Protein AF-A0A954WYW9-F1 (afdb_monomer_lite)

Sequence (478 aa):
MMWADDGIVFRLPDADQPPPLEVFLPKSAEVEDVVVSHLGSTALFSARFRENAARALLLPRRMPGRRTPLWLQRRRSADLLAVASRYPGFPILLETYRECLRDVFDVPGLKKILRQIEDRKIAVRMLQTETASPFAASLLFNYVGNYMYDGDAPLAERRAATLALDHAQLRELLGDAELRELLDAEAIDQVATELQRLTSKFALRDADDLHSMLLQLGDLTAEEINARAGGSDGTRPDTKSWLKTLTSGGRIIAATIATEERYIAAEDAARYRDVVGIEVPSCLPKAFLETVEHPLEDLLTRFAKTHSPFAAEHVAARFGIGSPPVVEALQRLATRGTILEGEFIPGAKGREWCHVDVLRSIKRRSLAKLRKEVEPVAQRQLARFVPLWHQLDRPRVGLDGILDAVEQLQGIPLPASDLEQYIFPARVKDFRVSDLDELCAAGEIVWQGCGGVSASSAKISLFLTDAAQSLSWPAEIP

Foldseek 3Di:
DDDDPLGDDDDDPDDPDDDDPPVVADALVCVVVVCLVCVLVDPLLLVLLLVLCVVVVVQDDPDPPDDDDPVSSSVSSVVVSVVCVVPCPDVSSVVSSVCCPPVVDPSVVSSVVSVCVVVVVDDDDDDDDPDQDPSRLVVVVVVLVVVLPPPPDPPLVNLLVLLVDDPVSNCVPPNQVVQQVSFDQVLLVVLLCVLLQLDLVLADDALVSVLVSLVQQPKDAPVSNQSSQDHPPRDRDPVVVSVVVCVVVQQWDFWQFLNGTIIHGLLLQQLLCVAQVTDRDPPHDVNSNDHDPCSLLVVVLSNQSSHGWDDLVVVCNRRVHDSVVSVVSLVVCVVVVQKPWGHHHPPDDDIIIHGPVSSVSSSVVSSVVSCVVVPDDDPVVVVVVVCVVLCLVPAAEALVQVLVNLVVQALPFAFPCCVQPPRNCSRYPPDDPVSVVVCVVVQQKDKDFPDAPDPRGTTIGIDGNVCCVVRPDPDPDD

Structure (mmCIF, N/CA/C/O backbone):
data_AF-A0A954WYW9-F1
#
_entry.id   AF-A0A954WYW9-F1
#
loop_
_atom_site.group_PDB
_atom_site.id
_atom_site.type_symbol
_atom_site.label_atom_id
_atom_site.label_alt_id
_atom_site.label_comp_id
_atom_site.label_asym_id
_atom_site.label_entity_id
_atom_site.label_seq_id
_atom_site.pdbx_PDB_ins_code
_atom_site.Cartn_x
_atom_site.Cartn_y
_atom_site.Cartn_z
_atom_site.occupancy
_atom_site.B_iso_or_equiv
_atom_site.auth_seq_id
_atom_site.auth_comp_id
_atom_site.auth_asym_id
_atom_site.auth_atom_id
_atom_site.pdbx_PDB_model_num
ATOM 1 N N . MET A 1 1 ? 1.053 9.395 -18.077 1.00 60.62 1 MET A N 1
ATOM 2 C CA . MET A 1 1 ? -0.064 9.465 -19.041 1.00 60.62 1 MET A CA 1
ATOM 3 C C . MET A 1 1 ? -0.069 8.163 -19.813 1.00 60.62 1 MET A C 1
ATOM 5 O O . MET A 1 1 ? 1.010 7.703 -20.166 1.00 60.62 1 MET A O 1
ATOM 9 N N . MET A 1 2 ? -1.236 7.572 -20.036 1.00 75.00 2 MET A N 1
ATOM 10 C CA . MET A 1 2 ? -1.404 6.378 -20.868 1.00 75.00 2 MET A CA 1
ATOM 11 C C . MET A 1 2 ? -2.604 6.569 -21.784 1.00 75.00 2 MET A C 1
ATOM 13 O O . MET A 1 2 ? -3.542 7.271 -21.422 1.00 75.00 2 MET A O 1
ATOM 17 N N . TRP A 1 3 ? -2.571 5.940 -22.950 1.00 81.12 3 TRP A N 1
ATOM 18 C CA . TRP A 1 3 ? -3.698 5.851 -23.864 1.00 81.12 3 TRP A CA 1
ATOM 19 C C . TRP A 1 3 ? -3.983 4.377 -24.173 1.00 81.12 3 TRP A C 1
ATOM 21 O O . TRP A 1 3 ? -3.067 3.554 -24.195 1.00 81.12 3 TRP A O 1
ATOM 31 N N . ALA A 1 4 ? -5.256 4.062 -24.361 1.00 82.56 4 ALA A N 1
ATOM 32 C CA . ALA A 1 4 ? -5.777 2.791 -24.841 1.00 82.56 4 ALA A CA 1
ATOM 33 C C . ALA A 1 4 ? -6.900 3.089 -25.848 1.00 82.56 4 ALA A C 1
ATOM 35 O O . ALA A 1 4 ? -7.294 4.247 -26.003 1.00 82.56 4 ALA A O 1
ATOM 36 N N . ASP A 1 5 ? -7.434 2.060 -26.501 1.00 85.12 5 ASP A N 1
ATOM 37 C CA . ASP A 1 5 ? -8.500 2.236 -27.498 1.00 85.12 5 ASP A CA 1
ATOM 38 C C . ASP A 1 5 ? -9.764 2.881 -26.894 1.00 85.12 5 ASP A C 1
ATOM 40 O O . ASP A 1 5 ? -10.417 3.697 -27.544 1.00 85.12 5 ASP A O 1
ATOM 44 N N . ASP A 1 6 ? -10.047 2.599 -25.617 1.00 86.62 6 ASP A N 1
ATOM 45 C CA . ASP A 1 6 ? -11.245 3.077 -24.915 1.00 86.62 6 ASP A CA 1
ATOM 46 C C . ASP A 1 6 ? -11.051 4.409 -24.163 1.00 86.62 6 ASP A C 1
ATOM 48 O O . ASP A 1 6 ? -11.996 4.931 -23.566 1.00 86.62 6 ASP A O 1
ATOM 52 N N . GLY A 1 7 ? -9.844 4.989 -24.155 1.00 89.25 7 GLY A N 1
ATOM 53 C CA . GLY A 1 7 ? -9.628 6.280 -23.500 1.00 89.25 7 GLY A CA 1
ATOM 54 C C . GLY A 1 7 ? -8.187 6.632 -23.145 1.00 89.25 7 GLY A C 1
ATOM 55 O O . GLY A 1 7 ? -7.231 5.910 -23.422 1.00 89.25 7 GLY A O 1
ATOM 56 N N . ILE A 1 8 ? -8.034 7.792 -22.503 1.00 88.69 8 ILE A N 1
ATOM 57 C CA . ILE A 1 8 ? -6.741 8.362 -22.112 1.00 88.69 8 ILE A CA 1
ATOM 58 C C . ILE A 1 8 ? -6.745 8.645 -20.608 1.00 88.69 8 ILE A C 1
ATOM 60 O O . ILE A 1 8 ? -7.657 9.285 -20.087 1.00 88.69 8 ILE A O 1
ATOM 64 N N . VAL A 1 9 ? -5.701 8.190 -19.917 1.00 87.19 9 VAL A N 1
ATOM 65 C CA . VAL A 1 9 ? -5.509 8.354 -18.473 1.00 87.19 9 VAL A CA 1
ATOM 66 C C . VAL A 1 9 ? -4.439 9.409 -18.201 1.00 87.19 9 VAL A C 1
ATOM 68 O O . VAL A 1 9 ? -3.266 9.268 -18.580 1.00 87.19 9 VAL A O 1
ATOM 71 N N . PHE A 1 10 ? -4.835 10.452 -17.474 1.00 84.38 10 PHE A N 1
ATOM 72 C CA . PHE A 1 10 ? -3.958 11.514 -16.988 1.00 84.38 10 PHE A CA 1
ATOM 73 C C . PHE A 1 10 ? -3.771 11.384 -15.476 1.00 84.38 10 PHE A C 1
ATOM 75 O O . PHE A 1 10 ? -4.733 11.195 -14.738 1.00 84.38 10 PHE A O 1
ATOM 82 N N . ARG A 1 11 ? -2.524 11.505 -15.011 1.00 81.00 11 ARG A N 1
ATOM 83 C CA . ARG A 1 11 ? -2.195 11.581 -13.585 1.00 81.00 11 ARG A CA 1
ATOM 84 C C . ARG A 1 11 ? -1.682 12.978 -13.298 1.00 81.00 11 ARG A C 1
ATOM 86 O O . ARG A 1 11 ? -0.711 13.408 -13.918 1.00 81.00 11 ARG A O 1
ATOM 93 N N . LEU A 1 12 ? -2.334 13.650 -12.366 1.00 79.31 12 LEU A N 1
ATOM 94 C CA . LEU A 1 12 ? -2.040 15.020 -11.975 1.00 79.31 12 LEU A CA 1
ATOM 95 C C . LEU A 1 12 ? -1.645 15.026 -10.490 1.00 79.31 12 LEU A C 1
ATOM 97 O O . LEU A 1 12 ? -2.109 14.160 -9.742 1.00 79.31 12 LEU A O 1
ATOM 101 N N . PRO A 1 13 ? -0.752 15.931 -10.062 1.00 76.12 13 PRO A N 1
ATOM 102 C CA . PRO A 1 13 ? -0.530 16.179 -8.643 1.00 76.12 13 PRO A CA 1
ATOM 103 C C . PRO A 1 13 ? -1.807 16.725 -7.991 1.00 76.12 13 PRO A C 1
ATOM 105 O O . PRO A 1 13 ? -2.652 17.305 -8.672 1.00 76.12 13 PRO A O 1
ATOM 108 N N . ASP A 1 14 ? -1.932 16.513 -6.683 1.00 75.75 14 ASP A N 1
ATOM 109 C CA . ASP A 1 14 ? -3.108 16.921 -5.915 1.00 75.75 14 ASP A CA 1
ATOM 110 C C . ASP A 1 14 ? -3.281 18.449 -5.954 1.00 75.75 14 ASP A C 1
ATOM 112 O O . ASP A 1 14 ? -2.311 19.191 -5.773 1.00 75.75 14 ASP A O 1
ATOM 116 N N . ALA A 1 15 ? -4.497 18.906 -6.247 1.00 75.69 15 ALA A N 1
ATOM 117 C CA . ALA A 1 15 ? -4.843 20.315 -6.405 1.00 75.69 15 ALA A CA 1
ATOM 118 C C . ALA A 1 15 ? -6.298 20.550 -5.982 1.00 75.69 15 ALA A C 1
ATOM 120 O O . ALA A 1 15 ? -7.154 19.697 -6.206 1.00 75.69 15 ALA A O 1
ATOM 121 N N . ASP A 1 16 ? -6.589 21.734 -5.434 1.00 72.06 16 ASP A N 1
ATOM 122 C CA . ASP A 1 16 ? -7.917 22.076 -4.898 1.00 72.06 16 ASP A CA 1
ATOM 123 C C . ASP A 1 16 ? -9.042 22.016 -5.947 1.00 72.06 16 ASP A C 1
ATOM 125 O O . ASP A 1 16 ? -10.215 21.887 -5.598 1.00 72.06 16 ASP A O 1
ATOM 129 N N . GLN A 1 17 ? -8.705 22.131 -7.237 1.00 75.06 17 GLN A N 1
ATOM 130 C CA . GLN A 1 17 ? -9.660 22.048 -8.341 1.00 75.06 17 GLN A CA 1
ATOM 131 C C . GLN A 1 17 ? -9.088 21.244 -9.514 1.00 75.06 17 GLN A C 1
ATOM 133 O O . GLN A 1 17 ? -7.907 21.399 -9.848 1.00 75.06 17 GLN A O 1
ATOM 138 N N . PRO A 1 18 ? -9.913 20.413 -10.180 1.00 77.00 18 PRO A N 1
ATOM 139 C CA . PRO A 1 18 ? -9.491 19.723 -11.389 1.00 77.00 18 PRO A CA 1
ATOM 140 C C . PRO A 1 18 ? -9.222 20.731 -12.520 1.00 77.00 18 PRO A C 1
ATOM 142 O O . PRO A 1 18 ? -9.896 21.763 -12.604 1.00 77.00 18 PRO A O 1
ATOM 145 N N . PRO A 1 19 ? -8.264 20.446 -13.421 1.00 82.75 19 PRO A N 1
ATOM 146 C CA . PRO A 1 19 ? -7.999 21.309 -14.564 1.00 82.75 19 PRO A CA 1
ATOM 147 C C . PRO A 1 19 ? -9.230 21.424 -15.477 1.00 82.75 19 PRO A C 1
ATOM 149 O O . PRO A 1 19 ? -9.991 20.459 -15.623 1.00 82.75 19 PRO A O 1
ATOM 152 N N . PRO A 1 20 ? -9.427 22.586 -16.124 1.00 84.12 20 PRO A N 1
ATOM 153 C CA . PRO A 1 20 ? -10.566 22.794 -17.002 1.00 84.12 20 PRO A CA 1
ATOM 154 C C . PRO A 1 20 ? -10.508 21.853 -18.210 1.00 84.12 20 PRO A C 1
ATOM 156 O O . PRO A 1 20 ? -9.435 21.513 -18.710 1.00 84.12 20 PRO A O 1
ATOM 159 N N . LEU A 1 21 ? -11.688 21.465 -18.706 1.00 83.38 21 LEU A N 1
ATOM 160 C CA . LEU A 1 21 ? -11.857 20.509 -19.810 1.00 83.38 21 LEU A CA 1
ATOM 161 C C . LEU A 1 21 ? -11.048 20.891 -21.065 1.00 83.38 21 LEU A C 1
ATOM 163 O O . LEU A 1 21 ? -10.539 20.024 -21.770 1.00 83.38 21 LEU A O 1
ATOM 167 N N . GLU A 1 22 ? -10.916 22.192 -21.318 1.00 81.94 22 GLU A N 1
ATOM 168 C CA . GLU A 1 22 ? -10.219 22.773 -22.471 1.00 81.94 22 GLU A CA 1
ATOM 169 C C . GLU A 1 22 ? -8.740 22.366 -22.548 1.00 81.94 22 GLU A C 1
ATOM 171 O O . GLU A 1 22 ? -8.180 22.295 -23.637 1.00 81.94 22 GLU A O 1
ATOM 176 N N . VAL A 1 23 ? -8.116 22.016 -21.417 1.00 83.31 23 VAL A N 1
ATOM 177 C CA . VAL A 1 23 ? -6.724 21.532 -21.376 1.00 83.31 23 VAL A CA 1
ATOM 178 C C . VAL A 1 23 ? -6.574 20.181 -22.082 1.00 83.31 23 VAL A C 1
ATOM 180 O O . VAL A 1 23 ? -5.515 19.883 -22.629 1.00 83.31 23 VAL A O 1
ATOM 183 N N . PHE A 1 24 ? -7.628 19.363 -22.095 1.00 86.00 24 PHE A N 1
ATOM 184 C CA . PHE A 1 24 ? -7.609 18.027 -22.693 1.00 86.00 24 PHE A CA 1
ATOM 185 C C . PHE A 1 24 ? -8.124 18.001 -24.136 1.00 86.00 24 PHE A C 1
ATOM 187 O O . PHE A 1 24 ? -7.960 16.994 -24.823 1.00 86.00 24 PHE A O 1
ATOM 194 N N . LEU A 1 25 ? -8.755 19.085 -24.596 1.00 88.88 25 LEU A N 1
ATOM 195 C CA . LEU A 1 25 ? -9.427 19.167 -25.891 1.00 88.88 25 LEU A CA 1
ATOM 196 C C . LEU A 1 25 ? -8.821 20.304 -26.728 1.00 88.88 25 LEU A C 1
ATOM 198 O O . LEU A 1 25 ? -9.310 21.434 -26.668 1.00 88.88 25 LEU A O 1
ATOM 202 N N . PRO A 1 26 ? -7.764 20.034 -27.516 1.00 89.12 26 PRO A N 1
ATOM 203 C CA . PRO A 1 26 ? -7.189 21.035 -28.406 1.00 89.12 26 PRO A CA 1
ATOM 204 C C . PRO A 1 26 ? -8.167 21.409 -29.527 1.00 89.12 26 PRO A C 1
ATOM 206 O O . PRO A 1 26 ? -9.022 20.615 -29.925 1.00 89.12 26 PRO A O 1
ATOM 209 N N . LYS A 1 27 ? -8.002 22.610 -30.090 1.00 90.19 27 LYS A N 1
ATOM 210 C CA . LYS A 1 27 ? -8.821 23.071 -31.217 1.00 90.19 27 LYS A CA 1
ATOM 211 C C . LYS A 1 27 ? -8.588 22.217 -32.457 1.00 90.19 27 LYS A C 1
ATOM 213 O O . LYS A 1 27 ? -7.452 21.879 -32.799 1.00 90.19 27 LYS A O 1
ATOM 218 N N . SER A 1 28 ? -9.657 21.958 -33.204 1.00 91.94 28 SER A N 1
ATOM 219 C CA . SER A 1 28 ? -9.616 21.131 -34.413 1.00 91.94 28 SER A CA 1
ATOM 220 C C . SER A 1 28 ? -8.727 21.700 -35.528 1.00 91.94 28 SER A C 1
ATOM 222 O O . SER A 1 28 ? -8.230 20.949 -36.372 1.00 91.94 28 SER A O 1
ATOM 224 N N . ALA A 1 29 ? -8.523 23.021 -35.540 1.00 87.88 29 ALA A N 1
ATOM 225 C CA . ALA A 1 29 ? -7.645 23.709 -36.483 1.00 87.88 29 ALA A CA 1
ATOM 226 C C . ALA A 1 29 ? -6.154 23.563 -36.134 1.00 87.88 29 ALA A C 1
ATOM 228 O O . ALA A 1 29 ? -5.335 23.532 -37.043 1.00 87.88 29 ALA A O 1
ATOM 229 N N . GLU A 1 30 ? -5.819 23.440 -34.847 1.00 89.00 30 GLU A N 1
ATOM 230 C CA . GLU A 1 30 ? -4.442 23.503 -34.331 1.00 89.00 30 GLU A CA 1
ATOM 231 C C . GLU A 1 30 ? -3.871 22.110 -34.005 1.00 89.00 30 GLU A C 1
ATOM 233 O O . GLU A 1 30 ? -2.658 21.929 -33.944 1.00 89.00 30 GLU A O 1
ATOM 238 N N . VAL A 1 31 ? -4.731 21.100 -33.817 1.00 88.31 31 VAL A N 1
ATOM 239 C CA . VAL A 1 31 ? -4.325 19.759 -33.358 1.00 88.31 31 VAL A CA 1
ATOM 240 C C . VAL A 1 31 ? -3.286 19.084 -34.260 1.00 88.31 31 VAL A C 1
ATOM 242 O O . VAL A 1 31 ? -2.413 18.374 -33.770 1.00 88.31 31 VAL A O 1
ATOM 245 N N . GLU A 1 32 ? -3.353 19.306 -35.572 1.00 84.44 32 GLU A N 1
ATOM 246 C CA . GLU A 1 32 ? -2.417 18.706 -36.527 1.00 84.44 32 GLU A CA 1
ATOM 247 C C . GLU A 1 32 ? -1.001 19.256 -36.329 1.00 84.44 32 GLU A C 1
ATOM 249 O O . GLU A 1 32 ? -0.054 18.481 -36.207 1.00 84.44 32 GLU A O 1
ATOM 254 N N . ASP A 1 33 ? -0.870 20.573 -36.175 1.00 81.00 33 ASP A N 1
ATOM 255 C CA . ASP A 1 33 ? 0.415 21.232 -35.930 1.00 81.00 33 ASP A CA 1
ATOM 256 C C . ASP A 1 33 ? 1.000 20.831 -34.565 1.00 81.00 33 ASP A C 1
ATOM 258 O O . ASP A 1 33 ? 2.209 20.612 -34.424 1.00 81.00 33 ASP A O 1
ATOM 262 N N . VAL A 1 34 ? 0.141 20.660 -33.554 1.00 86.50 34 VAL A N 1
ATOM 263 C CA . VAL A 1 34 ? 0.542 20.168 -32.226 1.00 86.50 34 VAL A CA 1
ATOM 264 C C . VAL A 1 34 ? 1.080 18.738 -32.306 1.00 86.50 34 VAL A C 1
ATOM 266 O O . VAL A 1 34 ? 2.142 18.453 -31.750 1.00 86.50 34 VAL A O 1
ATOM 269 N N . VAL A 1 35 ? 0.394 17.843 -33.024 1.00 85.94 35 VAL A N 1
ATOM 270 C CA . VAL A 1 35 ? 0.853 16.458 -33.205 1.00 85.94 35 VAL A CA 1
ATOM 271 C C . VAL A 1 35 ? 2.186 16.438 -33.950 1.00 85.94 35 VAL A C 1
ATOM 273 O O . VAL A 1 35 ? 3.123 15.791 -33.491 1.00 85.94 35 VAL A O 1
ATOM 276 N N . VAL A 1 36 ? 2.311 17.181 -35.054 1.00 79.88 36 VAL A N 1
ATOM 277 C CA . VAL A 1 36 ? 3.539 17.223 -35.864 1.00 79.88 36 VAL A CA 1
ATOM 278 C C . VAL A 1 36 ? 4.731 17.750 -35.062 1.00 79.88 36 VAL A C 1
ATOM 280 O O . VAL A 1 36 ? 5.809 17.159 -35.115 1.00 79.88 36 VAL A O 1
ATOM 283 N N . SER A 1 37 ? 4.541 18.822 -34.288 1.00 77.88 37 SER A N 1
ATOM 284 C CA . SER A 1 37 ? 5.613 19.442 -33.496 1.00 77.88 37 SER A CA 1
ATOM 285 C C . SER A 1 37 ? 6.136 18.554 -32.361 1.00 77.88 37 SER A C 1
ATOM 287 O O . SER A 1 37 ? 7.320 18.625 -32.035 1.00 77.88 37 SER A O 1
ATOM 289 N N . HIS A 1 38 ? 5.294 17.689 -31.787 1.00 83.25 38 HIS A N 1
ATOM 290 C CA . HIS A 1 38 ? 5.675 16.823 -30.665 1.00 83.25 38 HIS A CA 1
ATOM 291 C C . HIS A 1 38 ? 6.043 15.399 -31.084 1.00 83.25 38 HIS A C 1
ATOM 293 O O . HIS A 1 38 ? 6.754 14.714 -30.353 1.00 83.25 38 HIS A O 1
ATOM 299 N N . LEU A 1 39 ? 5.601 14.936 -32.255 1.00 81.62 39 LEU A N 1
ATOM 300 C CA . LEU A 1 39 ? 5.783 13.553 -32.692 1.00 81.62 39 LEU A CA 1
ATOM 301 C C . LEU A 1 39 ? 7.254 13.108 -32.656 1.00 81.62 39 LEU A C 1
ATOM 303 O O . LEU A 1 39 ? 7.542 12.000 -32.199 1.00 81.62 39 LEU A O 1
ATOM 307 N N . GLY A 1 40 ? 8.184 13.973 -33.068 1.00 74.44 40 GLY A N 1
ATOM 308 C CA . GLY A 1 40 ? 9.612 13.655 -33.152 1.00 74.44 40 GLY A CA 1
ATOM 309 C C . GLY A 1 40 ? 10.287 13.293 -31.821 1.00 74.44 40 GLY A C 1
ATOM 310 O O . GLY A 1 40 ? 11.304 12.602 -31.836 1.00 74.44 40 GLY A O 1
ATOM 311 N N . SER A 1 41 ? 9.732 13.709 -30.676 1.00 76.62 41 SER A N 1
ATOM 312 C CA . SER A 1 41 ? 10.265 13.385 -29.342 1.00 76.62 41 SER A CA 1
ATOM 313 C C . SER A 1 41 ? 9.611 12.153 -28.704 1.00 76.62 41 SER A C 1
ATOM 315 O O . SER A 1 41 ? 9.967 11.766 -27.591 1.00 76.62 41 SER A O 1
ATOM 317 N N . THR A 1 42 ? 8.665 11.509 -29.393 1.00 83.31 42 THR A N 1
ATOM 318 C CA . THR A 1 42 ? 7.920 10.372 -28.844 1.00 83.31 42 THR A CA 1
ATOM 319 C C . THR A 1 42 ? 8.660 9.039 -28.988 1.00 83.31 42 THR A C 1
ATOM 321 O O . THR A 1 42 ? 9.431 8.796 -29.926 1.00 83.31 42 THR A O 1
ATOM 324 N N . ALA A 1 43 ? 8.353 8.109 -28.079 1.00 84.06 43 ALA A N 1
ATOM 325 C CA . ALA A 1 43 ? 8.834 6.730 -28.161 1.00 84.06 43 ALA A CA 1
ATOM 326 C C . ALA A 1 43 ? 8.303 6.000 -29.411 1.00 84.06 43 ALA A C 1
ATOM 328 O O . ALA A 1 43 ? 9.036 5.223 -30.025 1.00 84.06 43 ALA A O 1
ATOM 329 N N . LEU A 1 44 ? 7.062 6.290 -29.828 1.00 85.56 44 LEU A N 1
ATOM 330 C CA . LEU A 1 44 ? 6.453 5.735 -31.041 1.00 85.56 44 LEU A CA 1
ATOM 331 C C . LEU A 1 44 ? 7.263 6.103 -32.287 1.00 85.56 44 LEU A C 1
ATOM 333 O O . LEU A 1 44 ? 7.608 5.228 -33.082 1.00 85.56 44 LEU A O 1
ATOM 337 N N . PHE A 1 45 ? 7.610 7.383 -32.434 1.00 85.19 45 PHE A N 1
ATOM 338 C CA . PHE A 1 45 ? 8.406 7.853 -33.563 1.00 85.19 45 PHE A CA 1
ATOM 339 C C . PHE A 1 45 ? 9.782 7.184 -33.600 1.00 85.19 45 PHE A C 1
ATOM 341 O O . PHE A 1 45 ? 10.210 6.702 -34.646 1.00 85.19 45 PHE A O 1
ATOM 348 N N . SER A 1 46 ? 10.438 7.060 -32.444 1.00 82.31 46 SER A N 1
ATOM 349 C CA . SER A 1 46 ? 11.721 6.355 -32.327 1.00 82.31 46 SER A CA 1
ATOM 350 C C . SER A 1 46 ? 11.620 4.876 -32.734 1.00 82.31 46 SER A C 1
ATOM 352 O O . SER A 1 46 ? 12.515 4.344 -33.397 1.00 82.31 46 SER A O 1
ATOM 354 N N . ALA A 1 47 ? 10.520 4.202 -32.381 1.00 85.25 47 ALA A N 1
ATOM 355 C CA . ALA A 1 47 ? 10.277 2.811 -32.757 1.00 85.25 47 ALA A CA 1
ATOM 356 C C . ALA A 1 47 ? 10.057 2.649 -34.271 1.00 85.25 47 ALA A C 1
ATOM 358 O O . ALA A 1 47 ? 10.685 1.782 -34.885 1.00 85.25 47 ALA A O 1
ATOM 359 N N . ARG A 1 48 ? 9.236 3.516 -34.876 1.00 89.25 48 ARG A N 1
ATOM 360 C CA . ARG A 1 48 ? 8.949 3.513 -36.319 1.00 89.25 48 ARG A CA 1
ATOM 361 C C . ARG A 1 48 ? 10.163 3.897 -37.154 1.00 89.25 48 ARG A C 1
ATOM 363 O O . ARG A 1 48 ? 10.478 3.217 -38.127 1.00 89.25 48 ARG A O 1
ATOM 370 N N . PHE A 1 49 ? 10.937 4.886 -36.709 1.00 89.50 49 PHE A N 1
ATOM 371 C CA . PHE A 1 49 ? 12.193 5.261 -37.355 1.00 89.50 49 PHE A CA 1
ATOM 372 C C . PHE A 1 49 ? 13.163 4.079 -37.430 1.00 89.50 49 PHE A C 1
ATOM 374 O O . PHE A 1 49 ? 13.764 3.824 -38.474 1.00 89.50 49 PHE A O 1
ATOM 381 N N . ARG A 1 50 ? 13.274 3.302 -36.347 1.00 89.75 50 ARG A N 1
ATOM 382 C CA . ARG A 1 50 ? 14.098 2.088 -36.307 1.00 89.75 50 ARG A CA 1
ATOM 383 C C . ARG A 1 50 ? 13.626 1.030 -37.294 1.00 89.75 50 ARG A C 1
ATOM 385 O O . ARG A 1 50 ? 14.458 0.398 -37.945 1.00 89.75 50 ARG A O 1
ATOM 392 N N . GLU A 1 51 ? 12.319 0.809 -37.391 1.00 89.50 51 GLU A N 1
ATOM 393 C CA . GLU A 1 51 ? 11.730 -0.140 -38.340 1.00 89.50 51 GLU A CA 1
ATOM 394 C C . GLU A 1 51 ? 11.995 0.288 -39.786 1.00 89.50 51 GLU A C 1
ATOM 396 O O . GLU A 1 51 ? 12.472 -0.523 -40.584 1.00 89.50 51 GLU A O 1
ATOM 401 N N . ASN A 1 52 ? 11.804 1.570 -40.098 1.00 90.88 52 ASN A N 1
ATOM 402 C CA . ASN A 1 52 ? 12.042 2.129 -41.427 1.00 90.88 52 ASN A CA 1
ATOM 403 C C . ASN A 1 52 ? 13.523 2.130 -41.807 1.00 90.88 52 ASN A C 1
ATOM 405 O O . ASN A 1 52 ? 13.877 1.676 -42.894 1.00 90.88 52 ASN A O 1
ATOM 409 N N . ALA A 1 53 ? 14.415 2.535 -40.900 1.00 89.50 53 ALA A N 1
ATOM 410 C CA . ALA A 1 53 ? 15.861 2.489 -41.118 1.00 89.50 53 ALA A CA 1
ATOM 411 C C . ALA A 1 53 ? 16.368 1.049 -41.317 1.00 89.50 53 ALA A C 1
ATOM 413 O O . ALA A 1 53 ? 17.269 0.800 -42.123 1.00 89.50 53 ALA A O 1
ATOM 414 N N . ALA A 1 54 ? 15.779 0.081 -40.609 1.00 86.31 54 ALA A N 1
ATOM 415 C CA . ALA A 1 54 ? 16.102 -1.332 -40.774 1.00 86.31 54 ALA A CA 1
ATOM 416 C C . ALA A 1 54 ? 15.580 -1.908 -42.095 1.00 86.31 54 ALA A C 1
ATOM 418 O O . ALA A 1 54 ? 16.290 -2.692 -42.732 1.00 86.31 54 ALA A O 1
ATOM 419 N N . ARG A 1 55 ? 14.366 -1.518 -42.507 1.00 88.56 55 ARG A N 1
ATOM 420 C CA . ARG A 1 55 ? 13.737 -1.913 -43.777 1.00 88.56 55 ARG A CA 1
ATOM 421 C C . ARG A 1 55 ? 14.488 -1.335 -44.976 1.00 88.56 55 ARG A C 1
ATOM 423 O O . ARG A 1 55 ? 14.712 -2.049 -45.945 1.00 88.56 55 ARG A O 1
ATOM 430 N N . ALA A 1 56 ? 14.957 -0.095 -44.861 1.00 90.50 56 ALA A N 1
ATOM 431 C CA . ALA A 1 56 ? 15.787 0.579 -45.856 1.00 90.50 56 ALA A CA 1
ATOM 432 C C . ALA A 1 56 ? 17.258 0.116 -45.862 1.00 90.50 56 ALA A C 1
ATOM 434 O O . ALA A 1 56 ? 18.055 0.637 -46.635 1.00 90.50 56 ALA A O 1
ATOM 435 N N . LEU A 1 57 ? 17.631 -0.846 -45.006 1.00 88.44 57 LEU A N 1
ATOM 436 C CA . LEU A 1 57 ? 18.993 -1.387 -44.885 1.00 88.44 57 LEU A CA 1
ATOM 437 C C . LEU A 1 57 ? 20.069 -0.341 -44.530 1.00 88.44 57 LEU A C 1
ATOM 439 O O . LEU A 1 57 ? 21.253 -0.575 -44.754 1.00 88.44 57 LEU A O 1
ATOM 443 N N . LEU A 1 58 ? 19.673 0.785 -43.933 1.00 87.00 58 LEU A N 1
ATOM 444 C CA . LEU A 1 58 ? 20.582 1.871 -43.544 1.00 87.00 58 LEU A CA 1
ATOM 445 C C . LEU A 1 58 ? 21.272 1.618 -42.207 1.00 87.00 58 LEU A C 1
ATOM 447 O O . LEU A 1 58 ? 22.316 2.199 -41.919 1.00 87.00 58 LEU A O 1
ATOM 451 N N . LEU A 1 59 ? 20.695 0.745 -41.378 1.00 83.69 59 LEU A N 1
ATOM 452 C CA . LEU A 1 59 ? 21.353 0.305 -40.158 1.00 83.69 59 LEU A CA 1
ATOM 453 C C . LEU A 1 59 ? 22.490 -0.656 -40.531 1.00 83.69 59 LEU A C 1
ATOM 455 O O . LEU A 1 59 ? 22.210 -1.718 -41.101 1.00 83.69 59 LEU A O 1
ATOM 459 N N . PRO A 1 60 ? 23.753 -0.337 -40.189 1.00 72.75 60 PRO A N 1
ATOM 460 C CA . PRO A 1 60 ? 24.885 -1.174 -40.552 1.00 72.75 60 PRO A CA 1
ATOM 461 C C . PRO A 1 60 ? 24.688 -2.576 -39.976 1.00 72.75 60 PRO A C 1
ATOM 463 O O . PRO A 1 60 ? 24.302 -2.740 -38.813 1.00 72.75 60 PRO A O 1
ATOM 466 N N . ARG A 1 61 ? 24.931 -3.600 -40.796 1.00 67.06 61 ARG A N 1
ATOM 467 C CA . ARG A 1 61 ? 24.848 -5.013 -40.409 1.00 67.06 61 ARG A CA 1
ATOM 468 C C . ARG A 1 61 ? 26.255 -5.565 -40.264 1.00 67.06 61 ARG A C 1
ATOM 470 O O . ARG A 1 61 ? 27.125 -5.252 -41.063 1.00 67.06 61 ARG A O 1
ATOM 477 N N . ARG A 1 62 ? 26.474 -6.366 -39.223 1.00 57.91 62 ARG A N 1
ATOM 478 C CA . ARG A 1 62 ? 27.805 -6.889 -38.889 1.00 57.91 62 ARG A CA 1
ATOM 479 C C . ARG A 1 62 ? 28.156 -8.164 -39.664 1.00 57.91 62 ARG A C 1
ATOM 481 O O . ARG A 1 62 ? 29.310 -8.374 -39.996 1.00 57.91 62 ARG A O 1
ATOM 488 N N . MET A 1 63 ? 27.147 -8.968 -40.004 1.00 62.41 63 MET A N 1
ATOM 489 C CA . MET A 1 63 ? 27.259 -10.117 -40.904 1.00 62.41 63 MET A CA 1
ATOM 490 C C . MET A 1 63 ? 26.086 -10.105 -41.894 1.00 62.41 63 MET A C 1
ATOM 492 O O . MET A 1 63 ? 24.931 -10.013 -41.458 1.00 62.41 63 MET A O 1
ATOM 496 N N . PRO A 1 64 ? 26.331 -10.207 -43.211 1.00 65.38 64 PRO A N 1
ATOM 497 C CA . PRO A 1 64 ? 25.276 -10.459 -44.186 1.00 65.38 64 PRO A CA 1
ATOM 498 C C . PRO A 1 64 ? 24.545 -11.773 -43.853 1.00 65.38 64 PRO A C 1
ATOM 500 O O . PRO A 1 64 ? 25.179 -12.794 -43.614 1.00 65.38 64 PRO A O 1
ATOM 503 N N . GLY A 1 65 ? 23.210 -11.752 -43.800 1.00 68.94 65 GLY A N 1
ATOM 504 C CA . GLY A 1 65 ? 22.386 -12.961 -43.625 1.00 68.94 65 GLY A CA 1
ATOM 505 C C . GLY A 1 65 ? 21.941 -13.313 -42.196 1.00 68.94 65 GLY A C 1
ATOM 506 O O . GLY A 1 65 ? 21.079 -14.175 -42.049 1.00 68.94 65 GLY A O 1
ATOM 507 N N . ARG A 1 66 ? 22.426 -12.638 -41.140 1.00 69.62 66 ARG A N 1
ATOM 508 C CA . ARG A 1 66 ? 21.917 -12.818 -39.759 1.00 69.62 66 ARG A CA 1
ATOM 509 C C . ARG A 1 66 ? 21.122 -11.600 -39.276 1.00 69.62 66 ARG A C 1
ATOM 511 O O . ARG A 1 66 ? 21.469 -10.460 -39.582 1.00 69.62 66 ARG A O 1
ATOM 518 N N . ARG A 1 67 ? 20.039 -11.836 -38.522 1.00 64.12 67 ARG A N 1
ATOM 519 C CA . ARG A 1 67 ? 19.244 -10.764 -37.892 1.00 64.12 67 ARG A CA 1
ATOM 520 C C . ARG A 1 67 ? 20.055 -10.110 -36.768 1.00 64.12 67 ARG A C 1
ATOM 522 O O . ARG A 1 67 ? 20.626 -10.806 -35.934 1.00 64.12 67 ARG A O 1
ATOM 529 N N . THR A 1 68 ? 20.091 -8.779 -36.744 1.00 68.56 68 THR A N 1
ATOM 530 C CA . THR A 1 68 ? 20.729 -8.006 -35.669 1.00 68.56 68 THR A CA 1
ATOM 531 C C . THR A 1 68 ? 19.892 -8.110 -34.386 1.00 68.56 68 THR A C 1
ATOM 533 O O . THR A 1 68 ? 18.672 -7.953 -34.469 1.00 68.56 68 THR A O 1
ATOM 536 N N . PRO A 1 69 ? 20.503 -8.324 -33.206 1.00 74.81 69 PRO A N 1
ATOM 537 C CA . PRO A 1 69 ? 19.796 -8.273 -31.927 1.00 74.81 69 PRO A CA 1
ATOM 538 C C . PRO A 1 69 ? 19.045 -6.947 -31.724 1.00 74.81 69 PRO A C 1
ATOM 540 O O . PRO A 1 69 ? 19.550 -5.875 -32.071 1.00 74.81 69 PRO A O 1
ATOM 543 N N . LEU A 1 70 ? 17.848 -7.011 -31.129 1.00 70.19 70 LEU A N 1
ATOM 544 C CA . LEU A 1 70 ? 16.919 -5.877 -31.023 1.00 70.19 70 LEU A CA 1
ATOM 545 C C . LEU A 1 70 ? 17.508 -4.679 -30.261 1.00 70.19 70 LEU A C 1
ATOM 547 O O . LEU A 1 70 ? 17.296 -3.534 -30.659 1.00 70.19 70 LEU A O 1
ATOM 551 N N . TRP A 1 71 ? 18.257 -4.925 -29.183 1.00 70.81 71 TRP A N 1
ATOM 552 C CA . TRP A 1 71 ? 18.884 -3.876 -28.371 1.00 70.81 71 TRP A CA 1
ATOM 553 C C . TRP A 1 71 ? 19.961 -3.109 -29.163 1.00 70.81 71 TRP A C 1
ATOM 555 O O . TRP A 1 71 ? 20.014 -1.880 -29.118 1.00 70.81 71 TRP A O 1
ATOM 565 N N . LEU A 1 72 ? 20.757 -3.810 -29.978 1.00 71.69 72 LEU A N 1
ATOM 566 C CA . LEU A 1 72 ? 21.792 -3.202 -30.819 1.00 71.69 72 LEU A CA 1
ATOM 567 C C . LEU A 1 72 ? 21.162 -2.394 -31.956 1.00 71.69 72 LEU A C 1
ATOM 569 O O . LEU A 1 72 ? 21.640 -1.317 -32.310 1.00 71.69 72 LEU A O 1
ATOM 573 N N . GLN A 1 73 ? 20.050 -2.895 -32.496 1.00 74.06 73 GLN A N 1
ATOM 574 C CA . GLN A 1 73 ? 19.231 -2.176 -33.462 1.00 74.06 73 GLN A CA 1
ATOM 575 C C . GLN A 1 73 ? 18.635 -0.892 -32.859 1.00 74.06 73 GLN A C 1
ATOM 577 O O . GLN A 1 73 ? 18.600 0.127 -33.544 1.00 74.06 73 GLN A O 1
ATOM 582 N N . ARG A 1 74 ? 18.207 -0.913 -31.583 1.00 77.00 74 ARG A N 1
ATOM 583 C CA . ARG A 1 74 ? 17.737 0.284 -30.857 1.00 77.00 74 ARG A CA 1
ATOM 584 C C . ARG A 1 74 ? 18.847 1.325 -30.729 1.00 77.00 74 ARG A C 1
ATOM 586 O O . ARG A 1 74 ? 18.636 2.456 -31.150 1.00 77.00 74 ARG A O 1
ATOM 593 N N . ARG A 1 75 ? 20.032 0.936 -30.242 1.00 74.62 75 ARG A N 1
ATOM 594 C CA . ARG A 1 75 ? 21.175 1.852 -30.073 1.00 74.62 75 ARG A CA 1
ATOM 595 C C . ARG A 1 75 ? 21.597 2.501 -31.394 1.00 74.62 75 ARG A C 1
ATOM 597 O O . ARG A 1 75 ? 21.600 3.719 -31.501 1.00 74.62 75 ARG A O 1
ATOM 604 N N . ARG A 1 76 ? 21.847 1.694 -32.432 1.00 79.19 76 ARG A N 1
ATOM 605 C CA . ARG A 1 76 ? 22.267 2.199 -33.755 1.00 79.19 76 ARG A CA 1
ATOM 606 C C . ARG A 1 76 ? 21.223 3.105 -34.400 1.00 79.19 76 ARG A C 1
ATOM 608 O O . ARG A 1 76 ? 21.570 4.071 -35.068 1.00 79.19 76 ARG A O 1
ATOM 615 N N . SER A 1 77 ? 19.945 2.784 -34.218 1.00 82.12 77 SER A N 1
ATOM 616 C CA . SER A 1 77 ? 18.862 3.623 -34.716 1.00 82.12 77 SER A CA 1
ATOM 617 C C . SER A 1 77 ? 18.741 4.938 -33.954 1.00 82.12 77 SER A C 1
ATOM 619 O O . SER A 1 77 ? 18.400 5.939 -34.575 1.00 82.12 77 SER A O 1
ATOM 621 N N . ALA A 1 78 ? 18.994 4.947 -32.644 1.00 80.06 78 ALA A N 1
ATOM 622 C CA . ALA A 1 78 ? 19.008 6.170 -31.851 1.00 80.06 78 ALA A CA 1
ATOM 623 C C . ALA A 1 78 ? 20.165 7.086 -32.278 1.00 80.06 78 ALA A C 1
ATOM 625 O O . ALA A 1 78 ? 19.941 8.270 -32.521 1.00 80.06 78 ALA A O 1
ATOM 626 N N . ASP A 1 79 ? 21.363 6.524 -32.478 1.00 82.62 79 ASP A N 1
ATOM 627 C CA . ASP A 1 79 ? 22.528 7.259 -32.987 1.00 82.62 79 ASP A CA 1
ATOM 628 C C . ASP A 1 79 ? 22.243 7.862 -34.376 1.00 82.62 79 ASP A C 1
ATOM 630 O O . ASP A 1 79 ? 22.494 9.044 -34.618 1.00 82.62 79 ASP A O 1
ATOM 634 N N . LEU A 1 80 ? 21.651 7.073 -35.283 1.00 87.19 80 LEU A N 1
ATOM 635 C CA . LEU A 1 80 ? 21.255 7.546 -36.612 1.00 87.19 80 LEU A CA 1
ATOM 636 C C . 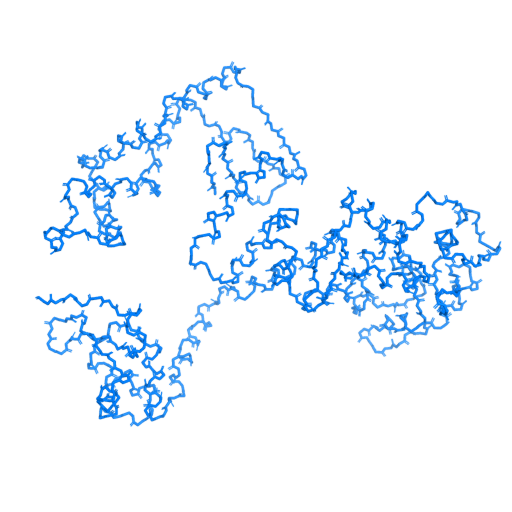LEU A 1 80 ? 20.188 8.644 -36.533 1.00 87.19 80 LEU A C 1
ATOM 638 O O . LEU A 1 80 ? 20.293 9.637 -37.249 1.00 87.19 80 LEU A O 1
ATOM 642 N N . LEU A 1 81 ? 19.180 8.493 -35.670 1.00 84.62 81 LEU A N 1
ATOM 643 C CA . LEU A 1 81 ? 18.123 9.488 -35.490 1.00 84.62 81 LEU A CA 1
ATOM 644 C C . LEU A 1 81 ? 18.677 10.814 -34.950 1.00 84.62 81 LEU A C 1
ATOM 646 O O . LEU A 1 81 ? 18.278 11.874 -35.424 1.00 84.62 81 LEU A O 1
ATOM 650 N N . ALA A 1 82 ? 19.633 10.766 -34.016 1.00 83.25 82 ALA A N 1
ATOM 651 C CA . ALA A 1 82 ? 20.275 11.951 -33.445 1.00 83.25 82 ALA A CA 1
ATOM 652 C C . ALA A 1 82 ? 21.058 12.778 -34.484 1.00 83.25 82 ALA A C 1
ATOM 654 O O . ALA A 1 82 ? 21.189 13.997 -34.346 1.00 83.25 82 ALA A O 1
ATOM 655 N N . VAL A 1 83 ? 21.578 12.123 -35.527 1.00 86.88 83 VAL A N 1
ATOM 656 C CA . VAL A 1 83 ? 22.233 12.791 -36.661 1.00 86.88 83 VAL A CA 1
ATOM 657 C C . VAL A 1 83 ? 21.203 13.225 -37.705 1.00 86.88 83 VAL A C 1
ATOM 659 O O . VAL A 1 83 ? 21.235 14.367 -38.159 1.00 86.88 83 VAL A O 1
ATOM 662 N N . ALA A 1 84 ? 20.270 12.340 -38.064 1.00 83.88 84 ALA A N 1
ATOM 663 C CA . ALA A 1 84 ? 19.260 12.575 -39.093 1.00 83.88 84 ALA A CA 1
ATOM 664 C C . ALA A 1 84 ? 18.289 13.709 -38.737 1.00 83.88 84 ALA A C 1
ATOM 666 O O . ALA A 1 84 ? 17.853 14.428 -39.631 1.00 83.88 84 ALA A O 1
ATOM 667 N N . SER A 1 85 ? 17.992 13.924 -37.452 1.00 77.62 85 SER A N 1
ATOM 668 C CA . SER A 1 85 ? 17.120 15.010 -36.979 1.00 77.62 85 SER A CA 1
ATOM 669 C C . SER A 1 85 ? 17.634 16.411 -37.325 1.00 77.62 85 SER A C 1
ATOM 671 O O . SER A 1 85 ? 16.848 17.350 -37.411 1.00 77.62 85 SER A O 1
ATOM 673 N N . ARG A 1 86 ? 18.940 16.557 -37.592 1.00 81.12 86 ARG A N 1
ATOM 674 C CA . ARG A 1 86 ? 19.556 17.812 -38.054 1.00 81.12 86 ARG A CA 1
ATOM 675 C C . ARG A 1 86 ? 19.272 18.108 -39.529 1.00 81.12 86 ARG A C 1
ATOM 677 O O . ARG A 1 86 ? 19.516 19.223 -39.980 1.00 81.12 86 ARG A O 1
ATOM 684 N N . TYR A 1 87 ? 18.768 17.123 -40.275 1.00 82.75 87 TYR A N 1
ATOM 685 C CA . TYR A 1 87 ? 18.501 17.199 -41.707 1.00 82.75 87 TYR A CA 1
ATOM 686 C C . TYR A 1 87 ? 17.017 16.903 -41.976 1.00 82.75 87 TYR A C 1
ATOM 688 O O . TYR A 1 87 ? 16.652 15.752 -42.222 1.00 82.75 87 TYR A O 1
ATOM 696 N N . PRO A 1 88 ? 16.143 17.929 -41.996 1.00 70.75 88 PRO A N 1
ATOM 697 C CA . PRO A 1 88 ? 14.702 17.748 -42.207 1.00 70.75 88 PRO A CA 1
ATOM 698 C C . PRO A 1 88 ? 14.341 17.033 -43.519 1.00 70.75 88 PRO A C 1
ATOM 700 O O . PRO A 1 88 ? 13.294 16.405 -43.617 1.00 70.75 88 PRO A O 1
ATOM 703 N N . GLY A 1 89 ? 15.221 17.096 -44.524 1.00 78.00 89 GLY A N 1
ATOM 704 C CA . GLY A 1 89 ? 15.062 16.406 -45.807 1.00 78.00 89 GLY A CA 1
ATOM 705 C C . GLY A 1 89 ? 15.508 14.939 -45.824 1.00 78.00 89 GLY A C 1
ATOM 706 O O . GLY A 1 89 ? 15.532 14.341 -46.897 1.00 78.00 89 GLY A O 1
ATOM 707 N N . PHE A 1 90 ? 15.907 14.347 -44.691 1.00 85.62 90 PHE A N 1
ATOM 708 C CA . PHE A 1 90 ? 16.367 12.958 -44.664 1.00 85.62 90 PHE A CA 1
ATOM 709 C C . PHE A 1 90 ? 15.211 11.991 -45.007 1.00 85.62 90 PHE A C 1
ATOM 711 O O . PHE A 1 90 ? 14.214 11.965 -44.282 1.00 85.62 90 PHE A O 1
ATOM 718 N N . PRO A 1 91 ? 15.316 11.154 -46.061 1.00 87.31 91 PRO A N 1
ATOM 719 C CA . PRO A 1 91 ? 14.175 10.383 -46.572 1.00 87.31 91 PRO A CA 1
ATOM 720 C C . PRO A 1 91 ? 13.501 9.459 -45.552 1.00 87.31 91 PRO A C 1
ATOM 722 O O . PRO A 1 91 ? 12.281 9.343 -45.540 1.00 87.31 91 PRO A O 1
ATOM 725 N N . ILE A 1 92 ? 14.270 8.834 -44.656 1.00 89.31 92 ILE A N 1
ATOM 726 C CA . ILE A 1 92 ? 13.706 7.949 -43.620 1.00 89.31 92 ILE A CA 1
ATOM 727 C C . ILE A 1 92 ? 12.958 8.733 -42.555 1.00 89.31 92 ILE A C 1
ATOM 729 O O . ILE A 1 92 ? 11.976 8.244 -42.005 1.00 89.31 92 ILE A O 1
ATOM 733 N N . LEU A 1 93 ? 13.415 9.949 -42.261 1.00 84.31 93 LEU A N 1
ATOM 734 C CA . LEU A 1 93 ? 12.735 10.826 -41.323 1.00 84.31 93 LEU A CA 1
ATOM 735 C C . LEU A 1 93 ? 11.374 11.223 -41.907 1.00 84.31 93 LEU A C 1
ATOM 737 O O . LEU A 1 93 ? 10.362 11.035 -41.239 1.00 84.31 93 LEU A O 1
ATOM 741 N N . LEU A 1 94 ? 11.333 11.635 -43.179 1.00 84.50 94 LEU A N 1
ATOM 742 C CA . LEU A 1 94 ? 10.090 11.940 -43.898 1.00 84.50 94 LEU A CA 1
ATOM 743 C C . LEU A 1 94 ? 9.135 10.740 -43.971 1.00 84.50 94 LEU A C 1
ATOM 745 O O . LEU A 1 94 ? 7.946 10.890 -43.694 1.00 84.50 94 LEU A O 1
ATOM 749 N N . GLU A 1 95 ? 9.648 9.549 -44.283 1.00 90.31 95 GLU A N 1
ATOM 750 C CA . GLU A 1 95 ? 8.832 8.331 -44.316 1.00 90.31 95 GLU A CA 1
ATOM 751 C C . GLU A 1 95 ? 8.283 7.976 -42.931 1.00 90.31 95 GLU A C 1
ATOM 753 O O . GLU A 1 95 ? 7.125 7.592 -42.807 1.00 90.31 95 GLU A O 1
ATOM 758 N N . THR A 1 96 ? 9.068 8.180 -41.872 1.00 87.56 96 THR A N 1
ATOM 759 C CA . THR A 1 96 ? 8.607 7.935 -40.498 1.00 87.56 96 THR A CA 1
ATOM 760 C C . THR A 1 96 ? 7.504 8.912 -40.095 1.00 87.56 96 THR A C 1
ATOM 762 O O . THR A 1 96 ? 6.523 8.503 -39.480 1.00 87.56 96 THR A O 1
ATOM 765 N N . TYR A 1 97 ? 7.607 10.188 -40.481 1.00 84.00 97 TYR A N 1
ATOM 766 C CA . TYR A 1 97 ? 6.511 11.143 -40.296 1.00 84.00 97 TYR A CA 1
ATOM 767 C C . TYR A 1 97 ? 5.262 10.728 -41.081 1.00 84.00 97 TYR A C 1
ATOM 769 O O . TYR A 1 97 ? 4.161 10.764 -40.535 1.00 84.00 97 TYR A O 1
ATOM 777 N N . ARG A 1 98 ? 5.419 10.288 -42.335 1.00 88.00 98 ARG A N 1
ATOM 778 C CA . ARG A 1 98 ? 4.307 9.809 -43.165 1.00 88.00 98 ARG A CA 1
ATOM 779 C C . ARG A 1 98 ? 3.616 8.595 -42.538 1.00 88.00 98 ARG A C 1
ATOM 781 O O . ARG A 1 98 ? 2.394 8.612 -42.427 1.00 88.00 98 ARG A O 1
ATOM 788 N N . GLU A 1 99 ? 4.371 7.579 -42.122 1.00 90.00 99 GLU A N 1
ATOM 789 C CA . GLU A 1 99 ? 3.836 6.361 -41.498 1.00 90.00 99 GLU A CA 1
ATOM 790 C C . GLU A 1 99 ? 3.110 6.692 -40.188 1.00 90.00 99 GLU A C 1
ATOM 792 O O . GLU A 1 99 ? 1.961 6.303 -40.002 1.00 90.00 99 GLU A O 1
ATOM 797 N N . CYS A 1 100 ? 3.723 7.479 -39.300 1.00 86.62 100 CYS A N 1
ATOM 798 C CA . CYS A 1 100 ? 3.090 7.854 -38.038 1.00 86.62 100 CYS A CA 1
ATOM 799 C C . CYS A 1 100 ? 1.794 8.656 -38.242 1.00 86.62 100 CYS A C 1
ATOM 801 O O . CYS A 1 100 ? 0.809 8.383 -37.566 1.00 86.62 100 CYS A O 1
ATOM 803 N N . LEU A 1 101 ? 1.770 9.626 -39.164 1.00 82.38 101 LEU A N 1
ATOM 804 C CA . LEU A 1 101 ? 0.621 10.524 -39.347 1.00 82.38 101 LEU A CA 1
ATOM 805 C C . LEU A 1 101 ? -0.507 9.947 -40.212 1.00 82.38 101 LEU A C 1
ATOM 807 O O . LEU A 1 101 ? -1.620 10.463 -40.142 1.00 82.38 101 LEU A O 1
ATOM 811 N N . ARG A 1 102 ? -0.222 8.957 -41.068 1.00 83.06 102 ARG A N 1
ATOM 812 C CA . ARG A 1 102 ? -1.212 8.381 -41.997 1.00 83.06 102 ARG A CA 1
ATOM 813 C C . ARG A 1 102 ? -1.559 6.926 -41.718 1.00 83.06 102 ARG A C 1
ATOM 815 O O . ARG A 1 102 ? -2.700 6.547 -41.956 1.00 83.06 102 ARG A O 1
ATOM 822 N N . ASP A 1 103 ? -0.592 6.125 -41.277 1.00 88.12 103 ASP A N 1
ATOM 823 C CA . ASP A 1 103 ? -0.773 4.677 -41.131 1.00 88.12 103 ASP A CA 1
ATOM 824 C C . ASP A 1 103 ? -1.037 4.295 -39.668 1.00 88.12 103 ASP A C 1
ATOM 826 O O . ASP A 1 103 ? -1.788 3.360 -39.407 1.00 88.12 103 ASP A O 1
ATOM 830 N N . VAL A 1 104 ? -0.430 5.010 -38.711 1.00 87.94 104 VAL A N 1
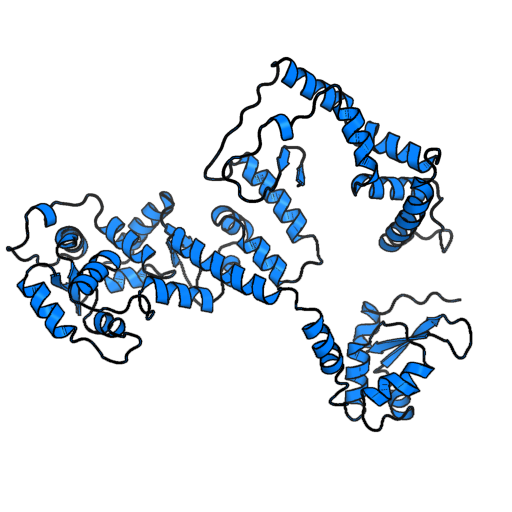ATOM 831 C CA . VAL A 1 104 ? -0.632 4.763 -37.273 1.00 87.94 104 VAL A CA 1
ATOM 832 C C . VAL A 1 104 ? -1.719 5.665 -36.693 1.00 87.94 104 VAL A C 1
ATOM 834 O O . VAL A 1 104 ? -2.601 5.183 -35.989 1.00 87.94 104 VAL A O 1
ATOM 837 N N . PHE A 1 105 ? -1.658 6.970 -36.960 1.00 88.00 105 PHE A N 1
ATOM 838 C CA . PHE A 1 105 ? -2.655 7.925 -36.484 1.00 88.00 105 PHE A CA 1
ATOM 839 C C . PHE A 1 105 ? -3.718 8.222 -37.538 1.00 88.00 105 PHE A C 1
ATOM 841 O O . PHE A 1 105 ? -3.409 8.433 -38.707 1.00 88.00 105 PHE A O 1
ATOM 848 N N . ASP A 1 106 ? -4.967 8.353 -37.088 1.00 90.12 106 ASP A N 1
ATOM 849 C CA . ASP A 1 106 ? -6.063 8.918 -37.877 1.00 90.12 106 ASP A CA 1
ATOM 850 C C . ASP A 1 106 ? -6.253 10.405 -37.533 1.00 90.12 106 ASP A C 1
ATOM 852 O O . ASP A 1 106 ? -7.186 10.809 -36.832 1.00 90.12 106 ASP A O 1
ATOM 856 N N . VAL A 1 107 ? -5.325 11.247 -38.003 1.00 88.19 107 VAL A N 1
ATOM 857 C CA . VAL A 1 107 ? -5.401 12.709 -37.809 1.00 88.19 107 VAL A CA 1
ATOM 858 C C . VAL A 1 107 ? -6.683 13.305 -38.421 1.00 88.19 107 VAL A C 1
ATOM 860 O O . VAL A 1 107 ? -7.320 14.134 -37.763 1.00 88.19 107 VAL A O 1
ATOM 863 N N . PRO A 1 108 ? -7.132 12.904 -39.632 1.00 88.38 108 PRO A N 1
ATOM 864 C CA . PRO A 1 108 ? -8.411 13.365 -40.173 1.00 88.38 108 PRO A CA 1
ATOM 865 C C . PRO A 1 108 ? -9.612 12.999 -39.289 1.00 88.38 108 PRO A C 1
ATOM 867 O O . PRO A 1 108 ? -10.485 13.847 -39.069 1.00 88.38 108 PRO A O 1
ATOM 870 N N . GLY A 1 109 ? -9.650 11.775 -38.755 1.00 92.38 109 GLY A N 1
ATOM 871 C CA . GLY A 1 109 ? -10.673 11.320 -37.815 1.00 92.38 109 GLY A CA 1
ATOM 872 C C . GLY A 1 109 ? -10.672 12.127 -36.520 1.00 92.38 109 GLY A C 1
ATOM 873 O O . GLY A 1 109 ? -11.724 12.621 -36.105 1.00 92.38 109 GLY A O 1
ATOM 874 N N . LEU A 1 110 ? -9.493 12.376 -35.945 1.00 92.00 110 LEU A N 1
ATOM 875 C CA . LEU A 1 110 ? -9.337 13.225 -34.762 1.00 92.00 110 LEU A CA 1
ATOM 876 C C . LEU A 1 110 ? -9.868 14.646 -35.008 1.00 92.00 110 LEU A C 1
ATOM 878 O O . LEU A 1 110 ? -10.672 15.151 -34.223 1.00 92.00 110 LEU A O 1
ATOM 882 N N . LYS A 1 111 ? -9.499 15.278 -36.132 1.00 92.88 111 LYS A N 1
ATOM 883 C CA . LYS A 1 111 ? -10.006 16.611 -36.510 1.00 92.88 111 LYS A CA 1
ATOM 884 C C . LYS A 1 111 ? -11.526 16.618 -36.658 1.00 92.88 111 LYS A C 1
ATOM 886 O O . LYS A 1 111 ? -12.173 17.587 -36.266 1.00 92.88 111 LYS A O 1
ATOM 891 N N . LYS A 1 112 ? -12.111 15.552 -37.212 1.00 95.19 112 LYS A N 1
ATOM 892 C CA . LYS A 1 112 ? -13.567 15.413 -37.351 1.00 95.19 112 LYS A CA 1
ATOM 893 C C . LYS A 1 112 ? -14.259 15.331 -35.990 1.00 95.19 112 LYS A C 1
ATOM 895 O O . LYS A 1 112 ? -15.255 16.024 -35.802 1.00 95.19 112 LYS A O 1
ATOM 900 N N . ILE A 1 113 ? -13.738 14.533 -35.057 1.00 94.81 113 ILE A N 1
ATOM 901 C CA . ILE A 1 113 ? -14.295 14.406 -33.701 1.00 94.81 113 ILE A CA 1
ATOM 902 C C . ILE A 1 113 ? -14.200 15.742 -32.962 1.00 94.81 113 ILE A C 1
ATOM 904 O O . ILE A 1 113 ? -15.203 16.212 -32.429 1.00 94.81 113 ILE A O 1
ATOM 908 N N . LEU A 1 114 ? -13.041 16.406 -33.000 1.00 94.06 114 LEU A N 1
ATOM 909 C CA . LEU A 1 114 ? -12.860 17.712 -32.360 1.00 94.06 114 LEU A CA 1
ATOM 910 C C . LEU A 1 114 ? -13.805 18.771 -32.944 1.00 94.06 114 LEU A C 1
ATOM 912 O O . LEU A 1 114 ? -14.454 19.480 -32.183 1.00 94.06 114 LEU A O 1
ATOM 916 N N . ARG A 1 115 ? -13.996 18.813 -34.273 1.00 95.56 115 ARG A N 1
ATOM 917 C CA . ARG A 1 115 ? -15.015 19.683 -34.896 1.00 95.56 115 ARG A CA 1
ATOM 918 C C . ARG A 1 115 ? -16.428 19.352 -34.436 1.00 95.56 115 ARG A C 1
ATOM 920 O O . ARG A 1 115 ? -17.226 20.251 -34.226 1.00 95.56 115 ARG A O 1
ATOM 927 N N . GLN A 1 116 ? -16.768 18.073 -34.290 1.00 95.88 116 GLN A N 1
ATOM 928 C CA . GLN A 1 116 ? -18.089 17.672 -33.804 1.00 95.88 116 GLN A CA 1
ATOM 929 C C . GLN A 1 116 ? -18.312 18.057 -32.335 1.00 95.88 116 GLN A C 1
ATOM 931 O O . GLN A 1 116 ? -19.448 18.345 -31.960 1.00 95.88 116 GLN A O 1
ATOM 936 N N . ILE A 1 117 ? -17.256 18.087 -31.521 1.00 93.75 117 ILE A N 1
ATOM 937 C CA . ILE A 1 117 ? -17.296 18.610 -30.150 1.00 93.75 117 ILE A CA 1
ATOM 938 C C . ILE A 1 117 ? -17.474 20.138 -30.169 1.00 93.75 117 ILE A C 1
ATOM 940 O O . ILE A 1 117 ? -18.360 20.648 -29.486 1.00 93.75 117 ILE A O 1
ATOM 944 N N . GLU A 1 118 ? -16.709 20.860 -30.997 1.00 92.50 118 GLU A N 1
ATOM 945 C CA . GLU A 1 118 ? -16.824 22.320 -31.186 1.00 92.50 118 GLU A CA 1
ATOM 946 C C . GLU A 1 118 ? -18.229 22.728 -31.674 1.00 92.50 118 GLU A C 1
ATOM 948 O O . GLU A 1 118 ? -18.848 23.637 -31.118 1.00 92.50 118 GLU A O 1
ATOM 953 N N . ASP A 1 119 ? -18.783 21.988 -32.640 1.00 94.88 119 ASP A N 1
ATOM 954 C CA . ASP A 1 119 ? -20.146 22.137 -33.172 1.00 94.88 119 ASP A CA 1
ATOM 955 C C . ASP A 1 119 ? -21.243 21.712 -32.172 1.00 94.88 119 ASP A C 1
ATOM 957 O O . ASP A 1 119 ? -22.433 21.800 -32.488 1.00 94.88 119 ASP A O 1
ATOM 961 N N . ARG A 1 120 ? -20.875 21.192 -30.990 1.00 92.25 120 ARG A N 1
ATOM 962 C CA . ARG A 1 120 ? -21.776 20.620 -29.969 1.00 92.25 120 ARG A CA 1
ATOM 963 C C . ARG A 1 120 ? -22.634 19.444 -30.453 1.00 92.25 120 ARG A C 1
ATOM 965 O O . ARG A 1 120 ? -23.676 19.149 -29.870 1.00 92.25 120 ARG A O 1
ATOM 972 N N . LYS A 1 121 ? -22.197 18.741 -31.501 1.00 95.31 121 LYS A N 1
ATOM 973 C CA . LYS A 1 121 ? -22.809 17.480 -31.963 1.00 95.31 121 LYS A CA 1
ATOM 974 C C . LYS A 1 121 ? -22.432 16.310 -31.056 1.00 95.31 121 LYS A C 1
ATOM 976 O O . LYS A 1 121 ? -23.236 15.403 -30.872 1.00 95.31 121 LYS A O 1
ATOM 981 N N . ILE A 1 122 ? -21.226 16.342 -30.487 1.00 95.19 122 ILE A N 1
ATOM 982 C CA . ILE A 1 122 ? -20.780 15.426 -29.433 1.00 95.19 122 ILE A CA 1
ATOM 983 C C . ILE A 1 122 ? -20.812 16.185 -28.108 1.00 95.19 122 ILE A C 1
ATOM 985 O O . ILE A 1 122 ? -20.159 17.216 -27.958 1.00 95.19 122 ILE A O 1
ATOM 989 N N . ALA A 1 123 ? -21.575 15.673 -27.144 1.00 93.06 123 ALA A N 1
ATOM 990 C CA . ALA A 1 123 ? -21.625 16.236 -25.802 1.00 93.06 123 ALA A CA 1
ATOM 991 C C . ALA A 1 123 ? -20.467 15.696 -24.955 1.00 93.06 123 ALA A C 1
ATOM 993 O O . ALA A 1 123 ? -20.266 14.486 -24.877 1.00 93.06 123 ALA A O 1
ATOM 994 N N . VAL A 1 124 ? -19.753 16.589 -24.269 1.00 91.25 124 VAL A N 1
ATOM 995 C CA . VAL A 1 124 ? -18.702 16.227 -23.311 1.00 91.25 124 VAL A CA 1
ATOM 996 C C . VAL A 1 124 ? -19.180 16.561 -21.901 1.00 91.25 124 VAL A C 1
ATOM 998 O O . VAL A 1 124 ? -19.726 17.640 -21.667 1.00 91.25 124 VAL A O 1
ATOM 1001 N N . ARG A 1 125 ? -19.011 15.625 -20.962 1.00 89.81 125 ARG A N 1
ATOM 1002 C CA . ARG A 1 125 ? -19.391 15.792 -19.553 1.00 89.81 125 ARG A CA 1
ATOM 1003 C C . ARG A 1 125 ? -18.190 15.559 -18.651 1.00 89.81 125 ARG A C 1
ATOM 1005 O O . ARG A 1 125 ? -17.449 14.604 -18.850 1.00 89.81 125 ARG A O 1
ATOM 1012 N N . MET A 1 126 ? -18.050 16.410 -17.642 1.00 87.31 126 MET A N 1
ATOM 1013 C CA . MET A 1 126 ? -17.090 16.230 -16.561 1.00 87.31 126 MET A CA 1
ATOM 1014 C C . MET A 1 126 ? -17.827 15.655 -15.353 1.00 87.31 126 MET A C 1
ATOM 1016 O O . MET A 1 126 ? -18.840 16.207 -14.927 1.00 87.31 126 MET A O 1
ATOM 1020 N N . LEU A 1 127 ? -17.340 14.528 -14.841 1.00 87.56 127 LEU A N 1
ATOM 1021 C CA . LEU A 1 127 ? -17.888 13.848 -13.672 1.00 87.56 127 LEU A CA 1
ATOM 1022 C C . LEU A 1 127 ? -16.753 13.620 -12.678 1.00 87.56 127 LEU A C 1
ATOM 1024 O O . LEU A 1 127 ? -15.692 13.129 -13.058 1.00 87.56 127 LEU A O 1
ATOM 1028 N N . GLN A 1 128 ? -16.996 13.964 -11.418 1.00 84.62 128 GLN A N 1
ATOM 1029 C CA . GLN A 1 128 ? -16.121 13.621 -10.306 1.00 84.62 128 GLN A CA 1
ATOM 1030 C C . GLN A 1 128 ? -16.779 12.483 -9.535 1.00 84.62 128 GLN A C 1
ATOM 1032 O O . GLN A 1 128 ? -17.928 12.601 -9.110 1.00 84.62 128 GLN A O 1
ATOM 1037 N N . THR A 1 129 ? -16.070 11.369 -9.399 1.00 85.50 129 THR A N 1
ATOM 1038 C CA . THR A 1 129 ? -16.553 10.184 -8.691 1.00 85.50 129 THR A CA 1
ATOM 1039 C C . THR A 1 129 ? -15.652 9.899 -7.496 1.00 85.50 129 THR A C 1
ATOM 1041 O O . THR A 1 129 ? -14.445 10.125 -7.557 1.00 85.50 129 THR A O 1
ATOM 1044 N N . GLU A 1 130 ? -16.237 9.414 -6.400 1.00 79.25 130 GLU A N 1
ATOM 1045 C CA . GLU A 1 130 ? -15.473 9.010 -5.209 1.00 79.25 130 GLU A CA 1
ATOM 1046 C C . GLU A 1 130 ? -14.659 7.733 -5.460 1.00 79.25 130 GLU A C 1
ATOM 1048 O O . GLU A 1 130 ? -13.577 7.556 -4.906 1.00 79.25 130 GLU A O 1
ATOM 1053 N N . THR A 1 131 ? -15.163 6.864 -6.338 1.00 78.62 131 THR A N 1
ATOM 1054 C CA . THR A 1 131 ? -14.524 5.621 -6.781 1.00 78.62 131 THR A CA 1
ATOM 1055 C C . THR A 1 131 ? -14.450 5.572 -8.307 1.00 78.62 131 THR A C 1
ATOM 1057 O O . THR A 1 131 ? -15.212 6.248 -9.008 1.00 78.62 131 THR A O 1
ATOM 1060 N N . ALA A 1 132 ? -13.502 4.808 -8.856 1.00 81.38 132 ALA A N 1
ATOM 1061 C CA . ALA A 1 132 ? -13.372 4.656 -10.305 1.00 81.38 132 ALA A CA 1
ATOM 1062 C C . ALA A 1 132 ? -14.607 3.943 -10.884 1.00 81.38 132 ALA A C 1
ATOM 1064 O O . ALA A 1 132 ? -15.029 2.906 -10.375 1.00 81.38 132 ALA A O 1
ATOM 1065 N N . SER A 1 133 ? -15.181 4.478 -11.967 1.00 86.62 133 SER A N 1
ATOM 1066 C CA . SER A 1 133 ? -16.282 3.810 -12.674 1.00 86.62 133 SER A CA 1
ATOM 1067 C C . SER A 1 133 ? -15.809 2.496 -13.318 1.00 86.62 133 SER A C 1
ATOM 1069 O O . SER A 1 133 ? -14.615 2.366 -13.588 1.00 86.62 133 SER A O 1
ATOM 1071 N N . PRO A 1 134 ? -16.702 1.545 -13.655 1.00 84.25 134 PRO A N 1
ATOM 1072 C CA . PRO A 1 134 ? -16.304 0.294 -14.312 1.00 84.25 134 PRO A CA 1
ATOM 1073 C C . PRO A 1 134 ? -15.480 0.497 -15.597 1.00 84.25 134 PRO A C 1
ATOM 1075 O O . PRO A 1 134 ? -14.515 -0.225 -15.840 1.00 84.25 134 PRO A O 1
ATOM 1078 N N . PHE A 1 135 ? -15.796 1.529 -16.390 1.00 83.94 135 PHE A N 1
ATOM 1079 C CA . PHE A 1 135 ? -15.023 1.881 -17.589 1.00 83.94 135 PHE A CA 1
ATOM 1080 C C . PHE A 1 135 ? -13.639 2.446 -17.244 1.00 83.94 135 PHE A C 1
ATOM 1082 O O . PHE A 1 135 ? -12.644 2.076 -17.863 1.00 83.94 135 PHE A O 1
ATOM 1089 N N . ALA A 1 136 ? -13.549 3.299 -16.219 1.00 85.88 136 ALA A N 1
ATOM 1090 C CA . ALA A 1 136 ? -12.267 3.823 -15.754 1.00 85.88 136 ALA A CA 1
ATOM 1091 C C . ALA A 1 136 ? -11.402 2.732 -15.099 1.00 85.88 136 ALA A C 1
ATOM 1093 O O . ALA A 1 136 ? -10.189 2.724 -15.284 1.00 85.88 136 ALA A O 1
ATOM 1094 N N . ALA A 1 137 ? -12.011 1.791 -14.374 1.00 78.81 137 ALA A N 1
ATOM 1095 C CA . ALA A 1 137 ? -11.324 0.674 -13.736 1.00 78.81 137 ALA A CA 1
ATOM 1096 C C . ALA A 1 137 ? -10.635 -0.233 -14.766 1.00 78.81 137 ALA A C 1
ATOM 1098 O O . ALA A 1 137 ? -9.475 -0.585 -14.574 1.00 78.81 137 ALA A O 1
ATOM 1099 N N . SER A 1 138 ? -11.293 -0.529 -15.894 1.00 79.00 138 SER A N 1
ATOM 1100 C CA . SER A 1 138 ? -10.687 -1.292 -16.996 1.00 79.00 138 SER A CA 1
ATOM 1101 C C . SER A 1 138 ? -9.465 -0.582 -17.608 1.00 79.00 138 SER A C 1
ATOM 1103 O O . SER A 1 138 ? -8.429 -1.202 -17.852 1.00 79.00 138 SER A O 1
ATOM 1105 N N . LEU A 1 139 ? -9.529 0.744 -17.777 1.00 80.75 139 LEU A N 1
ATOM 1106 C CA . LEU A 1 139 ? -8.392 1.541 -18.257 1.00 80.75 139 LEU A CA 1
ATOM 1107 C C . LEU A 1 139 ? -7.239 1.596 -17.241 1.00 80.75 139 LEU A C 1
ATOM 1109 O O . LEU A 1 139 ? -6.070 1.487 -17.620 1.00 80.75 139 LEU A O 1
ATOM 1113 N N . LEU A 1 140 ? -7.556 1.737 -15.951 1.00 74.69 140 LEU A N 1
ATOM 1114 C CA . LEU A 1 140 ? -6.574 1.694 -14.865 1.00 74.69 140 LEU A CA 1
ATOM 1115 C C . LEU A 1 140 ? -5.908 0.316 -14.763 1.00 74.69 140 LEU A C 1
ATOM 1117 O O . LEU A 1 140 ? -4.707 0.239 -14.521 1.00 74.69 140 LEU A O 1
ATOM 1121 N N . PHE A 1 141 ? -6.648 -0.762 -15.017 1.00 65.50 141 PHE A N 1
ATOM 1122 C CA . PHE A 1 141 ? -6.115 -2.122 -15.038 1.00 65.50 141 PHE A CA 1
ATOM 1123 C C . PHE A 1 141 ? -5.022 -2.299 -16.108 1.00 65.50 141 PHE A C 1
ATOM 1125 O O . PHE A 1 141 ? -3.914 -2.740 -15.794 1.00 65.50 141 PHE A O 1
ATOM 1132 N N . ASN A 1 142 ? -5.272 -1.850 -17.344 1.00 61.62 142 ASN A N 1
ATOM 1133 C CA . ASN A 1 142 ? -4.270 -1.889 -18.420 1.00 61.62 142 ASN A CA 1
ATOM 1134 C C . ASN A 1 142 ? -3.028 -1.029 -18.109 1.00 61.62 142 ASN A C 1
ATOM 1136 O O . ASN A 1 142 ? -1.908 -1.380 -18.489 1.00 61.62 142 ASN A O 1
ATOM 1140 N N . TYR A 1 143 ? -3.206 0.082 -17.388 1.00 60.84 143 TYR A N 1
ATOM 1141 C CA . TYR A 1 143 ? -2.105 0.930 -16.920 1.00 60.84 143 TYR A CA 1
ATOM 1142 C C . TYR A 1 143 ? -1.177 0.220 -15.943 1.00 60.84 143 TYR A C 1
ATOM 1144 O O . TYR A 1 143 ? 0.045 0.325 -16.063 1.00 60.84 143 TYR A O 1
ATOM 1152 N N . VAL A 1 144 ? -1.748 -0.541 -15.016 1.00 54.72 144 VAL A N 1
ATOM 1153 C CA . VAL A 1 144 ? -0.979 -1.305 -14.035 1.00 54.72 144 VAL A CA 1
ATOM 1154 C C . VAL A 1 144 ? -0.278 -2.489 -14.690 1.00 54.72 144 VAL A C 1
ATOM 1156 O O . VAL A 1 144 ? 0.890 -2.717 -14.392 1.00 54.72 144 VAL A O 1
ATOM 1159 N N . GLY A 1 145 ? -0.931 -3.195 -15.620 1.00 54.03 145 GLY A N 1
ATOM 1160 C CA . GLY A 1 145 ? -0.311 -4.301 -16.356 1.00 54.03 145 GLY A CA 1
ATOM 1161 C C . GLY A 1 145 ? 0.978 -3.872 -17.064 1.00 54.03 145 GLY A C 1
ATOM 1162 O O . GLY A 1 145 ? 2.025 -4.481 -16.872 1.00 54.03 145 GLY A O 1
ATOM 1163 N N . ASN A 1 146 ? 0.948 -2.752 -17.789 1.00 51.91 146 ASN A N 1
ATOM 1164 C CA . ASN A 1 146 ? 2.140 -2.235 -18.468 1.00 51.91 146 ASN A CA 1
ATOM 1165 C C . ASN A 1 146 ? 3.275 -1.849 -17.505 1.00 51.91 146 ASN A C 1
ATOM 1167 O O . ASN A 1 146 ? 4.436 -2.018 -17.857 1.00 51.91 146 ASN A O 1
ATOM 1171 N N . TYR A 1 147 ? 2.959 -1.373 -16.296 1.00 49.66 147 TYR A N 1
ATOM 1172 C CA . TYR A 1 147 ? 3.960 -1.039 -15.276 1.00 49.66 147 TYR A CA 1
ATOM 1173 C C . TYR A 1 147 ? 4.472 -2.262 -14.501 1.00 49.66 147 TYR A C 1
ATOM 1175 O O . TYR A 1 147 ? 5.639 -2.294 -14.122 1.00 49.66 147 TYR A O 1
ATOM 1183 N N . MET A 1 148 ? 3.630 -3.276 -14.269 1.00 40.78 148 MET A N 1
ATOM 1184 C CA . MET A 1 148 ? 4.035 -4.529 -13.620 1.00 40.78 148 MET A CA 1
ATOM 1185 C C . MET A 1 148 ? 4.971 -5.361 -14.504 1.00 40.78 148 MET A C 1
ATOM 1187 O O . MET A 1 148 ? 5.824 -6.076 -13.978 1.00 40.78 148 MET A O 1
ATOM 1191 N N . TYR A 1 149 ? 4.840 -5.250 -15.829 1.00 47.53 149 TYR A N 1
ATOM 1192 C CA . TYR A 1 149 ? 5.675 -5.968 -16.795 1.00 47.53 149 TYR A CA 1
ATOM 1193 C C . TYR A 1 149 ? 6.838 -5.140 -17.371 1.00 47.53 149 TYR A C 1
ATOM 1195 O O . TYR A 1 149 ? 7.615 -5.678 -18.163 1.00 47.53 149 TYR A O 1
ATOM 1203 N N . ASP A 1 150 ? 7.018 -3.877 -16.958 1.00 42.88 150 ASP A N 1
ATOM 1204 C CA . ASP A 1 150 ? 8.230 -3.108 -17.273 1.00 42.88 150 ASP A CA 1
ATOM 1205 C C . ASP A 1 150 ? 9.355 -3.555 -16.316 1.00 42.88 150 ASP A C 1
ATOM 1207 O O . ASP A 1 150 ? 9.474 -3.132 -15.165 1.00 42.88 150 ASP A O 1
ATOM 1211 N N . GLY A 1 151 ? 10.110 -4.553 -16.773 1.00 40.38 151 GLY A N 1
ATOM 1212 C CA . GLY A 1 151 ? 10.871 -5.501 -15.957 1.00 40.38 151 GLY A CA 1
ATOM 1213 C C . GLY A 1 151 ? 12.089 -5.000 -15.172 1.00 40.38 151 GLY A C 1
ATOM 1214 O O . GLY A 1 151 ? 12.808 -5.855 -14.664 1.00 40.38 151 GLY A O 1
ATOM 1215 N N . ASP A 1 152 ? 12.309 -3.694 -14.996 1.00 46.47 152 ASP A N 1
ATOM 1216 C CA . ASP A 1 152 ? 13.548 -3.146 -14.399 1.00 46.47 152 ASP A CA 1
ATOM 1217 C C . ASP A 1 152 ? 13.365 -2.328 -13.103 1.00 46.47 152 ASP A C 1
ATOM 1219 O O . ASP A 1 152 ? 14.348 -1.883 -12.514 1.00 46.47 152 ASP A O 1
ATOM 1223 N N . ALA A 1 153 ? 12.139 -2.150 -12.591 1.00 48.22 153 ALA A N 1
ATOM 1224 C CA . ALA A 1 153 ? 11.953 -1.469 -11.302 1.00 48.22 153 ALA A CA 1
ATOM 1225 C C . ALA A 1 153 ? 12.385 -2.372 -10.119 1.00 48.22 153 ALA A C 1
ATOM 1227 O O . ALA A 1 153 ? 11.975 -3.542 -10.096 1.00 48.22 153 ALA A O 1
ATOM 1228 N N . PRO A 1 154 ? 13.151 -1.874 -9.122 1.00 55.28 154 PRO A N 1
ATOM 1229 C CA . PRO A 1 154 ? 13.465 -2.597 -7.887 1.00 55.28 154 PRO A CA 1
ATOM 1230 C C . PRO A 1 154 ? 12.214 -3.177 -7.211 1.00 55.28 154 PRO A C 1
ATOM 1232 O O . PRO A 1 154 ? 11.144 -2.569 -7.239 1.00 55.28 154 PRO A O 1
ATOM 1235 N N . LEU A 1 155 ? 12.336 -4.337 -6.550 1.00 55.66 155 LEU A N 1
ATOM 1236 C CA . LEU A 1 155 ? 11.202 -5.029 -5.905 1.00 55.66 155 LEU A CA 1
ATOM 1237 C C . LEU A 1 155 ? 10.407 -4.118 -4.950 1.00 55.66 155 LEU A C 1
ATOM 1239 O O . LEU A 1 155 ? 9.183 -4.209 -4.888 1.00 55.66 155 LEU A O 1
ATOM 1243 N N . ALA A 1 156 ? 11.086 -3.206 -4.250 1.00 55.41 156 ALA A N 1
ATOM 1244 C CA . ALA A 1 156 ? 10.459 -2.225 -3.366 1.00 55.41 156 ALA A CA 1
ATOM 1245 C C . ALA A 1 156 ? 9.608 -1.182 -4.121 1.00 55.41 156 ALA A C 1
ATOM 1247 O O . ALA A 1 156 ? 8.517 -0.840 -3.663 1.00 55.41 156 ALA A O 1
ATOM 1248 N N . GLU A 1 157 ? 10.041 -0.724 -5.302 1.00 59.09 157 GLU A N 1
ATOM 1249 C CA . GLU A 1 157 ? 9.246 0.179 -6.148 1.00 59.09 157 GLU A CA 1
ATOM 1250 C C . GLU A 1 157 ? 8.006 -0.523 -6.706 1.00 59.09 157 GLU A C 1
ATOM 1252 O O . GLU A 1 157 ? 6.921 0.061 -6.712 1.00 59.09 157 GLU A O 1
ATOM 1257 N N . ARG A 1 158 ? 8.137 -1.802 -7.089 1.00 58.41 158 ARG A N 1
ATOM 1258 C CA . ARG A 1 158 ? 7.000 -2.630 -7.522 1.00 58.41 158 ARG A CA 1
ATOM 1259 C C . ARG A 1 158 ? 5.972 -2.777 -6.404 1.00 58.41 158 ARG A C 1
ATOM 1261 O O . ARG A 1 158 ? 4.801 -2.471 -6.607 1.00 58.41 158 ARG A O 1
ATOM 1268 N N . ARG A 1 159 ? 6.414 -3.152 -5.198 1.00 54.12 159 ARG A N 1
ATOM 1269 C CA . ARG A 1 159 ? 5.545 -3.274 -4.013 1.00 54.12 159 ARG A CA 1
ATOM 1270 C C . ARG A 1 159 ? 4.848 -1.955 -3.672 1.00 54.12 159 ARG A C 1
ATOM 1272 O O . ARG A 1 159 ? 3.650 -1.948 -3.396 1.00 54.12 159 ARG A O 1
ATOM 1279 N N . ALA A 1 160 ? 5.564 -0.831 -3.739 1.00 55.34 160 ALA A N 1
ATOM 1280 C CA . ALA A 1 160 ? 4.993 0.490 -3.489 1.00 55.34 160 ALA A CA 1
ATOM 1281 C C . ALA A 1 160 ? 3.956 0.907 -4.550 1.00 55.34 160 ALA A C 1
ATOM 1283 O O . ALA A 1 160 ? 2.963 1.550 -4.205 1.00 55.34 160 ALA A O 1
ATOM 1284 N N . ALA A 1 161 ? 4.160 0.545 -5.821 1.00 54.94 161 ALA A N 1
ATOM 1285 C CA . ALA A 1 161 ? 3.198 0.793 -6.893 1.00 54.94 161 ALA A CA 1
ATOM 1286 C C . ALA A 1 161 ? 1.922 -0.044 -6.718 1.00 54.94 161 ALA A C 1
ATOM 1288 O O . ALA A 1 161 ? 0.824 0.494 -6.845 1.00 54.94 161 ALA A O 1
ATOM 1289 N N . THR A 1 162 ? 2.055 -1.318 -6.340 1.00 54.94 162 THR A N 1
ATOM 1290 C CA . THR A 1 162 ? 0.919 -2.208 -6.063 1.00 54.94 162 THR A CA 1
ATOM 1291 C C . THR A 1 162 ? 0.114 -1.741 -4.847 1.00 54.94 162 THR A C 1
ATOM 1293 O O . THR A 1 162 ? -1.108 -1.648 -4.907 1.00 54.94 162 THR A O 1
ATOM 1296 N N . LEU A 1 163 ? 0.771 -1.335 -3.754 1.00 57.69 163 LEU A N 1
ATOM 1297 C CA . LEU A 1 163 ? 0.095 -0.800 -2.560 1.00 57.69 163 LEU A CA 1
ATOM 1298 C C . LEU A 1 163 ? -0.636 0.531 -2.792 1.00 57.69 163 LEU A C 1
ATOM 1300 O O . LEU A 1 163 ? -1.508 0.889 -1.996 1.00 57.69 163 LEU A O 1
ATOM 1304 N N . ALA A 1 164 ? -0.287 1.269 -3.849 1.00 55.19 164 ALA A N 1
ATOM 1305 C CA . ALA A 1 164 ? -0.970 2.503 -4.228 1.00 55.19 164 ALA A CA 1
ATOM 1306 C C . ALA A 1 164 ? -2.337 2.258 -4.897 1.00 55.19 164 ALA A C 1
ATOM 1308 O O . ALA A 1 164 ? -3.073 3.220 -5.119 1.00 55.19 164 ALA A O 1
ATOM 1309 N N . LEU A 1 165 ? -2.676 1.003 -5.213 1.00 58.12 165 LEU A N 1
ATOM 1310 C CA . LEU A 1 165 ? -3.936 0.618 -5.845 1.00 58.12 165 LEU A CA 1
ATOM 1311 C C . LEU A 1 165 ? -5.075 0.438 -4.835 1.00 58.12 165 LEU A C 1
ATOM 1313 O O . LEU A 1 165 ? -4.876 0.163 -3.641 1.00 58.12 165 LEU A O 1
ATOM 1317 N N . ASP A 1 166 ? -6.297 0.581 -5.349 1.00 59.03 166 ASP A N 1
ATOM 1318 C CA . ASP A 1 166 ? -7.517 0.401 -4.571 1.00 59.03 166 ASP A CA 1
ATOM 1319 C C . ASP A 1 166 ? -7.678 -1.064 -4.126 1.00 59.03 166 ASP A C 1
ATOM 1321 O O . ASP A 1 166 ? -7.346 -2.004 -4.846 1.00 59.03 166 ASP A O 1
ATOM 1325 N N . HIS A 1 167 ? -8.180 -1.268 -2.909 1.00 58.50 167 HIS A N 1
ATOM 1326 C CA . HIS A 1 167 ? -8.327 -2.583 -2.285 1.00 58.50 167 HIS A CA 1
ATOM 1327 C C . HIS A 1 167 ? -9.265 -3.509 -3.065 1.00 58.50 167 HIS A C 1
ATOM 1329 O O . HIS A 1 167 ? -8.957 -4.688 -3.220 1.00 58.50 167 HIS A O 1
ATOM 1335 N N . ALA A 1 168 ? -10.380 -2.978 -3.579 1.00 58.44 168 ALA A N 1
ATOM 1336 C CA . ALA A 1 168 ? -11.319 -3.762 -4.380 1.00 58.44 168 ALA A CA 1
ATOM 1337 C C . ALA A 1 168 ? -10.646 -4.331 -5.641 1.00 58.44 168 ALA A C 1
ATOM 1339 O O . ALA A 1 168 ? -10.862 -5.488 -5.985 1.00 58.44 168 ALA A O 1
ATOM 1340 N N . GLN A 1 169 ? -9.762 -3.545 -6.263 1.00 54.66 169 GLN A N 1
ATOM 1341 C CA . GLN A 1 169 ? -8.994 -3.956 -7.437 1.00 54.66 169 GLN A CA 1
ATOM 1342 C C . GLN A 1 169 ? -7.885 -4.946 -7.061 1.00 54.66 169 GLN A C 1
ATOM 1344 O O . GLN A 1 169 ? -7.708 -5.947 -7.736 1.00 54.66 169 GLN A O 1
ATOM 1349 N N . LEU A 1 170 ? -7.171 -4.732 -5.952 1.00 57.69 170 LEU A N 1
ATOM 1350 C CA . LEU A 1 170 ? -6.113 -5.649 -5.504 1.00 57.69 170 LEU A CA 1
ATOM 1351 C C . LEU A 1 170 ? -6.627 -7.066 -5.217 1.00 57.69 170 LEU A C 1
ATOM 1353 O O . LEU A 1 170 ? -5.951 -8.033 -5.561 1.00 57.69 170 LEU A O 1
ATOM 1357 N N . ARG A 1 171 ? -7.827 -7.194 -4.639 1.00 58.41 171 ARG A N 1
ATOM 1358 C CA . ARG A 1 171 ? -8.446 -8.495 -4.341 1.00 58.41 171 ARG A CA 1
ATOM 1359 C C . ARG A 1 171 ? -8.780 -9.292 -5.605 1.00 58.41 171 ARG A C 1
ATOM 1361 O O . ARG A 1 171 ? -8.603 -10.506 -5.620 1.00 58.41 171 ARG A O 1
ATOM 1368 N N . GLU A 1 172 ? -9.240 -8.618 -6.657 1.00 57.06 172 GLU A N 1
ATOM 1369 C CA . GLU A 1 172 ? -9.554 -9.244 -7.949 1.00 57.06 172 GLU A CA 1
ATOM 1370 C C . GLU A 1 172 ? -8.284 -9.677 -8.709 1.00 57.06 172 GLU A C 1
ATOM 1372 O O . GLU A 1 172 ? -8.328 -10.611 -9.507 1.00 57.06 172 GLU A O 1
ATOM 1377 N N . LEU A 1 173 ? -7.145 -9.030 -8.428 1.00 46.06 173 LEU A N 1
ATOM 1378 C CA . LEU A 1 173 ? -5.881 -9.196 -9.153 1.00 46.06 173 LEU A CA 1
ATOM 1379 C C . LEU A 1 173 ? -4.899 -10.195 -8.545 1.00 46.06 173 LEU A C 1
ATOM 1381 O O . LEU A 1 173 ? -4.223 -10.900 -9.288 1.00 46.06 173 LEU A O 1
ATOM 1385 N N . LEU A 1 174 ? -4.780 -10.207 -7.219 1.00 52.62 174 LEU A N 1
ATOM 1386 C CA . LEU A 1 174 ? -3.698 -10.890 -6.500 1.00 52.62 174 LEU A CA 1
ATOM 1387 C C . LEU A 1 174 ? -4.225 -12.038 -5.613 1.00 52.62 174 LEU A C 1
ATOM 1389 O O . LEU A 1 174 ? -3.469 -12.872 -5.122 1.00 52.62 174 LEU A O 1
ATOM 1393 N N . GLY A 1 175 ? -5.546 -12.100 -5.398 1.00 58.59 175 GLY A N 1
ATOM 1394 C CA . GLY A 1 175 ? -6.144 -12.949 -4.368 1.00 58.59 175 GLY A CA 1
ATOM 1395 C C . GLY A 1 175 ? -5.798 -12.480 -2.945 1.00 58.59 175 GLY A C 1
ATOM 1396 O O . GLY A 1 175 ? -4.942 -11.621 -2.734 1.00 58.59 175 GLY A O 1
ATOM 1397 N N . ASP A 1 176 ? -6.483 -13.032 -1.939 1.00 57.94 176 ASP A N 1
ATOM 1398 C CA . ASP A 1 176 ? -6.317 -12.593 -0.540 1.00 57.94 176 ASP A CA 1
ATOM 1399 C C . ASP A 1 176 ? -4.902 -12.897 0.015 1.00 57.94 176 ASP A C 1
ATOM 1401 O O . ASP A 1 176 ? -4.390 -12.154 0.850 1.00 57.94 176 ASP A O 1
ATOM 1405 N N . ALA A 1 177 ? -4.228 -13.936 -0.496 1.00 53.56 177 ALA A N 1
ATOM 1406 C CA . ALA A 1 177 ? -2.939 -14.409 0.020 1.00 53.56 177 ALA A CA 1
ATOM 1407 C C . ALA A 1 177 ? -1.739 -13.506 -0.334 1.00 53.56 177 ALA A C 1
ATOM 1409 O O . ALA A 1 177 ? -0.810 -13.383 0.464 1.00 53.56 177 ALA A O 1
ATOM 1410 N N . GLU A 1 178 ? -1.742 -12.855 -1.500 1.00 59.00 178 GLU A N 1
ATOM 1411 C CA . GLU A 1 178 ? -0.629 -12.000 -1.947 1.00 59.00 178 GLU A CA 1
ATOM 1412 C C . GLU A 1 178 ? -0.684 -10.594 -1.320 1.00 59.00 178 GLU A C 1
ATOM 1414 O O . GLU A 1 178 ? 0.353 -9.958 -1.121 1.00 59.00 178 GLU A O 1
ATOM 1419 N N . LEU A 1 179 ? -1.874 -10.108 -0.930 1.00 63.81 179 LEU A N 1
ATOM 1420 C CA . LEU A 1 179 ? -2.035 -8.805 -0.265 1.00 63.81 179 LEU A CA 1
ATOM 1421 C C . LEU A 1 179 ? -1.281 -8.751 1.070 1.00 63.81 179 LEU A C 1
ATOM 1423 O O . LEU A 1 179 ? -0.659 -7.745 1.417 1.00 63.81 179 LEU A O 1
ATOM 1427 N N . ARG A 1 180 ? -1.324 -9.858 1.801 1.00 71.56 180 ARG A N 1
ATOM 1428 C CA . ARG A 1 180 ? -0.650 -10.066 3.075 1.00 71.56 180 ARG A CA 1
ATOM 1429 C C . ARG A 1 180 ? 0.865 -9.861 2.995 1.00 71.56 180 ARG A C 1
ATOM 1431 O O . ARG A 1 180 ? 1.451 -9.301 3.915 1.00 71.56 180 ARG A O 1
ATOM 1438 N N . GLU A 1 181 ? 1.503 -10.300 1.910 1.00 70.38 181 GLU A N 1
ATOM 1439 C CA . GLU A 1 181 ? 2.956 -10.164 1.728 1.00 70.38 181 GLU A CA 1
ATOM 1440 C C . GLU A 1 181 ? 3.388 -8.721 1.426 1.00 70.38 181 GLU A C 1
ATOM 1442 O O . GLU A 1 181 ? 4.569 -8.382 1.534 1.00 70.38 181 GLU A O 1
ATOM 1447 N N . LEU A 1 182 ? 2.439 -7.858 1.052 1.00 73.69 182 LEU A N 1
ATOM 1448 C CA . LEU A 1 182 ? 2.690 -6.447 0.773 1.00 73.69 182 LEU A CA 1
ATOM 1449 C C . LEU A 1 182 ? 2.605 -5.567 2.027 1.00 73.69 182 LEU A C 1
ATOM 1451 O O . LEU A 1 182 ? 3.156 -4.465 2.025 1.00 73.69 182 LEU A O 1
ATOM 1455 N N . LEU A 1 183 ? 1.90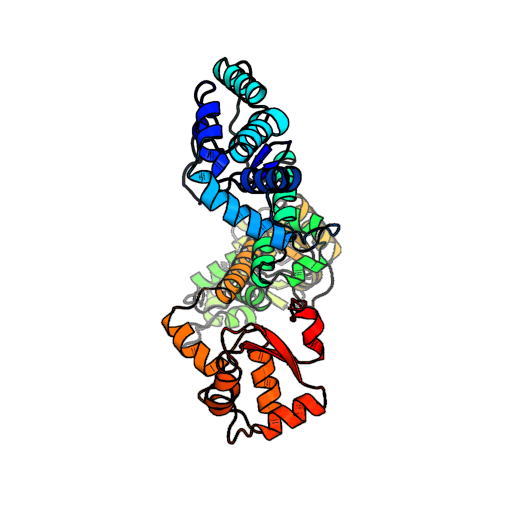8 -6.005 3.079 1.00 82.38 183 LEU A N 1
ATOM 1456 C CA . LEU A 1 183 ? 1.749 -5.232 4.312 1.00 82.38 183 LEU A CA 1
ATOM 1457 C C . LEU A 1 183 ? 2.917 -5.485 5.272 1.00 82.38 183 LEU A C 1
ATOM 1459 O O . LEU A 1 183 ? 3.294 -6.621 5.545 1.00 82.38 183 LEU A O 1
ATOM 1463 N N . ASP A 1 184 ? 3.481 -4.405 5.810 1.00 85.25 184 ASP A N 1
ATOM 1464 C CA . ASP A 1 184 ? 4.597 -4.485 6.750 1.00 85.25 184 ASP A CA 1
ATOM 1465 C C . ASP A 1 184 ? 4.090 -4.752 8.177 1.00 85.25 184 ASP A C 1
ATOM 1467 O O . ASP A 1 184 ? 3.229 -4.028 8.685 1.00 85.25 184 ASP A O 1
ATOM 1471 N N . ALA A 1 185 ? 4.636 -5.778 8.838 1.00 88.44 185 ALA A N 1
ATOM 1472 C CA . ALA A 1 185 ? 4.204 -6.186 10.178 1.00 88.44 185 ALA A CA 1
ATOM 1473 C C . ALA A 1 185 ? 4.419 -5.082 11.230 1.00 88.44 185 ALA A C 1
ATOM 1475 O O . ALA A 1 185 ? 3.531 -4.813 12.035 1.00 88.44 185 ALA A O 1
ATOM 1476 N N . GLU A 1 186 ? 5.546 -4.363 11.176 1.00 88.75 186 GLU A N 1
ATOM 1477 C CA . GLU A 1 186 ? 5.799 -3.259 12.110 1.00 88.75 186 GLU A CA 1
ATOM 1478 C C . GLU A 1 186 ? 4.826 -2.095 11.886 1.00 88.75 186 GLU A C 1
ATOM 1480 O O . GLU A 1 186 ? 4.394 -1.448 12.842 1.00 88.75 186 GLU A O 1
ATOM 1485 N N . ALA A 1 187 ? 4.456 -1.813 10.633 1.00 89.50 187 ALA A N 1
ATOM 1486 C CA . ALA A 1 187 ? 3.449 -0.802 10.327 1.00 89.50 187 ALA A CA 1
ATOM 1487 C C . ALA A 1 187 ? 2.074 -1.169 10.914 1.00 89.50 187 ALA A C 1
ATOM 1489 O O . ALA A 1 187 ? 1.388 -0.283 11.430 1.00 89.50 187 ALA A O 1
ATOM 1490 N N . ILE A 1 188 ? 1.690 -2.450 10.870 1.00 91.06 188 ILE A N 1
ATOM 1491 C CA . ILE A 1 188 ? 0.462 -2.967 11.498 1.00 91.06 188 ILE A CA 1
ATOM 1492 C C . ILE A 1 188 ? 0.516 -2.758 13.016 1.00 91.06 188 ILE A C 1
ATOM 1494 O O . ILE A 1 188 ? -0.413 -2.175 13.576 1.00 91.06 188 ILE A O 1
ATOM 1498 N N . ASP A 1 189 ? 1.613 -3.141 13.671 1.00 91.00 189 ASP A N 1
ATOM 1499 C CA . ASP A 1 189 ? 1.771 -3.015 15.127 1.00 91.00 189 ASP A CA 1
ATOM 1500 C C . ASP A 1 189 ? 1.780 -1.555 15.599 1.00 91.00 189 ASP A C 1
ATOM 1502 O O . ASP A 1 189 ? 1.172 -1.204 16.616 1.00 91.00 189 ASP A O 1
ATOM 1506 N N . GLN A 1 190 ? 2.421 -0.662 14.841 1.00 89.88 190 GLN A N 1
ATOM 1507 C CA . GLN A 1 190 ? 2.413 0.771 15.135 1.00 89.88 190 GLN A CA 1
ATOM 1508 C C . GLN A 1 190 ? 1.005 1.362 15.036 1.00 89.88 190 GLN A C 1
ATOM 1510 O O . GLN A 1 190 ? 0.613 2.154 15.895 1.00 89.88 190 GLN A O 1
ATOM 1515 N N . VAL A 1 191 ? 0.241 0.994 13.999 1.00 92.56 191 VAL A N 1
ATOM 1516 C CA . VAL A 1 191 ? -1.157 1.430 13.867 1.00 92.56 191 VAL A CA 1
ATOM 1517 C C . VAL A 1 191 ? -1.992 0.855 15.005 1.00 92.56 191 VAL A C 1
ATOM 1519 O O . VAL A 1 191 ? -2.715 1.613 15.642 1.00 92.56 191 VAL A O 1
ATOM 1522 N N . ALA A 1 192 ? -1.841 -0.430 15.328 1.00 91.50 192 ALA A N 1
ATOM 1523 C CA . ALA A 1 192 ? -2.542 -1.064 16.441 1.00 91.50 192 ALA A CA 1
ATOM 1524 C C . ALA A 1 192 ? -2.288 -0.328 17.769 1.00 91.50 192 ALA A C 1
ATOM 1526 O O . ALA A 1 192 ? -3.229 0.021 18.480 1.00 91.50 192 ALA A O 1
ATOM 1527 N N . THR A 1 193 ? -1.026 -0.009 18.064 1.00 90.88 193 THR A N 1
ATOM 1528 C CA . THR A 1 193 ? -0.612 0.704 19.285 1.00 90.88 193 THR A CA 1
ATOM 1529 C C . THR A 1 193 ? -1.212 2.113 19.363 1.00 90.88 193 THR A C 1
ATOM 1531 O O . THR A 1 193 ? -1.623 2.571 20.433 1.00 90.88 193 THR A O 1
ATOM 1534 N N . GLU A 1 194 ? -1.278 2.824 18.236 1.00 90.06 194 GLU A N 1
ATOM 1535 C CA . GLU A 1 194 ? -1.879 4.159 18.167 1.00 90.06 194 GLU A CA 1
ATOM 1536 C C . GLU A 1 194 ? -3.400 4.137 18.293 1.00 90.06 194 GLU A C 1
ATOM 1538 O O . GLU A 1 194 ? -3.948 4.943 19.045 1.00 90.06 194 GLU A O 1
ATOM 1543 N N . LEU A 1 195 ? -4.079 3.218 17.601 1.00 92.12 195 LEU A N 1
ATOM 1544 C CA . LEU A 1 195 ? -5.534 3.074 17.684 1.00 92.12 195 LEU A CA 1
ATOM 1545 C C . LEU A 1 195 ? -5.973 2.693 19.100 1.00 92.12 195 LEU A C 1
ATOM 1547 O O . LEU A 1 195 ? -6.954 3.233 19.605 1.00 92.12 195 LEU A O 1
ATOM 1551 N N . GLN A 1 196 ? -5.182 1.856 19.775 1.00 90.62 196 GLN A N 1
ATOM 1552 C CA . GLN A 1 196 ? -5.369 1.500 21.180 1.00 90.62 196 GLN A CA 1
ATOM 1553 C C . GLN A 1 196 ? -4.941 2.598 22.158 1.00 90.62 196 GLN A C 1
ATOM 1555 O O . GLN A 1 196 ? -5.107 2.423 23.364 1.00 90.62 196 GLN A O 1
ATOM 1560 N N . ARG A 1 197 ? -4.417 3.734 21.676 1.00 88.50 197 ARG A N 1
ATOM 1561 C CA . ARG A 1 197 ? -3.974 4.876 22.496 1.00 88.50 197 ARG A CA 1
ATOM 1562 C C . ARG A 1 197 ? -2.913 4.511 23.537 1.00 88.50 197 ARG A C 1
ATOM 1564 O O . ARG A 1 197 ? -2.847 5.113 24.601 1.00 88.50 197 ARG A O 1
ATOM 1571 N N . LEU A 1 198 ? -2.057 3.544 23.213 1.00 86.44 198 LEU A N 1
ATOM 1572 C CA . LEU A 1 198 ? -0.954 3.101 24.076 1.00 86.44 198 LEU A CA 1
ATOM 1573 C C . LEU A 1 198 ? 0.310 3.961 23.916 1.00 86.44 198 LEU A C 1
ATOM 1575 O O . LEU A 1 198 ? 1.289 3.789 24.637 1.00 86.44 198 LEU A O 1
ATOM 1579 N N . THR A 1 199 ? 0.319 4.892 22.962 1.00 83.75 199 THR A N 1
ATOM 1580 C CA . THR A 1 199 ? 1.427 5.834 22.782 1.00 83.75 199 THR A CA 1
ATOM 1581 C C . THR A 1 199 ? 1.365 6.965 23.806 1.00 83.75 199 THR A C 1
ATOM 1583 O O . THR A 1 199 ? 0.291 7.456 24.144 1.00 83.75 199 THR A O 1
ATOM 1586 N N . SER A 1 200 ? 2.533 7.463 24.223 1.00 78.06 200 SER A N 1
ATOM 1587 C CA . SER A 1 200 ? 2.673 8.547 25.215 1.00 78.06 200 SER A CA 1
ATOM 1588 C C . SER A 1 200 ? 1.892 9.824 24.878 1.00 78.06 200 SER A C 1
ATOM 1590 O O . SER A 1 200 ? 1.531 10.585 25.772 1.00 78.06 200 SER A O 1
ATOM 1592 N N . LYS A 1 201 ? 1.577 10.047 23.595 1.00 80.75 201 LYS A N 1
ATOM 1593 C CA . LYS A 1 201 ? 0.724 11.149 23.120 1.00 80.75 201 LYS A CA 1
ATOM 1594 C C . LYS A 1 201 ? -0.688 11.127 23.715 1.00 80.75 201 LYS A C 1
ATOM 1596 O O . LYS A 1 201 ? -1.295 12.187 23.842 1.00 80.75 201 LYS A O 1
ATOM 1601 N N . PHE A 1 202 ? -1.197 9.946 24.057 1.00 80.50 202 PHE A N 1
ATOM 1602 C CA . PHE A 1 202 ? -2.557 9.729 24.554 1.00 80.50 202 PHE A CA 1
ATOM 1603 C C . PHE A 1 202 ? -2.593 9.311 26.029 1.00 80.50 202 PHE A C 1
ATOM 1605 O O . PHE A 1 202 ? -3.597 8.768 26.485 1.00 80.50 202 PHE A O 1
ATOM 1612 N N . ALA A 1 203 ? -1.507 9.552 26.767 1.00 82.75 203 ALA A N 1
ATOM 1613 C CA . ALA A 1 203 ? -1.444 9.252 28.189 1.00 82.75 203 ALA A CA 1
ATOM 1614 C C . ALA A 1 203 ? -2.538 10.000 28.965 1.00 82.75 203 ALA A C 1
ATOM 1616 O O . ALA A 1 203 ? -2.726 11.205 28.774 1.00 82.75 203 ALA A O 1
ATOM 1617 N N . LEU A 1 204 ? -3.219 9.274 29.853 1.00 83.94 204 LEU A N 1
ATOM 1618 C CA . LEU A 1 204 ? -4.271 9.805 30.721 1.00 83.94 204 LEU A CA 1
ATOM 1619 C C . LEU A 1 204 ? -3.704 10.825 31.716 1.00 83.94 204 LEU A C 1
ATOM 1621 O O . LEU A 1 204 ? -2.726 10.523 32.406 1.00 83.94 204 LEU A O 1
ATOM 1625 N N . ARG A 1 205 ? -4.327 12.005 31.823 1.00 82.88 205 ARG A N 1
ATOM 1626 C CA . ARG A 1 205 ? -3.888 13.076 32.739 1.00 82.88 205 ARG A CA 1
ATOM 1627 C C . ARG A 1 205 ? -4.881 13.318 33.863 1.00 82.88 205 ARG A C 1
ATOM 1629 O O . ARG A 1 205 ? -4.464 13.609 34.982 1.00 82.88 205 ARG A O 1
ATOM 1636 N N . ASP A 1 206 ? -6.167 13.166 33.576 1.00 86.12 206 ASP A N 1
ATOM 1637 C CA . ASP A 1 206 ? -7.249 13.352 34.534 1.00 86.12 206 ASP A CA 1
ATOM 1638 C C . ASP A 1 206 ? -8.402 12.346 34.328 1.00 86.12 206 ASP A C 1
ATOM 1640 O O . ASP A 1 206 ? -8.358 11.444 33.486 1.00 86.12 206 ASP A O 1
ATOM 1644 N N . ALA A 1 207 ? -9.440 12.475 35.157 1.00 87.12 207 ALA A N 1
ATOM 1645 C CA . ALA A 1 207 ? -10.631 11.635 35.086 1.00 87.12 207 ALA A CA 1
ATOM 1646 C C . ALA A 1 207 ? -11.489 11.904 33.830 1.00 87.12 207 ALA A C 1
ATOM 1648 O O . ALA A 1 207 ? -12.208 11.009 33.381 1.00 87.12 207 ALA A O 1
ATOM 1649 N N . ASP A 1 208 ? -11.420 13.104 33.249 1.00 89.31 208 ASP A N 1
ATOM 1650 C CA . ASP A 1 208 ? -12.178 13.456 32.045 1.00 89.31 208 ASP A CA 1
ATOM 1651 C C . ASP A 1 208 ? -11.548 12.845 30.787 1.00 89.31 208 ASP A C 1
ATOM 1653 O O . ASP A 1 208 ? -12.269 12.355 29.911 1.00 89.31 208 ASP A O 1
ATOM 1657 N N . ASP A 1 209 ? -10.218 12.763 30.738 1.00 88.31 209 ASP A N 1
ATOM 1658 C CA . ASP A 1 209 ? -9.466 12.014 29.734 1.00 88.31 209 ASP A CA 1
ATOM 1659 C C . ASP A 1 209 ? -9.849 10.527 29.756 1.00 88.31 209 ASP A C 1
ATOM 1661 O O . ASP A 1 209 ? -10.040 9.919 28.700 1.00 88.31 209 ASP A O 1
ATOM 1665 N N . LEU A 1 210 ? -10.011 9.937 30.949 1.00 89.94 210 LEU A N 1
ATOM 1666 C CA . LEU A 1 210 ? -10.426 8.538 31.102 1.00 89.94 210 LEU A CA 1
ATOM 1667 C C . LEU A 1 210 ? -11.840 8.301 30.556 1.00 89.94 210 LEU A C 1
ATOM 1669 O O . LEU A 1 210 ? -12.066 7.340 29.821 1.00 89.94 210 LEU A O 1
ATOM 1673 N N . HIS A 1 211 ? -12.790 9.183 30.874 1.00 90.50 211 HIS A N 1
ATOM 1674 C CA . HIS A 1 211 ? -14.154 9.090 30.340 1.00 90.50 211 HIS A CA 1
ATOM 1675 C C . HIS A 1 211 ? -14.183 9.282 28.815 1.00 90.50 211 HIS A C 1
ATOM 1677 O O . HIS A 1 211 ? -14.783 8.477 28.103 1.00 90.50 211 HIS A O 1
ATOM 1683 N N . SER A 1 212 ? -13.444 10.267 28.297 1.00 91.25 212 SER A N 1
ATOM 1684 C CA . SER A 1 212 ? -13.299 10.508 26.853 1.00 91.25 212 SER A CA 1
ATOM 1685 C C . SER A 1 212 ? -12.684 9.311 26.121 1.00 91.25 212 SER A C 1
ATOM 1687 O O . SER A 1 212 ? -13.072 8.989 24.996 1.00 91.25 212 SER A O 1
ATOM 1689 N N . MET A 1 213 ? -11.739 8.625 26.763 1.00 90.50 213 MET A N 1
ATOM 1690 C CA . MET A 1 213 ? -11.111 7.422 26.230 1.00 90.50 213 MET A CA 1
ATOM 1691 C C . MET A 1 213 ? -12.090 6.247 26.154 1.00 90.50 213 MET A C 1
ATOM 1693 O O . MET A 1 213 ? -12.103 5.555 25.1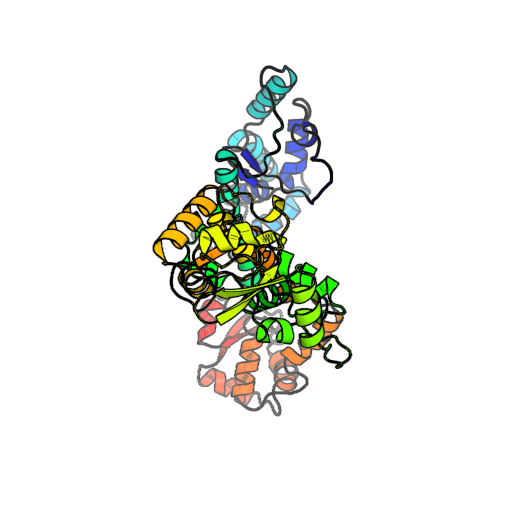38 1.00 90.50 213 MET A O 1
ATOM 1697 N N . LEU A 1 214 ? -12.938 6.048 27.167 1.00 91.81 214 LEU A N 1
ATOM 1698 C CA . LEU A 1 214 ? -13.983 5.015 27.146 1.00 91.81 214 LEU A CA 1
ATOM 1699 C C . LEU A 1 214 ? -15.033 5.273 26.058 1.00 91.81 214 LEU A C 1
ATOM 1701 O O . LEU A 1 214 ? -15.448 4.337 25.378 1.00 91.81 214 LEU A O 1
ATOM 1705 N N . LEU A 1 215 ? -15.396 6.535 25.809 1.00 91.31 215 LEU A N 1
ATOM 1706 C CA . LEU A 1 215 ? -16.282 6.893 24.692 1.00 91.31 215 LEU A CA 1
ATOM 1707 C C . LEU A 1 215 ? -15.689 6.520 23.323 1.00 91.31 215 LEU A C 1
ATOM 1709 O O . LEU A 1 215 ? -16.417 6.176 22.393 1.00 91.31 215 LEU A O 1
ATOM 1713 N N . GLN A 1 216 ? -14.364 6.583 23.187 1.00 90.44 216 GLN A N 1
ATOM 1714 C CA . GLN A 1 216 ? -13.671 6.303 21.929 1.00 90.44 216 GLN A CA 1
ATOM 1715 C C . GLN A 1 216 ? -13.343 4.817 21.746 1.00 90.44 216 GLN A C 1
ATOM 1717 O O . GLN A 1 216 ? -13.550 4.285 20.657 1.00 90.44 216 GLN A O 1
ATOM 1722 N N . LEU A 1 217 ? -12.822 4.157 22.785 1.00 90.00 217 LEU A N 1
ATOM 1723 C CA . LEU A 1 217 ? -12.372 2.763 22.732 1.00 90.00 217 LEU A CA 1
ATOM 1724 C C . LEU A 1 217 ? -13.503 1.762 22.989 1.00 90.00 217 LEU A C 1
ATOM 1726 O O . LEU A 1 217 ? -13.509 0.698 22.375 1.00 90.00 217 LEU A O 1
ATOM 1730 N N . GLY A 1 218 ? -14.482 2.121 23.823 1.00 91.06 218 GLY A N 1
ATOM 1731 C CA . GLY A 1 218 ? -15.505 1.207 24.323 1.00 91.06 218 GLY A CA 1
ATOM 1732 C C . GLY A 1 218 ? -15.148 0.640 25.696 1.00 91.06 218 GLY A C 1
ATOM 1733 O O . GLY A 1 218 ? -14.709 1.376 26.578 1.00 91.06 218 GLY A O 1
ATOM 1734 N N . ASP A 1 219 ? -15.391 -0.655 25.885 1.00 91.62 219 ASP A N 1
ATOM 1735 C CA . ASP A 1 219 ? -15.156 -1.360 27.140 1.00 91.62 219 ASP A CA 1
ATOM 1736 C C . ASP A 1 219 ? -13.664 -1.569 27.402 1.00 91.62 219 ASP A C 1
ATOM 1738 O O . ASP A 1 219 ? -12.926 -2.021 26.526 1.00 91.62 219 ASP A O 1
ATOM 1742 N N . LEU A 1 220 ? -13.224 -1.284 28.630 1.00 92.25 220 LEU A N 1
ATOM 1743 C CA . LEU A 1 220 ? -11.850 -1.537 29.065 1.00 92.25 220 LEU A CA 1
ATOM 1744 C C . LEU A 1 220 ? -11.809 -2.219 30.433 1.00 92.25 220 LEU A C 1
ATOM 1746 O O . LEU A 1 220 ? -12.605 -1.911 31.324 1.00 92.25 220 LEU A O 1
ATOM 1750 N N . THR A 1 221 ? -10.836 -3.109 30.623 1.00 92.06 221 THR A N 1
ATOM 1751 C CA . THR A 1 221 ? -10.516 -3.669 31.946 1.00 92.06 221 THR A CA 1
ATOM 1752 C C . THR A 1 221 ? -9.696 -2.681 32.783 1.00 92.06 221 THR A C 1
ATOM 1754 O O . THR A 1 221 ? -9.075 -1.746 32.268 1.00 92.06 221 THR A O 1
ATOM 1757 N N . ALA A 1 222 ? -9.633 -2.899 34.101 1.00 88.50 222 ALA A N 1
ATOM 1758 C CA . ALA A 1 222 ? -8.762 -2.108 34.976 1.00 88.50 222 ALA A CA 1
ATOM 1759 C C . ALA A 1 222 ? -7.279 -2.191 34.556 1.00 88.50 222 ALA A C 1
ATOM 1761 O O . ALA A 1 222 ? -6.548 -1.203 34.648 1.00 88.50 222 ALA A O 1
ATOM 1762 N N . GLU A 1 223 ? -6.827 -3.357 34.088 1.00 87.50 223 GLU A N 1
ATOM 1763 C CA . GLU A 1 223 ? -5.452 -3.576 33.623 1.00 87.50 223 GLU A CA 1
ATOM 1764 C C . GLU A 1 223 ? -5.162 -2.815 32.330 1.00 87.50 223 GLU A C 1
ATOM 1766 O O . GLU A 1 223 ? -4.136 -2.144 32.216 1.00 87.50 223 GLU A O 1
ATOM 1771 N N . GLU A 1 224 ? -6.103 -2.838 31.391 1.00 88.88 224 GLU A N 1
ATOM 1772 C CA . GLU A 1 224 ? -6.035 -2.088 30.142 1.00 88.88 224 GLU A CA 1
ATOM 1773 C C . GLU A 1 224 ? -5.978 -0.575 30.388 1.00 88.88 224 GLU A C 1
ATOM 1775 O O . GLU A 1 224 ? -5.177 0.134 29.772 1.00 88.88 224 GLU A O 1
ATOM 1780 N N . ILE A 1 225 ? -6.786 -0.064 31.314 1.00 87.69 225 ILE A N 1
ATOM 1781 C CA . ILE A 1 225 ? -6.748 1.351 31.703 1.00 87.69 225 ILE A CA 1
ATOM 1782 C C . ILE A 1 225 ? -5.377 1.701 32.298 1.00 87.69 225 ILE A C 1
ATOM 1784 O O . ILE A 1 225 ? -4.784 2.720 31.941 1.00 87.69 225 ILE A O 1
ATOM 1788 N N . ASN A 1 226 ? -4.821 0.825 33.138 1.00 85.75 226 ASN A N 1
ATOM 1789 C CA . ASN A 1 226 ? -3.492 1.022 33.716 1.00 85.75 226 ASN A CA 1
ATOM 1790 C C . ASN A 1 226 ? -2.369 0.981 32.670 1.00 85.75 226 ASN A C 1
ATOM 1792 O O . ASN A 1 226 ? -1.402 1.726 32.803 1.00 85.75 226 ASN A O 1
ATOM 1796 N N . ALA A 1 227 ? -2.495 0.177 31.612 1.00 84.81 227 ALA A N 1
ATOM 1797 C CA . ALA A 1 227 ? -1.531 0.160 30.510 1.00 84.81 227 ALA A CA 1
ATOM 1798 C C . ALA A 1 227 ? -1.466 1.503 29.753 1.00 84.81 227 ALA A C 1
ATOM 1800 O O . ALA A 1 227 ? -0.443 1.826 29.155 1.00 84.81 227 ALA A O 1
ATOM 1801 N N . ARG A 1 228 ? -2.538 2.306 29.816 1.00 85.19 228 ARG A N 1
ATOM 1802 C CA . ARG A 1 228 ? -2.651 3.647 29.206 1.00 85.19 228 ARG A CA 1
ATOM 1803 C C . ARG A 1 228 ? -2.333 4.780 30.191 1.00 85.19 228 ARG A C 1
ATOM 1805 O O . ARG A 1 228 ? -2.167 5.936 29.797 1.00 85.19 228 ARG A O 1
ATOM 1812 N N . ALA A 1 229 ? -2.194 4.448 31.473 1.00 73.81 229 ALA A N 1
ATOM 1813 C CA . ALA A 1 229 ? -1.755 5.340 32.537 1.00 73.81 229 ALA A CA 1
ATOM 1814 C C . ALA A 1 229 ? -0.216 5.420 32.561 1.00 73.81 229 ALA A C 1
ATOM 1816 O O . ALA A 1 229 ? 0.452 4.900 33.455 1.00 73.81 229 ALA A O 1
ATOM 1817 N N . GLY A 1 230 ? 0.362 6.052 31.537 1.00 62.12 230 GLY A N 1
ATOM 1818 C CA . GLY A 1 230 ? 1.810 6.198 31.387 1.00 62.12 230 GLY A CA 1
ATOM 1819 C C . GLY A 1 230 ? 2.179 7.450 30.602 1.00 62.12 230 GLY A C 1
ATOM 1820 O O . GLY A 1 230 ? 2.352 7.400 29.388 1.00 62.12 230 GLY A O 1
ATOM 1821 N N . GLY A 1 231 ? 2.295 8.584 31.296 1.00 55.25 231 GLY A N 1
ATOM 1822 C CA . GLY A 1 231 ? 2.906 9.790 30.736 1.00 55.25 231 GLY A CA 1
ATOM 1823 C C . GLY A 1 231 ? 4.427 9.649 30.619 1.00 55.25 231 GLY A C 1
ATOM 1824 O O . GLY A 1 231 ? 5.040 8.830 31.303 1.00 55.25 231 GLY A O 1
ATOM 1825 N N . SER A 1 232 ? 5.053 10.487 29.790 1.00 52.41 232 SER A N 1
ATOM 1826 C CA . SER A 1 232 ? 6.517 10.576 29.641 1.00 52.41 232 SER A CA 1
ATOM 1827 C C . SER A 1 232 ? 7.272 10.876 30.946 1.00 52.41 232 SER A C 1
ATOM 1829 O O . SER A 1 232 ? 8.474 10.645 31.009 1.00 52.41 232 SER A O 1
ATOM 1831 N N . ASP A 1 233 ? 6.569 11.344 31.983 1.00 53.31 233 ASP A N 1
ATOM 1832 C CA . ASP A 1 233 ? 7.134 11.812 33.256 1.00 53.31 233 ASP A CA 1
ATOM 1833 C C . ASP A 1 233 ? 7.223 10.733 34.352 1.00 53.31 233 ASP A C 1
ATOM 1835 O O . ASP A 1 233 ? 7.525 11.041 35.504 1.00 53.31 233 ASP A O 1
ATOM 1839 N N . GLY A 1 234 ? 6.936 9.461 34.048 1.00 55.47 234 GLY A N 1
ATOM 1840 C CA . GLY A 1 234 ? 7.132 8.337 34.982 1.00 55.47 234 GLY A CA 1
ATOM 1841 C C . GLY A 1 234 ? 6.218 8.321 36.220 1.00 55.47 234 GLY A C 1
ATOM 1842 O O . GLY A 1 234 ? 6.211 7.341 36.965 1.00 55.47 234 GLY A O 1
ATOM 1843 N N . THR A 1 235 ? 5.404 9.358 36.427 1.00 59.28 235 THR A N 1
ATOM 1844 C CA . THR A 1 235 ? 4.377 9.407 37.473 1.00 59.28 235 THR A CA 1
ATOM 1845 C C . THR A 1 235 ? 3.145 8.658 36.978 1.00 59.28 235 THR A C 1
ATOM 1847 O O . THR A 1 235 ? 2.489 9.096 36.034 1.00 59.28 235 THR A O 1
ATOM 1850 N N . ARG A 1 236 ? 2.835 7.510 37.590 1.00 64.88 236 ARG A N 1
ATOM 1851 C CA . ARG A 1 236 ? 1.596 6.776 37.299 1.00 64.88 236 ARG A CA 1
ATOM 1852 C C . ARG A 1 236 ? 0.428 7.479 37.995 1.00 64.88 236 ARG A C 1
ATOM 1854 O O . ARG A 1 236 ? 0.438 7.536 39.226 1.00 64.88 236 ARG A O 1
ATOM 1861 N N . PRO A 1 237 ? -0.553 8.019 37.255 1.00 69.94 237 PRO A N 1
ATOM 1862 C CA . PRO A 1 237 ? -1.732 8.601 37.877 1.00 69.94 237 PRO A CA 1
ATOM 1863 C C . PRO A 1 237 ? -2.540 7.541 38.640 1.00 69.94 237 PRO A C 1
ATOM 1865 O O . PRO A 1 237 ? -2.523 6.361 38.287 1.00 69.94 237 PRO A O 1
ATOM 1868 N N . ASP A 1 238 ? -3.262 7.960 39.684 1.00 78.69 238 ASP A N 1
ATOM 1869 C CA . ASP A 1 238 ? -4.133 7.071 40.461 1.00 78.69 238 ASP A CA 1
ATOM 1870 C C . ASP A 1 238 ? -5.457 6.819 39.723 1.00 78.69 238 ASP A C 1
ATOM 1872 O O . ASP A 1 238 ? -6.517 7.354 40.066 1.00 78.69 238 ASP A O 1
ATOM 1876 N N . THR A 1 239 ? -5.395 5.967 38.701 1.00 81.31 239 THR A N 1
ATOM 1877 C CA . THR A 1 239 ? -6.545 5.525 37.900 1.00 81.31 239 THR A CA 1
ATOM 1878 C C . THR A 1 239 ? -7.641 4.867 38.741 1.00 81.31 239 THR A C 1
ATOM 1880 O O . THR A 1 239 ? -8.815 4.949 38.380 1.00 81.31 239 THR A O 1
ATOM 1883 N N . LYS A 1 240 ? -7.314 4.274 39.900 1.00 84.44 240 LYS A N 1
ATOM 1884 C CA . LYS A 1 240 ? -8.317 3.682 40.804 1.00 84.44 240 LYS A CA 1
ATOM 1885 C C . LYS A 1 240 ? -9.184 4.748 41.466 1.00 84.44 240 LYS A C 1
ATOM 1887 O O . LYS A 1 240 ? -10.387 4.536 41.623 1.00 84.44 240 LYS A O 1
ATOM 1892 N N . SER A 1 241 ? -8.594 5.879 41.855 1.00 86.44 241 SER A N 1
ATOM 1893 C CA . SER A 1 241 ? -9.357 7.004 42.405 1.00 86.44 241 SER A CA 1
ATOM 1894 C C . SER A 1 241 ? -10.331 7.576 41.372 1.00 86.44 241 SER A C 1
ATOM 1896 O O . SER A 1 241 ? -11.503 7.786 41.684 1.00 86.44 241 SER A O 1
ATOM 1898 N N . TRP A 1 242 ? -9.888 7.725 40.120 1.00 88.69 242 TRP A N 1
ATOM 1899 C CA . TRP A 1 242 ? -10.714 8.240 39.029 1.00 88.69 242 TRP A CA 1
ATOM 1900 C C . TRP A 1 242 ? -11.873 7.309 38.694 1.00 88.69 242 TRP A C 1
ATOM 1902 O O . TRP A 1 242 ? -13.005 7.773 38.581 1.00 88.69 242 TRP A O 1
ATOM 1912 N N . LEU A 1 243 ? -11.627 5.997 38.626 1.00 88.00 243 LEU A N 1
ATOM 1913 C CA . LEU A 1 243 ? -12.680 5.002 38.413 1.00 88.00 243 LEU A CA 1
ATOM 1914 C C . LEU A 1 243 ? -13.755 5.070 39.500 1.00 88.00 243 LEU A C 1
ATOM 1916 O O . LEU A 1 243 ? -14.945 5.065 39.184 1.00 88.00 243 LEU A O 1
ATOM 1920 N N . LYS A 1 244 ? -13.360 5.210 40.773 1.00 88.69 244 LYS A N 1
ATOM 1921 C CA . LYS A 1 244 ? -14.317 5.376 41.875 1.00 88.69 244 LYS A CA 1
ATOM 1922 C C . LYS A 1 244 ? -15.143 6.649 41.725 1.00 88.69 244 LYS A C 1
ATOM 1924 O O . LYS A 1 244 ? -16.359 6.568 41.849 1.00 88.69 244 LYS A O 1
ATOM 1929 N N . THR A 1 245 ? -14.508 7.787 41.438 1.00 89.06 245 THR A N 1
ATOM 1930 C CA . THR A 1 245 ? -15.192 9.082 41.271 1.00 89.06 245 THR A CA 1
ATOM 1931 C C . THR A 1 245 ? -16.160 9.079 40.087 1.00 89.06 245 THR A C 1
ATOM 1933 O O . THR A 1 245 ? -17.268 9.598 40.191 1.00 89.06 245 THR A O 1
ATOM 1936 N N . LEU A 1 246 ? -15.778 8.476 38.960 1.00 88.00 246 LEU A N 1
ATOM 1937 C CA . LEU A 1 246 ? -16.625 8.419 37.766 1.00 88.00 246 LEU A CA 1
ATOM 1938 C C . LEU A 1 246 ? -17.783 7.425 37.918 1.00 88.00 246 LEU A C 1
ATOM 1940 O O . LEU A 1 246 ? -18.876 7.688 37.417 1.00 88.00 246 LEU A O 1
ATOM 1944 N N . THR A 1 247 ? -17.568 6.324 38.643 1.00 89.25 247 THR A N 1
ATOM 1945 C CA . THR A 1 247 ? -18.626 5.350 38.954 1.00 89.25 247 THR A CA 1
ATOM 1946 C C . THR A 1 247 ? -19.632 5.935 39.946 1.00 89.25 247 THR A C 1
ATOM 1948 O O . THR A 1 247 ? -20.836 5.857 39.719 1.00 89.25 247 THR A O 1
ATOM 1951 N N . SER A 1 248 ? -19.170 6.590 41.021 1.00 86.62 248 SER A N 1
ATOM 1952 C CA . SER A 1 248 ? -20.064 7.241 41.992 1.00 86.62 248 SER A CA 1
ATOM 1953 C C . SER A 1 248 ? -20.793 8.453 41.407 1.00 86.62 248 SER A C 1
ATOM 1955 O O . SER A 1 248 ? -21.932 8.720 41.785 1.00 86.62 248 SER A O 1
ATOM 1957 N N . GLY A 1 249 ? -20.176 9.145 40.444 1.00 85.62 249 GLY A N 1
ATOM 1958 C CA . GLY A 1 249 ? -20.805 10.202 39.653 1.00 85.62 249 GLY A CA 1
ATOM 1959 C C . GLY A 1 249 ? -21.752 9.709 38.551 1.00 85.62 249 GLY A C 1
ATOM 1960 O O . GLY A 1 249 ? -22.353 10.539 37.875 1.00 85.62 249 GLY A O 1
ATOM 1961 N N . GLY A 1 250 ? -21.881 8.393 38.335 1.00 84.69 250 GLY A N 1
ATOM 1962 C CA . GLY A 1 250 ? -22.771 7.814 37.322 1.00 84.69 250 GLY A CA 1
ATOM 1963 C C . GLY A 1 250 ? -22.352 8.068 35.868 1.00 84.69 250 GLY A C 1
ATOM 1964 O O . GLY A 1 250 ? -23.183 7.951 34.972 1.00 84.69 250 GLY A O 1
ATOM 1965 N N . ARG A 1 251 ? -21.085 8.427 35.620 1.00 88.50 251 ARG A N 1
ATOM 1966 C CA . ARG A 1 251 ? -20.529 8.648 34.267 1.00 88.50 251 ARG A CA 1
ATOM 1967 C C . ARG A 1 251 ? -19.981 7.371 33.631 1.00 88.50 251 ARG A C 1
ATOM 1969 O O . ARG A 1 251 ? -19.854 7.295 32.413 1.00 88.50 251 ARG A O 1
ATOM 1976 N N . ILE A 1 252 ? -19.633 6.385 34.454 1.00 91.81 252 ILE A N 1
ATOM 1977 C CA . ILE A 1 252 ? -19.119 5.076 34.039 1.00 91.81 252 ILE A CA 1
ATOM 1978 C C . ILE A 1 252 ? -19.939 3.988 34.728 1.00 91.81 252 ILE A C 1
ATOM 1980 O O . ILE A 1 252 ? -20.378 4.159 35.866 1.00 91.81 252 ILE A O 1
ATOM 1984 N N . ILE A 1 253 ? -20.110 2.860 34.044 1.00 90.50 253 ILE A N 1
ATOM 1985 C CA . ILE A 1 253 ? -20.743 1.651 34.568 1.00 90.50 253 ILE A CA 1
ATOM 1986 C C . ILE A 1 253 ? -19.678 0.557 34.647 1.00 90.50 253 ILE A C 1
ATOM 1988 O O . ILE A 1 253 ? -18.952 0.330 33.679 1.00 90.50 253 ILE A O 1
ATOM 1992 N N . ALA A 1 254 ? -19.591 -0.114 35.793 1.00 91.44 254 ALA A N 1
ATOM 1993 C CA . ALA A 1 254 ? -18.848 -1.361 35.935 1.00 91.44 254 ALA A CA 1
ATOM 1994 C C . ALA A 1 254 ? -19.803 -2.523 35.634 1.00 91.44 254 ALA A C 1
ATOM 1996 O O . ALA A 1 254 ? -20.828 -2.660 36.301 1.00 91.44 254 ALA A O 1
ATOM 1997 N N . ALA A 1 255 ? -19.494 -3.323 34.618 1.00 89.12 255 ALA A N 1
ATOM 1998 C CA . ALA A 1 255 ? -20.309 -4.452 34.190 1.00 89.12 255 ALA A CA 1
ATOM 1999 C C . ALA A 1 255 ? -19.444 -5.701 34.009 1.00 89.12 255 ALA A C 1
ATOM 2001 O O . ALA A 1 255 ? -18.287 -5.620 33.596 1.00 89.12 255 ALA A O 1
ATOM 2002 N N . THR A 1 256 ? -20.012 -6.872 34.294 1.00 89.94 256 THR A N 1
ATOM 2003 C CA . THR A 1 256 ? -19.350 -8.149 34.019 1.00 89.94 256 THR A CA 1
ATOM 2004 C C . THR A 1 256 ? -19.637 -8.568 32.580 1.00 89.94 256 THR A C 1
ATOM 2006 O O . THR A 1 256 ? -20.766 -8.920 32.248 1.00 89.94 256 THR A O 1
ATOM 2009 N N . ILE A 1 257 ? -18.617 -8.533 31.723 1.00 87.50 257 ILE A N 1
ATOM 2010 C CA . ILE A 1 257 ? -18.687 -8.923 30.309 1.00 87.50 257 ILE A CA 1
ATOM 2011 C C . ILE A 1 257 ? -17.778 -10.134 30.120 1.00 87.50 257 ILE A C 1
ATOM 2013 O O . ILE A 1 257 ? -16.609 -10.086 30.490 1.00 87.50 257 ILE A O 1
ATOM 2017 N N . ALA A 1 258 ? -18.305 -11.223 29.554 1.00 81.88 258 ALA A N 1
ATOM 2018 C CA . ALA A 1 258 ? -17.531 -12.436 29.265 1.00 81.88 258 ALA A CA 1
ATOM 2019 C C . ALA A 1 258 ? -16.684 -12.940 30.459 1.00 81.88 258 ALA A C 1
ATOM 2021 O O . ALA A 1 258 ? -15.551 -13.370 30.276 1.00 81.88 258 ALA A O 1
ATOM 2022 N N . THR A 1 259 ? -17.245 -12.899 31.678 1.00 82.88 259 THR A N 1
ATOM 2023 C CA . THR A 1 259 ? -16.624 -13.271 32.976 1.00 82.88 259 THR A CA 1
ATOM 2024 C C . THR A 1 259 ? -15.609 -12.291 33.579 1.00 82.88 259 THR A C 1
ATOM 2026 O O . THR A 1 259 ? -15.145 -12.523 34.694 1.00 82.88 259 THR A O 1
ATOM 2029 N N . GLU A 1 260 ? -15.334 -11.161 32.927 1.00 87.94 260 GLU A N 1
ATOM 2030 C CA . GLU A 1 260 ? -14.419 -10.127 33.424 1.00 87.94 260 GLU A CA 1
ATOM 2031 C C . GLU A 1 260 ? -15.165 -8.850 33.823 1.00 87.94 260 GLU A C 1
ATOM 2033 O O . GLU A 1 260 ? -16.153 -8.466 33.197 1.00 87.94 260 GLU A O 1
ATOM 2038 N N . GLU A 1 261 ? -14.681 -8.157 34.854 1.00 91.25 261 GLU A N 1
ATOM 2039 C CA . GLU A 1 261 ? -15.178 -6.825 35.209 1.00 91.25 261 GLU A CA 1
ATOM 2040 C C . GLU A 1 261 ? -14.597 -5.777 34.250 1.00 91.25 261 GLU A C 1
ATOM 2042 O O . GLU A 1 261 ? -13.376 -5.622 34.130 1.00 91.25 261 GLU A O 1
ATOM 2047 N N . ARG A 1 262 ? -15.480 -5.046 33.564 1.00 92.81 262 ARG A N 1
ATOM 2048 C CA . ARG A 1 262 ? -15.119 -4.009 32.594 1.00 92.81 262 ARG A CA 1
ATOM 2049 C C . ARG A 1 262 ? -15.863 -2.715 32.860 1.00 92.81 262 ARG A C 1
ATOM 2051 O O . ARG A 1 262 ? -16.996 -2.711 33.339 1.00 92.81 262 ARG A O 1
ATOM 2058 N N . TYR A 1 263 ? -15.215 -1.614 32.512 1.00 93.12 263 TYR A N 1
ATOM 2059 C CA . TYR A 1 263 ? -15.767 -0.274 32.628 1.00 93.12 263 TYR A CA 1
ATOM 2060 C C . TYR A 1 263 ? -16.227 0.214 31.260 1.00 93.12 263 TYR A C 1
ATOM 2062 O O . TYR A 1 263 ? -15.488 0.108 30.281 1.00 93.12 263 TYR A O 1
ATOM 2070 N N . ILE A 1 264 ? -17.436 0.767 31.203 1.00 93.31 264 ILE A N 1
ATOM 2071 C CA . ILE A 1 264 ? -18.025 1.371 30.003 1.00 93.31 264 ILE A CA 1
ATOM 2072 C C . ILE A 1 264 ? -18.525 2.781 30.314 1.00 93.31 264 ILE A C 1
ATOM 2074 O O . ILE A 1 264 ? -18.917 3.079 31.443 1.00 93.31 264 ILE A O 1
ATOM 2078 N N . ALA A 1 265 ? -18.545 3.651 29.309 1.00 93.31 265 ALA A N 1
ATOM 2079 C CA . ALA A 1 265 ? -19.170 4.962 29.429 1.00 93.31 265 ALA A CA 1
ATOM 2080 C C . ALA A 1 265 ? -20.696 4.818 29.600 1.00 93.31 265 ALA A C 1
ATOM 2082 O O . ALA A 1 265 ? -21.323 3.968 28.960 1.00 93.31 265 ALA A O 1
ATOM 2083 N N . ALA A 1 266 ? -21.303 5.641 30.458 1.00 90.06 266 ALA A N 1
ATOM 2084 C CA . ALA A 1 266 ? -22.744 5.603 30.717 1.00 90.06 266 ALA A CA 1
ATOM 2085 C C . ALA A 1 266 ? -23.585 5.879 29.457 1.00 90.06 266 ALA A C 1
ATOM 2087 O O . ALA A 1 266 ? -24.688 5.356 29.317 1.00 90.06 266 ALA A O 1
ATOM 2088 N N . GLU A 1 267 ? -23.041 6.653 28.520 1.00 90.31 267 GLU A N 1
ATOM 2089 C CA . GLU A 1 267 ? -23.635 6.982 27.224 1.00 90.31 267 GLU A CA 1
ATOM 2090 C C . GLU A 1 267 ? -23.832 5.756 26.317 1.00 90.31 267 GLU A C 1
ATOM 2092 O O . GLU A 1 267 ? -24.672 5.778 25.418 1.00 90.31 267 GLU A O 1
ATOM 2097 N N . ASP A 1 268 ? -23.076 4.679 26.543 1.00 89.19 268 ASP A N 1
ATOM 2098 C CA . ASP A 1 268 ? -23.158 3.444 25.761 1.00 89.19 268 ASP A CA 1
ATOM 2099 C C . ASP A 1 268 ? -23.996 2.351 26.431 1.00 89.19 268 ASP A C 1
ATOM 2101 O O . ASP A 1 268 ? -24.103 1.245 25.896 1.00 89.19 268 ASP A O 1
ATOM 2105 N N . ALA A 1 269 ? -24.628 2.651 27.570 1.00 88.00 269 ALA A N 1
ATOM 2106 C CA . ALA A 1 269 ? -25.384 1.682 28.357 1.00 88.00 269 ALA A CA 1
ATOM 2107 C C . ALA A 1 269 ? -26.416 0.909 27.522 1.00 88.00 269 ALA A C 1
ATOM 2109 O O . ALA A 1 269 ? -26.465 -0.318 27.602 1.00 88.00 269 ALA A O 1
ATOM 2110 N N . ALA A 1 270 ? -27.196 1.599 26.680 1.00 88.88 270 ALA A N 1
ATOM 2111 C CA . ALA A 1 270 ? -28.178 0.961 25.804 1.00 88.88 270 ALA A CA 1
ATOM 2112 C C . ALA A 1 270 ? -27.547 -0.057 24.837 1.00 88.88 270 ALA A C 1
ATOM 2114 O O . ALA A 1 270 ? -28.054 -1.169 24.711 1.00 88.88 270 ALA A O 1
ATOM 2115 N N . ARG A 1 271 ? -26.406 0.276 24.213 1.00 91.00 271 ARG A N 1
ATOM 2116 C CA . ARG A 1 271 ? -25.721 -0.615 23.256 1.00 91.00 271 ARG A CA 1
ATOM 2117 C C . ARG A 1 271 ? -25.255 -1.903 23.930 1.00 91.00 271 ARG A C 1
ATOM 2119 O O . ARG A 1 271 ? -25.506 -2.990 23.420 1.00 91.00 271 ARG A O 1
ATOM 2126 N N . TYR A 1 272 ? -24.609 -1.787 25.092 1.00 89.75 272 TYR A N 1
ATOM 2127 C CA . TYR A 1 272 ? -24.127 -2.953 25.837 1.00 89.75 272 TYR A CA 1
ATOM 2128 C C . TYR A 1 272 ? -25.268 -3.764 26.457 1.00 89.75 272 TYR A C 1
ATOM 2130 O O . TYR A 1 272 ? -25.180 -4.989 26.505 1.00 89.75 272 TYR A O 1
ATOM 2138 N N . ARG A 1 273 ? -26.357 -3.118 26.896 1.00 90.62 273 ARG A N 1
ATOM 2139 C CA . ARG A 1 273 ? -27.559 -3.806 27.392 1.00 90.62 273 ARG A CA 1
ATOM 2140 C C . ARG A 1 273 ? -28.175 -4.665 26.296 1.00 90.62 273 ARG A C 1
ATOM 2142 O O . ARG A 1 273 ? -28.472 -5.828 26.537 1.00 90.62 273 ARG A O 1
ATOM 2149 N N . ASP A 1 274 ? -28.333 -4.104 25.103 1.00 88.88 274 ASP A N 1
ATOM 2150 C CA . ASP A 1 274 ? -29.046 -4.766 24.012 1.00 88.88 274 ASP A CA 1
ATOM 2151 C C . ASP A 1 274 ? -28.208 -5.886 23.358 1.00 88.88 274 ASP A C 1
ATOM 2153 O O . ASP A 1 274 ? -28.777 -6.833 22.819 1.00 88.88 274 ASP A O 1
ATOM 2157 N N . VAL A 1 275 ? -26.869 -5.819 23.430 1.00 88.25 275 VAL A N 1
ATOM 2158 C CA . VAL A 1 275 ? -25.965 -6.846 22.865 1.00 88.25 275 VAL A CA 1
ATOM 2159 C C . VAL A 1 275 ? -25.521 -7.889 23.890 1.00 88.25 275 VAL A C 1
ATOM 2161 O O . VAL A 1 275 ? -25.588 -9.084 23.616 1.00 88.25 275 VAL A O 1
ATOM 2164 N N . VAL A 1 276 ? -25.020 -7.445 25.044 1.00 87.88 276 VAL A N 1
ATOM 2165 C CA . VAL A 1 276 ? -24.373 -8.309 26.050 1.00 87.88 276 VAL A CA 1
ATOM 2166 C C . VAL A 1 276 ? -25.326 -8.641 27.202 1.00 87.88 276 VAL A C 1
ATOM 2168 O O . VAL A 1 276 ? -25.123 -9.629 27.901 1.00 87.88 276 VAL A O 1
ATOM 2171 N N . GLY A 1 277 ? -26.388 -7.854 27.396 1.00 86.19 277 GLY A N 1
ATOM 2172 C CA . GLY A 1 277 ? -27.339 -8.066 28.488 1.00 86.19 277 GLY A CA 1
ATOM 2173 C C . GLY A 1 277 ? -26.849 -7.541 29.837 1.00 86.19 277 GLY A C 1
ATOM 2174 O O . GLY A 1 277 ? -27.171 -8.130 30.865 1.00 86.19 277 GLY A O 1
ATOM 2175 N N . ILE A 1 278 ? -26.053 -6.465 29.853 1.00 87.19 278 ILE A N 1
ATOM 2176 C CA . ILE A 1 278 ? -25.553 -5.886 31.109 1.00 87.19 278 ILE A CA 1
ATOM 2177 C C . ILE A 1 278 ? -26.688 -5.343 31.989 1.00 87.19 278 ILE A C 1
ATOM 2179 O O . ILE A 1 278 ? -27.692 -4.815 31.500 1.00 87.19 278 ILE A O 1
ATOM 2183 N N . GLU A 1 279 ? -26.489 -5.401 33.304 1.00 83.44 279 GLU A N 1
ATOM 2184 C CA . GLU A 1 279 ? -27.360 -4.723 34.259 1.00 83.44 279 GLU A CA 1
ATOM 2185 C C . GLU A 1 279 ? -27.065 -3.221 34.256 1.00 83.44 279 GLU A C 1
ATOM 2187 O O . GLU A 1 279 ? -25.947 -2.781 34.527 1.00 83.44 279 GLU A O 1
ATOM 2192 N N . VAL A 1 280 ? -28.078 -2.418 33.929 1.00 82.12 280 VAL A N 1
ATOM 2193 C CA . VAL A 1 280 ? -27.934 -0.964 33.843 1.00 82.12 280 VAL A CA 1
ATOM 2194 C C . VAL A 1 280 ? -28.414 -0.311 35.145 1.00 82.12 280 VAL A C 1
ATOM 2196 O O . VAL A 1 280 ? -29.557 -0.548 35.548 1.00 82.12 280 VAL A O 1
ATOM 2199 N N . PRO A 1 281 ? -27.600 0.536 35.806 1.00 80.81 281 PRO A N 1
ATOM 2200 C CA . PRO A 1 281 ? -28.011 1.228 37.022 1.00 80.81 281 PRO A CA 1
ATOM 2201 C C . PRO A 1 281 ? -29.247 2.112 36.806 1.00 80.81 281 PRO A C 1
ATOM 2203 O O . PRO A 1 281 ? -29.328 2.872 35.840 1.00 80.81 281 PRO A O 1
ATOM 2206 N N . SER A 1 282 ? -30.183 2.098 37.759 1.00 74.88 282 SER A N 1
ATOM 2207 C CA . SER A 1 282 ? -31.432 2.878 37.695 1.00 74.88 282 SER A CA 1
ATOM 2208 C C . SER A 1 282 ? -31.238 4.401 37.738 1.00 74.88 282 SER A C 1
ATOM 2210 O O . SER A 1 282 ? -32.184 5.148 37.507 1.00 74.88 282 SER A O 1
ATOM 2212 N N . CYS A 1 283 ? -30.032 4.868 38.067 1.00 75.38 283 CYS A N 1
ATOM 2213 C CA . CYS A 1 283 ? -29.697 6.284 38.224 1.00 75.38 283 CYS A CA 1
ATOM 2214 C C . CYS A 1 283 ? -29.348 6.990 36.902 1.00 75.38 283 CYS A C 1
ATOM 2216 O O . CYS A 1 283 ? -29.075 8.190 36.918 1.00 75.38 283 CYS A O 1
ATOM 2218 N N . LEU A 1 284 ? -29.321 6.273 35.773 1.00 81.44 284 LEU A N 1
ATOM 2219 C CA . LEU A 1 284 ? -28.951 6.857 34.485 1.00 81.44 284 LEU A CA 1
ATOM 2220 C C . LEU A 1 284 ? -30.094 7.669 33.851 1.00 81.44 284 LEU A C 1
ATOM 2222 O O . LEU A 1 284 ? -31.263 7.282 33.949 1.00 81.44 284 LEU A O 1
ATOM 2226 N N . PRO A 1 285 ? -29.777 8.775 33.149 1.00 84.06 285 PRO A N 1
ATOM 2227 C CA . PRO A 1 285 ? -30.753 9.512 32.356 1.00 84.06 285 PRO A CA 1
ATOM 2228 C C . PRO A 1 285 ? -31.463 8.618 31.333 1.00 84.06 285 PRO A C 1
ATOM 2230 O O . PRO A 1 285 ? -30.828 7.814 30.654 1.00 84.06 285 PRO A O 1
ATOM 2233 N N . LYS A 1 286 ? -32.777 8.825 31.149 1.00 80.12 286 LYS A N 1
ATOM 2234 C CA . LYS A 1 286 ? -33.587 8.062 30.177 1.00 80.12 286 LYS A CA 1
ATOM 2235 C C . LYS A 1 286 ? -33.027 8.105 28.752 1.00 80.12 286 LYS A C 1
ATOM 2237 O O . LYS A 1 286 ? -33.132 7.106 28.055 1.00 80.12 286 LYS A O 1
ATOM 2242 N N . ALA A 1 287 ? -32.390 9.212 28.364 1.00 82.25 287 ALA A N 1
ATOM 2243 C CA . ALA A 1 287 ? -31.755 9.369 27.055 1.00 82.25 287 ALA A CA 1
ATOM 2244 C C . ALA A 1 287 ? -30.673 8.305 26.774 1.00 82.25 287 ALA A C 1
ATOM 2246 O O . ALA A 1 287 ? -30.509 7.888 25.637 1.00 82.25 287 ALA A O 1
ATOM 2247 N N . PHE A 1 288 ? -29.965 7.814 27.799 1.00 81.88 288 PHE A N 1
ATOM 2248 C CA . PHE A 1 288 ? -28.940 6.767 27.644 1.00 81.88 288 PHE A CA 1
ATOM 2249 C C . PHE A 1 288 ? -29.518 5.344 27.628 1.00 81.88 288 PHE A C 1
ATOM 2251 O O . PHE A 1 288 ? -28.778 4.375 27.465 1.00 81.88 288 PHE A O 1
ATOM 2258 N N . LEU A 1 289 ? -30.834 5.209 27.817 1.00 82.31 289 LEU A N 1
ATOM 2259 C CA . LEU A 1 289 ? -31.553 3.935 27.846 1.00 82.31 289 LEU A CA 1
ATOM 2260 C C . LEU A 1 289 ? -32.405 3.708 26.591 1.00 82.31 289 LEU A C 1
ATOM 2262 O O . LEU A 1 289 ? -32.987 2.626 26.460 1.00 82.31 289 LEU A O 1
ATOM 2266 N N . GLU A 1 290 ? -32.491 4.698 25.700 1.00 84.69 290 GLU A N 1
ATOM 2267 C CA . GLU A 1 290 ? -33.223 4.605 24.437 1.00 84.69 290 GLU A CA 1
ATOM 2268 C C . GLU A 1 290 ? -32.650 3.488 23.558 1.00 84.69 290 GLU A C 1
ATOM 2270 O O . GLU A 1 290 ? -31.441 3.259 23.515 1.00 84.69 290 GLU A O 1
ATOM 2275 N N . THR A 1 291 ? -33.531 2.738 22.899 1.00 79.88 291 THR A N 1
ATOM 2276 C CA . THR A 1 291 ? -33.136 1.596 22.070 1.00 79.88 291 THR A CA 1
ATOM 2277 C C . THR A 1 291 ? -32.429 2.081 20.810 1.00 79.88 291 THR A C 1
ATOM 2279 O O . THR A 1 291 ? -32.905 2.990 20.131 1.00 79.88 291 THR A O 1
ATOM 2282 N N . VAL A 1 292 ? -31.304 1.448 20.489 1.00 84.94 292 VAL A N 1
ATOM 2283 C CA . VAL A 1 292 ? -30.523 1.724 19.277 1.00 84.94 292 VAL A CA 1
ATOM 2284 C C . VAL A 1 292 ? -30.938 0.732 18.186 1.00 84.94 292 VAL A C 1
ATOM 2286 O O . VAL A 1 292 ? -31.181 -0.433 18.488 1.00 84.94 292 VAL A O 1
ATOM 2289 N N . GLU A 1 293 ? -31.025 1.159 16.921 1.00 83.19 293 GLU A N 1
ATOM 2290 C CA . GLU A 1 293 ? -31.485 0.289 15.819 1.00 83.19 293 GLU A CA 1
ATOM 2291 C C . GLU A 1 293 ? -30.577 -0.932 15.589 1.00 83.19 293 GLU A C 1
ATOM 2293 O O . GLU A 1 293 ? -31.058 -2.058 15.445 1.00 83.19 293 GLU A O 1
ATOM 2298 N N . HIS A 1 294 ? -29.257 -0.722 15.548 1.00 87.62 294 HIS A N 1
ATOM 2299 C CA . HIS A 1 294 ? -28.271 -1.764 15.242 1.00 87.62 294 HIS A CA 1
ATOM 2300 C C . HIS A 1 294 ? -27.120 -1.772 16.264 1.00 87.62 294 HIS A C 1
ATOM 2302 O O . HIS A 1 294 ? -25.976 -1.464 15.925 1.00 87.62 294 HIS A O 1
ATOM 2308 N N . PRO A 1 295 ? -27.383 -2.143 17.532 1.00 89.50 295 PRO A N 1
ATOM 2309 C CA . PRO A 1 295 ? -26.418 -1.978 18.618 1.00 89.50 295 PRO A CA 1
ATOM 2310 C C . PRO A 1 295 ? -25.170 -2.860 18.440 1.00 89.50 295 PRO A C 1
ATOM 2312 O O . PRO A 1 295 ? -24.066 -2.436 18.777 1.00 89.50 295 PRO A O 1
ATOM 2315 N N . LEU A 1 296 ? -25.315 -4.052 17.844 1.00 91.12 296 LEU A N 1
ATOM 2316 C CA . LEU A 1 296 ? -24.177 -4.915 17.516 1.00 91.12 296 LEU A CA 1
ATOM 2317 C C . LEU A 1 296 ? -23.308 -4.304 16.408 1.00 91.12 296 LEU A C 1
ATOM 2319 O O . LEU A 1 296 ? -22.089 -4.280 16.540 1.00 91.12 296 LEU A O 1
ATOM 2323 N N . GLU A 1 297 ? -23.911 -3.774 15.341 1.00 91.81 297 GLU A N 1
ATOM 2324 C CA . GLU A 1 297 ? -23.164 -3.157 14.235 1.00 91.81 297 GLU A CA 1
ATOM 2325 C C . GLU A 1 297 ? -22.395 -1.909 14.701 1.00 91.81 297 GLU A C 1
ATOM 2327 O O . GLU A 1 297 ? -21.247 -1.713 14.296 1.00 91.81 297 GLU A O 1
ATOM 2332 N N . ASP A 1 298 ? -22.975 -1.114 15.604 1.00 91.19 298 ASP A N 1
ATOM 2333 C CA . ASP A 1 298 ? -22.319 0.035 16.240 1.00 91.19 298 ASP A CA 1
ATOM 2334 C C . ASP A 1 298 ? -21.072 -0.382 17.036 1.00 91.19 298 ASP A C 1
ATOM 2336 O O . ASP A 1 298 ? -19.995 0.205 16.869 1.00 91.19 298 ASP A O 1
ATOM 2340 N N . LEU A 1 299 ? -21.198 -1.409 17.890 1.00 92.06 299 LEU A N 1
ATOM 2341 C CA . LEU A 1 299 ? -20.078 -1.921 18.685 1.00 92.06 299 LEU A CA 1
ATOM 2342 C C . LEU A 1 299 ? -18.984 -2.513 17.792 1.00 92.06 299 LEU A C 1
ATOM 2344 O O . LEU A 1 299 ? -17.807 -2.223 18.002 1.00 92.06 299 LEU A O 1
ATOM 2348 N N . LEU A 1 300 ? -19.355 -3.272 16.757 1.00 93.50 300 LEU A N 1
ATOM 2349 C CA . LEU A 1 300 ? -18.408 -3.829 15.789 1.00 93.50 300 LEU A CA 1
ATOM 2350 C C . LEU A 1 300 ? -17.698 -2.741 14.984 1.00 93.50 300 LEU A C 1
ATOM 2352 O O . LEU A 1 300 ? -16.490 -2.824 14.771 1.00 93.50 300 LEU A O 1
ATOM 2356 N N . THR A 1 301 ? -18.415 -1.694 14.577 1.00 92.50 301 THR A N 1
ATOM 2357 C CA . THR A 1 301 ? -17.828 -0.561 13.851 1.00 92.50 301 THR A CA 1
ATOM 2358 C C . THR A 1 301 ? -16.829 0.184 14.729 1.00 92.50 301 THR A C 1
ATOM 2360 O O . THR A 1 301 ? -15.742 0.535 14.266 1.00 92.50 301 THR A O 1
ATOM 2363 N N . ARG A 1 302 ? -17.156 0.400 16.011 1.00 92.50 302 ARG A N 1
ATOM 2364 C CA . ARG A 1 302 ? -16.214 0.982 16.974 1.00 92.50 302 ARG A CA 1
ATOM 2365 C C . ARG A 1 302 ? -15.001 0.081 17.168 1.00 92.50 302 ARG A C 1
ATOM 2367 O O . ARG A 1 302 ? -13.882 0.570 17.052 1.00 92.50 302 ARG A O 1
ATOM 2374 N N . PHE A 1 303 ? -15.217 -1.213 17.396 1.00 92.75 303 PHE A N 1
ATOM 2375 C CA . PHE A 1 303 ? -14.146 -2.189 17.577 1.00 92.75 303 PHE A CA 1
ATOM 2376 C C . PHE A 1 303 ? -13.195 -2.196 16.374 1.00 92.75 303 PHE A C 1
ATOM 2378 O O . PHE A 1 303 ? -11.981 -2.110 16.540 1.00 92.75 303 PHE A O 1
ATOM 2385 N N . ALA A 1 304 ? -13.741 -2.192 15.156 1.00 93.31 304 ALA A N 1
ATOM 2386 C CA . ALA A 1 304 ? -12.961 -2.172 13.926 1.00 93.31 304 ALA A CA 1
ATOM 2387 C C . ALA A 1 304 ? -12.181 -0.866 13.711 1.00 93.31 304 ALA A C 1
ATOM 2389 O O . ALA A 1 304 ? -11.141 -0.880 13.058 1.00 93.31 304 ALA A O 1
ATOM 2390 N N . LYS A 1 305 ? -12.652 0.263 14.257 1.00 93.06 305 LYS A N 1
ATOM 2391 C CA . LYS A 1 305 ? -11.926 1.544 14.229 1.00 93.06 305 LYS A CA 1
ATOM 2392 C C . LYS A 1 305 ? -10.791 1.614 15.247 1.00 93.06 305 LYS A C 1
ATOM 2394 O O . LYS A 1 305 ? -9.887 2.423 15.068 1.00 93.06 305 LYS A O 1
ATOM 2399 N N . THR A 1 306 ? -10.847 0.823 16.315 1.00 91.62 306 THR A N 1
ATOM 2400 C CA . THR A 1 306 ? -9.896 0.891 17.436 1.00 91.62 306 THR A CA 1
ATOM 2401 C C . THR A 1 306 ? -8.888 -0.254 17.432 1.00 91.62 306 THR A C 1
ATOM 2403 O O . THR A 1 306 ? -7.863 -0.172 18.107 1.00 91.62 306 THR A O 1
ATOM 2406 N N . HIS A 1 307 ? -9.129 -1.303 16.649 1.00 91.69 307 HIS A N 1
ATOM 2407 C CA . HIS A 1 307 ? -8.245 -2.457 16.534 1.00 91.69 307 HIS A CA 1
ATOM 2408 C C . HIS A 1 307 ? -7.621 -2.558 15.139 1.00 91.69 307 HIS A C 1
ATOM 2410 O O . HIS A 1 307 ? -8.155 -2.066 14.145 1.00 91.69 307 HIS A O 1
ATOM 2416 N N . SER A 1 308 ? -6.460 -3.211 15.088 1.00 89.62 308 SER A N 1
ATOM 2417 C CA . SER A 1 308 ? -5.868 -3.707 13.840 1.00 89.62 308 SER A CA 1
ATOM 2418 C C . SER A 1 308 ? -6.757 -4.797 13.217 1.00 89.62 308 SER A C 1
ATOM 2420 O O . SER A 1 308 ? -7.731 -5.190 13.864 1.00 89.62 308 SER A O 1
ATOM 2422 N N . PRO A 1 309 ? -6.458 -5.310 12.003 1.00 92.19 309 PRO A N 1
ATOM 2423 C CA . PRO A 1 309 ? -7.186 -6.445 11.446 1.00 92.19 309 PRO A CA 1
ATOM 2424 C C . PRO A 1 309 ? -7.394 -7.557 12.480 1.00 92.19 309 PRO A C 1
ATOM 2426 O O . PRO A 1 309 ? -6.489 -7.873 13.252 1.00 92.19 309 PRO A O 1
ATOM 2429 N N . PHE A 1 310 ? -8.606 -8.098 12.546 1.00 93.31 310 PHE A N 1
ATOM 2430 C CA . PHE A 1 310 ? -9.000 -9.022 13.605 1.00 93.31 310 PHE A CA 1
ATOM 2431 C C . PHE A 1 310 ? -9.850 -10.171 13.067 1.00 93.31 310 PHE A C 1
ATOM 2433 O O . PHE A 1 310 ? -10.569 -10.030 12.079 1.00 93.31 310 PHE A O 1
ATOM 2440 N N . ALA A 1 311 ? -9.794 -11.309 13.755 1.00 92.75 311 ALA A N 1
ATOM 2441 C CA . ALA A 1 311 ? -10.660 -12.451 13.499 1.00 92.75 311 ALA A CA 1
ATOM 2442 C C . ALA A 1 311 ? -12.002 -12.288 14.236 1.00 92.75 311 ALA A C 1
ATOM 2444 O O . ALA A 1 311 ? -12.058 -11.693 15.319 1.00 92.75 311 ALA A O 1
ATOM 2445 N N . ALA A 1 312 ? -13.090 -12.828 13.679 1.00 92.62 312 ALA A N 1
ATOM 2446 C CA . ALA A 1 312 ? -14.423 -12.720 14.285 1.00 92.62 312 ALA A CA 1
ATOM 2447 C C . ALA A 1 312 ? -14.479 -13.374 15.681 1.00 92.62 312 ALA A C 1
ATOM 2449 O O . ALA A 1 312 ? -15.185 -12.903 16.574 1.00 92.62 312 ALA A O 1
ATOM 2450 N N . GLU A 1 313 ? -13.672 -14.413 15.891 1.00 91.62 313 GLU A N 1
ATOM 2451 C CA . GLU A 1 313 ? -13.523 -15.140 17.148 1.00 91.62 313 GLU A CA 1
ATOM 2452 C C . GLU A 1 313 ? -13.012 -14.245 18.281 1.00 91.62 313 GLU A C 1
ATOM 2454 O O . GLU A 1 313 ? -13.452 -14.396 19.420 1.00 91.62 313 GLU A O 1
ATOM 2459 N N . HIS A 1 314 ? -12.130 -13.282 17.988 1.00 90.81 314 HIS A N 1
ATOM 2460 C CA . HIS A 1 314 ? -11.613 -12.359 19.003 1.00 90.81 314 HIS A CA 1
ATOM 2461 C C . HIS A 1 314 ? -12.717 -11.458 19.554 1.00 90.81 314 HIS A C 1
ATOM 2463 O O . HIS A 1 314 ? -12.790 -11.225 20.758 1.00 90.81 314 HIS A O 1
ATOM 2469 N N . VAL A 1 315 ? -13.608 -10.984 18.684 1.00 92.19 315 VAL A N 1
ATOM 2470 C CA . VAL A 1 315 ? -14.725 -10.122 19.082 1.00 92.19 315 VAL A CA 1
ATOM 2471 C C . VAL A 1 315 ? -15.804 -10.914 19.812 1.00 92.19 315 VAL A C 1
ATOM 2473 O O . VAL A 1 315 ? -16.323 -10.463 20.833 1.00 92.19 315 VAL A O 1
ATOM 2476 N N . ALA A 1 316 ? -16.098 -12.119 19.323 1.00 92.81 316 ALA A N 1
ATOM 2477 C CA . ALA A 1 316 ? -17.002 -13.052 19.982 1.00 92.81 316 ALA A CA 1
ATOM 2478 C C . ALA A 1 316 ? -16.536 -13.359 21.417 1.00 92.81 316 ALA A C 1
ATOM 2480 O O . ALA A 1 316 ? -17.320 -13.241 22.359 1.00 92.81 316 ALA A O 1
ATOM 2481 N N . ALA A 1 317 ? -15.243 -13.651 21.599 1.00 91.69 317 ALA A N 1
ATOM 2482 C CA . ALA A 1 317 ? -14.641 -13.870 22.911 1.00 91.69 317 ALA A CA 1
ATOM 2483 C C . ALA A 1 317 ? -14.650 -12.602 23.782 1.00 91.69 317 ALA A C 1
ATOM 2485 O O . ALA A 1 317 ? -14.998 -12.681 24.958 1.00 91.69 317 ALA A O 1
ATOM 2486 N N . ARG A 1 318 ? -14.332 -11.427 23.210 1.00 90.50 318 ARG A N 1
ATOM 2487 C CA . ARG A 1 318 ? -14.350 -10.135 23.919 1.00 90.50 318 ARG A CA 1
ATOM 2488 C C . ARG A 1 318 ? -15.721 -9.868 24.536 1.00 90.50 318 ARG A C 1
ATOM 2490 O O . ARG A 1 318 ? -15.775 -9.535 25.713 1.00 90.50 318 ARG A O 1
ATOM 2497 N N . PHE A 1 319 ? -16.806 -10.004 23.776 1.00 90.00 319 PHE A N 1
ATOM 2498 C CA . PHE A 1 319 ? -18.152 -9.662 24.252 1.00 90.00 319 PHE A CA 1
ATOM 2499 C C . PHE A 1 319 ? -18.931 -10.842 24.849 1.00 90.00 319 PHE A C 1
ATOM 2501 O O . PHE A 1 319 ? -20.012 -10.637 25.394 1.00 90.00 319 PHE A O 1
ATOM 2508 N N . GLY A 1 320 ? -18.402 -12.068 24.776 1.00 89.44 320 GLY A N 1
ATOM 2509 C CA . GLY A 1 320 ? -19.084 -13.267 25.274 1.00 89.44 320 GLY A CA 1
ATOM 2510 C C . GLY A 1 320 ? -20.297 -13.669 24.430 1.00 89.44 320 GLY A C 1
ATOM 2511 O O . GLY A 1 320 ? -21.226 -14.292 24.938 1.00 89.44 320 GLY A O 1
ATOM 2512 N N . ILE A 1 321 ? -20.298 -13.300 23.149 1.00 90.00 321 ILE A N 1
ATOM 2513 C CA . ILE A 1 321 ? -21.371 -13.582 22.187 1.00 90.00 321 ILE A CA 1
ATOM 2514 C C . ILE A 1 321 ? -20.948 -14.699 21.229 1.00 90.00 321 ILE A C 1
ATOM 2516 O O . ILE A 1 321 ? -19.763 -14.956 21.031 1.00 90.00 321 ILE A O 1
ATOM 2520 N N . GLY A 1 322 ? -21.914 -15.385 20.615 1.00 88.50 322 GLY A N 1
ATOM 2521 C CA . GLY A 1 322 ? -21.611 -16.416 19.619 1.00 88.50 322 GLY A CA 1
ATOM 2522 C C . GLY A 1 322 ? -20.898 -15.841 18.388 1.00 88.50 322 GLY A C 1
ATOM 2523 O O . GLY A 1 322 ? -21.198 -14.731 17.957 1.00 88.50 322 GLY A O 1
ATOM 2524 N N . SER A 1 323 ? -20.003 -16.616 17.769 1.00 90.19 323 SER A N 1
ATOM 2525 C CA . SER A 1 323 ? -19.352 -16.227 16.504 1.00 90.19 323 SER A CA 1
ATOM 2526 C C . SER A 1 323 ? -20.341 -16.012 15.331 1.00 90.19 323 SER A C 1
ATOM 2528 O O . SER A 1 323 ? -20.200 -15.015 14.624 1.00 90.19 323 SER A O 1
ATOM 2530 N N . PRO A 1 324 ? -21.400 -16.836 15.134 1.00 91.94 324 PRO A N 1
ATOM 2531 C CA . PRO A 1 324 ? -22.327 -16.663 14.008 1.00 91.94 324 PRO A CA 1
ATOM 2532 C C . PRO A 1 324 ? -22.986 -15.271 13.872 1.00 91.94 324 PRO A C 1
ATOM 2534 O O . PRO A 1 324 ? -22.898 -14.705 12.782 1.00 91.94 324 PRO A O 1
ATOM 2537 N N . PRO A 1 325 ? -23.592 -14.667 14.921 1.00 91.25 325 PRO A N 1
ATOM 2538 C CA . PRO A 1 325 ? -24.183 -13.329 14.806 1.00 91.25 325 PRO A CA 1
ATOM 2539 C C . PRO A 1 325 ? -23.137 -12.234 14.551 1.00 91.25 325 PRO A C 1
ATOM 2541 O O . PRO A 1 325 ? -23.434 -11.253 13.871 1.00 91.25 325 PRO A O 1
ATOM 2544 N N . VAL A 1 326 ? -21.905 -12.405 15.048 1.00 93.12 326 VAL A N 1
ATOM 2545 C CA . VAL A 1 326 ? -20.795 -11.478 14.774 1.00 93.12 326 VAL A CA 1
ATOM 2546 C C . VAL A 1 326 ? -20.416 -11.525 13.299 1.00 93.12 326 VAL A C 1
ATOM 2548 O O . VAL A 1 326 ? -20.318 -10.481 12.661 1.00 93.12 326 VAL A O 1
ATOM 2551 N N . VAL A 1 327 ? -20.251 -12.725 12.737 1.00 93.25 327 VAL A N 1
ATOM 2552 C CA . VAL A 1 327 ? -19.918 -12.901 11.318 1.00 93.25 327 VAL A CA 1
ATOM 2553 C C . VAL A 1 327 ? -21.015 -12.329 10.418 1.00 93.25 327 VAL A C 1
ATOM 2555 O O . VAL A 1 327 ? -20.699 -11.626 9.462 1.00 93.25 327 VAL A O 1
ATOM 2558 N N . GLU A 1 328 ? -22.291 -12.566 10.730 1.00 93.31 328 GLU A N 1
ATOM 2559 C CA . GLU A 1 328 ? -23.408 -12.020 9.948 1.00 93.31 328 GLU A CA 1
ATOM 2560 C C . GLU A 1 328 ? -23.426 -10.481 9.970 1.00 93.31 328 GLU A C 1
ATOM 2562 O O . GLU A 1 328 ? -23.568 -9.837 8.927 1.00 93.31 328 GLU A O 1
ATOM 2567 N N . ALA A 1 329 ? -23.227 -9.872 11.141 1.00 93.19 329 ALA A N 1
ATOM 2568 C CA . ALA A 1 329 ? -23.164 -8.419 11.265 1.00 93.19 329 ALA A CA 1
ATOM 2569 C C . ALA A 1 329 ? -21.940 -7.827 10.537 1.00 93.19 329 ALA A C 1
ATOM 2571 O O . ALA A 1 329 ? -22.064 -6.815 9.844 1.00 93.19 329 ALA A O 1
ATOM 2572 N N . LEU A 1 330 ? -20.776 -8.483 10.610 1.00 93.50 330 LEU A N 1
ATOM 2573 C CA . LEU A 1 330 ? -19.577 -8.085 9.862 1.00 93.50 330 LEU A CA 1
ATOM 2574 C C . LEU A 1 330 ? -19.786 -8.182 8.344 1.00 93.50 330 LEU A C 1
ATOM 2576 O O . LEU A 1 330 ? -19.379 -7.279 7.618 1.00 93.50 330 LEU A O 1
ATOM 2580 N N . GLN A 1 331 ? -20.489 -9.208 7.856 1.00 92.12 331 GLN A N 1
ATOM 2581 C CA . GLN A 1 331 ? -20.844 -9.339 6.438 1.00 92.12 331 GLN A CA 1
ATOM 2582 C C . GLN A 1 331 ? -21.774 -8.216 5.961 1.00 92.12 331 GLN A C 1
ATOM 2584 O O . GLN A 1 331 ? -21.592 -7.678 4.864 1.00 92.12 331 GLN A O 1
ATOM 2589 N N . ARG A 1 332 ? -22.750 -7.808 6.783 1.00 91.88 332 ARG A N 1
ATOM 2590 C CA . ARG A 1 332 ? -23.612 -6.651 6.480 1.00 91.88 332 ARG A CA 1
ATOM 2591 C C . ARG A 1 332 ? -22.801 -5.357 6.409 1.00 91.88 332 ARG A C 1
ATOM 2593 O O . ARG A 1 332 ? -22.959 -4.593 5.457 1.00 91.88 332 ARG A O 1
ATOM 2600 N N . LEU A 1 333 ? -21.888 -5.142 7.359 1.00 91.75 333 LEU A N 1
ATOM 2601 C CA . LEU A 1 333 ? -20.974 -3.992 7.360 1.00 91.75 333 LEU A CA 1
ATOM 2602 C C . LEU A 1 333 ? -20.009 -4.006 6.166 1.00 91.75 333 LEU A C 1
ATOM 2604 O O . LEU A 1 333 ? -19.697 -2.946 5.619 1.00 91.75 333 LEU A O 1
ATOM 2608 N N . ALA A 1 334 ? -19.585 -5.190 5.722 1.00 88.06 334 ALA A N 1
ATOM 2609 C CA . ALA A 1 334 ? -18.768 -5.345 4.525 1.00 88.06 334 ALA A CA 1
ATOM 2610 C C . ALA A 1 334 ? -19.541 -5.048 3.239 1.00 88.06 334 ALA A C 1
ATOM 2612 O O . ALA A 1 334 ? -19.026 -4.367 2.357 1.00 88.06 334 ALA A O 1
ATOM 2613 N N . THR A 1 335 ? -20.813 -5.444 3.171 1.00 86.88 335 THR A N 1
ATOM 2614 C CA . THR A 1 335 ? -21.699 -5.101 2.046 1.00 86.88 335 THR A CA 1
ATOM 2615 C C . THR A 1 335 ? -21.911 -3.587 1.933 1.00 86.88 335 THR A C 1
ATOM 2617 O O . THR A 1 335 ? -22.008 -3.053 0.832 1.00 86.88 335 THR A O 1
ATOM 2620 N N . ARG A 1 336 ? -21.936 -2.871 3.068 1.00 86.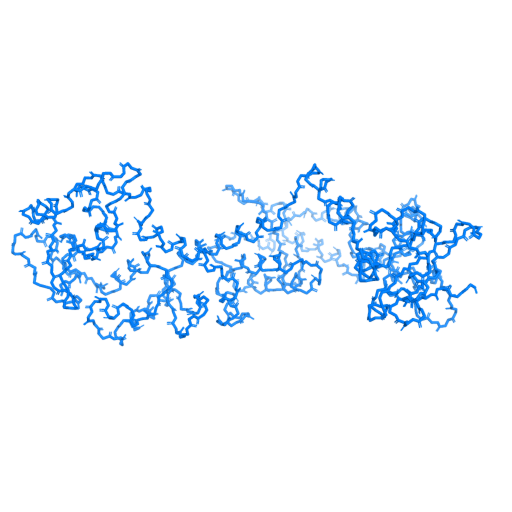62 336 ARG A N 1
ATOM 2621 C CA . ARG A 1 336 ? -21.994 -1.397 3.121 1.00 86.62 336 ARG A CA 1
ATOM 2622 C C . ARG A 1 336 ? -20.643 -0.714 2.860 1.00 86.62 336 ARG A C 1
ATOM 2624 O O . ARG A 1 336 ? -20.594 0.511 2.797 1.00 86.62 336 ARG A O 1
ATOM 2631 N N . GLY A 1 337 ? -19.550 -1.470 2.746 1.00 79.00 337 GLY A N 1
ATOM 2632 C CA . GLY A 1 337 ? -18.207 -0.938 2.515 1.00 79.00 337 GLY A CA 1
ATOM 2633 C C . GLY A 1 337 ? -17.576 -0.235 3.721 1.00 79.00 337 GLY A C 1
ATOM 2634 O O . GLY A 1 337 ? -16.637 0.530 3.544 1.00 79.00 337 GLY A O 1
ATOM 2635 N N . THR A 1 338 ? -18.071 -0.450 4.946 1.00 86.25 338 THR A N 1
ATOM 2636 C CA . THR A 1 338 ? -17.466 0.132 6.166 1.00 86.25 338 THR A CA 1
ATOM 2637 C C . THR A 1 338 ? -16.290 -0.708 6.674 1.00 86.25 338 THR A C 1
ATOM 2639 O O . THR A 1 338 ? -15.283 -0.181 7.153 1.00 86.25 338 THR A O 1
ATOM 2642 N N . ILE A 1 339 ? -16.410 -2.030 6.548 1.00 91.56 339 ILE A N 1
ATOM 2643 C CA . ILE A 1 339 ? -15.397 -3.014 6.933 1.00 91.56 339 ILE A CA 1
ATOM 2644 C C . ILE A 1 339 ? -15.024 -3.823 5.691 1.00 91.56 339 ILE A C 1
ATOM 2646 O O . ILE A 1 339 ? -15.832 -4.012 4.791 1.00 91.56 339 ILE A O 1
ATOM 2650 N N . LEU A 1 340 ? -13.784 -4.281 5.623 1.00 86.81 340 LEU A N 1
ATOM 2651 C C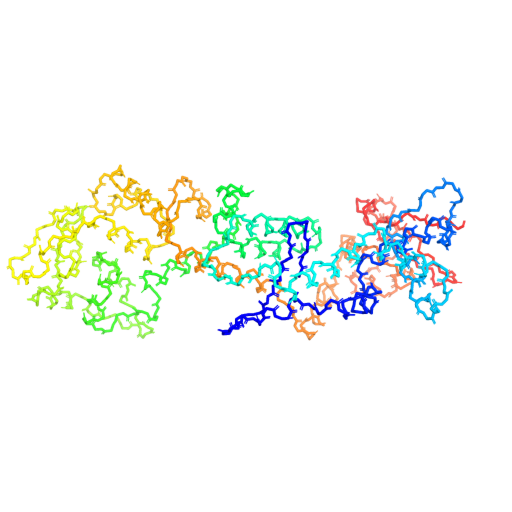A . LEU A 1 340 ? -13.267 -5.124 4.559 1.00 86.81 340 LEU A CA 1
ATOM 2652 C C . LEU A 1 340 ? -12.979 -6.512 5.116 1.00 86.81 340 LEU A C 1
ATOM 2654 O O . LEU A 1 340 ? -12.450 -6.645 6.219 1.00 86.81 340 LEU A O 1
ATOM 2658 N N . GLU A 1 341 ? -13.325 -7.523 4.331 1.00 87.94 341 GLU A N 1
ATOM 2659 C CA . GLU A 1 341 ? -12.964 -8.919 4.562 1.00 87.94 341 GLU A CA 1
ATOM 2660 C C . GLU A 1 341 ? -11.657 -9.225 3.813 1.00 87.94 341 GLU A C 1
ATOM 2662 O O . GLU A 1 341 ? -11.484 -8.754 2.685 1.00 87.94 341 GLU A O 1
ATOM 2667 N N . GLY A 1 342 ? -10.754 -10.016 4.394 1.00 84.75 342 GLY A N 1
ATOM 2668 C CA . GLY A 1 342 ? -9.522 -10.450 3.723 1.00 84.75 342 GLY A CA 1
ATOM 2669 C C . GLY A 1 342 ? -8.540 -11.160 4.652 1.00 84.75 342 GLY A C 1
ATOM 2670 O O . GLY A 1 342 ? -8.896 -11.528 5.769 1.00 84.75 342 GLY A O 1
ATOM 2671 N N . GLU A 1 343 ? -7.304 -11.338 4.187 1.00 85.88 343 GLU A N 1
ATOM 2672 C CA . GLU A 1 343 ? -6.158 -11.775 4.994 1.00 85.88 343 GLU A CA 1
ATOM 2673 C C . GLU A 1 343 ? -5.132 -10.631 5.039 1.00 85.88 343 GLU A C 1
ATOM 2675 O O . GLU A 1 343 ? -4.554 -10.262 4.015 1.00 85.88 343 GLU A O 1
ATOM 2680 N N . PHE A 1 344 ? -4.922 -10.021 6.207 1.00 85.69 344 PHE A N 1
ATOM 2681 C CA . PHE A 1 344 ? -4.139 -8.789 6.339 1.00 85.69 344 PHE A CA 1
ATOM 2682 C C . PHE A 1 344 ? -2.877 -8.969 7.186 1.00 85.69 344 PHE A C 1
ATOM 2684 O O . PHE A 1 344 ? -1.835 -8.409 6.849 1.00 85.69 344 PHE A O 1
ATOM 2691 N N . ILE A 1 345 ? -2.943 -9.719 8.288 1.00 85.25 345 ILE A N 1
ATOM 2692 C CA . ILE A 1 345 ? -1.803 -9.891 9.198 1.00 85.25 345 ILE A CA 1
ATOM 2693 C C . ILE A 1 345 ? -0.802 -10.889 8.597 1.00 85.25 345 ILE A C 1
ATOM 2695 O O . ILE A 1 345 ? -1.204 -11.999 8.261 1.00 85.25 345 ILE A O 1
ATOM 2699 N N . PRO A 1 346 ? 0.509 -10.593 8.497 1.00 81.50 346 PRO A N 1
ATOM 2700 C CA . PRO A 1 346 ? 1.541 -11.574 8.128 1.00 81.50 346 PRO A CA 1
ATOM 2701 C C . PRO A 1 346 ? 1.638 -12.761 9.123 1.00 81.50 346 PRO A C 1
ATOM 2703 O O . PRO A 1 346 ? 1.534 -12.575 10.326 1.00 81.50 346 PRO A O 1
ATOM 2706 N N . GLY A 1 347 ? 1.827 -14.005 8.666 1.00 74.62 347 GLY A N 1
ATOM 2707 C CA . GLY A 1 347 ? 1.827 -15.231 9.507 1.00 74.62 347 GLY A CA 1
ATOM 2708 C C . GLY A 1 347 ? 0.486 -15.834 10.024 1.00 74.62 347 GLY A C 1
ATOM 2709 O O . GLY A 1 347 ? 0.380 -17.057 10.092 1.00 74.62 347 GLY A O 1
ATOM 2710 N N . ALA A 1 348 ? -0.553 -15.044 10.335 1.00 78.19 348 ALA A N 1
ATOM 2711 C CA . ALA A 1 348 ? -1.934 -15.488 10.635 1.00 78.19 348 ALA A CA 1
ATOM 2712 C C . ALA A 1 348 ? -2.636 -16.415 9.590 1.00 78.19 348 ALA A C 1
ATOM 2714 O O . ALA A 1 348 ? -2.232 -16.548 8.436 1.00 78.19 348 ALA A O 1
ATOM 2715 N N . LYS A 1 349 ? -3.718 -17.097 9.963 1.00 76.50 349 LYS A N 1
ATOM 2716 C CA . LYS A 1 349 ? -4.525 -17.889 9.019 1.00 76.50 349 LYS A CA 1
ATOM 2717 C C . LYS A 1 349 ? -5.996 -17.648 9.289 1.00 76.50 349 LYS A C 1
ATOM 2719 O O . LYS A 1 349 ? -6.392 -17.607 10.450 1.00 76.50 349 LYS A O 1
ATOM 2724 N N . GLY A 1 350 ? -6.790 -17.607 8.226 1.00 79.06 350 GLY A N 1
ATOM 2725 C CA . GLY A 1 350 ? -8.237 -17.479 8.319 1.00 79.06 350 GLY A CA 1
ATOM 2726 C C . GLY A 1 350 ? -8.732 -16.085 7.967 1.00 79.06 350 GLY A C 1
ATOM 2727 O O . GLY A 1 350 ? -7.970 -15.192 7.614 1.00 79.06 350 GLY A O 1
ATOM 2728 N N . ARG A 1 351 ? -10.054 -15.938 8.029 1.00 85.75 351 ARG A N 1
ATOM 2729 C CA . ARG A 1 351 ? -10.762 -14.746 7.577 1.00 85.75 351 ARG A CA 1
ATOM 2730 C C . ARG A 1 351 ? -10.642 -13.627 8.606 1.00 85.75 351 ARG A C 1
ATOM 2732 O O . ARG A 1 351 ? -11.114 -13.764 9.735 1.00 85.75 351 ARG A O 1
ATOM 2739 N N . GLU A 1 352 ? -10.074 -12.509 8.182 1.00 91.25 352 GLU A N 1
ATOM 2740 C CA . GLU A 1 352 ? -9.903 -11.310 8.992 1.00 91.25 352 GLU A CA 1
ATOM 2741 C C . GLU A 1 352 ? -10.801 -10.175 8.495 1.00 91.25 352 GLU A C 1
ATOM 2743 O O . GLU A 1 352 ? -11.249 -10.131 7.344 1.00 91.25 352 GLU A O 1
ATOM 2748 N N . TRP A 1 353 ? -11.047 -9.235 9.400 1.00 92.69 353 TRP A N 1
ATOM 2749 C CA . TRP A 1 353 ? -11.880 -8.067 9.185 1.00 92.69 353 TRP A CA 1
ATOM 2750 C C . TRP A 1 353 ? -11.103 -6.813 9.563 1.00 92.69 353 TRP A C 1
ATOM 2752 O O . TRP A 1 353 ? -10.428 -6.774 10.592 1.00 92.69 353 TRP A O 1
ATOM 2762 N N . CYS A 1 354 ? -11.189 -5.770 8.741 1.00 92.81 354 CYS A N 1
ATOM 2763 C CA . CYS A 1 354 ? -10.508 -4.504 8.998 1.00 92.81 354 CYS A CA 1
ATOM 2764 C C . CYS A 1 354 ? -11.359 -3.315 8.552 1.00 92.81 354 CYS A C 1
ATOM 2766 O O . CYS A 1 354 ? -11.978 -3.347 7.493 1.00 92.81 354 CYS A O 1
ATOM 2768 N N . HIS A 1 355 ? -11.384 -2.235 9.333 1.00 93.75 355 HIS A N 1
ATOM 2769 C CA . HIS A 1 355 ? -12.045 -1.001 8.912 1.00 93.75 355 HIS A CA 1
ATOM 2770 C C . HIS A 1 355 ? -11.293 -0.338 7.744 1.00 93.75 355 HIS A C 1
ATOM 2772 O O . HIS A 1 355 ? -10.060 -0.293 7.741 1.00 93.75 355 HIS A O 1
ATOM 2778 N N . VAL A 1 356 ? -12.017 0.250 6.783 1.00 86.56 356 VAL A N 1
ATOM 2779 C CA . VAL A 1 356 ? -11.422 0.851 5.567 1.00 86.56 356 VAL A CA 1
ATOM 2780 C C . VAL A 1 356 ? -10.352 1.899 5.895 1.00 86.56 356 VAL A C 1
ATOM 2782 O O . VAL A 1 356 ? -9.251 1.867 5.342 1.00 86.56 356 VAL A O 1
ATOM 2785 N N . ASP A 1 357 ? -10.642 2.809 6.827 1.00 86.69 357 ASP A N 1
ATOM 2786 C CA . ASP A 1 357 ? -9.691 3.858 7.229 1.00 86.69 357 ASP A CA 1
ATOM 2787 C C . ASP A 1 357 ? -8.447 3.308 7.941 1.00 86.69 357 ASP A C 1
ATOM 2789 O O . ASP A 1 357 ? -7.345 3.840 7.774 1.00 86.69 357 ASP A O 1
ATOM 2793 N N . VAL A 1 358 ? -8.600 2.220 8.703 1.00 91.50 358 VAL A N 1
ATOM 2794 C CA . VAL A 1 358 ? -7.484 1.565 9.397 1.00 91.50 358 VAL A CA 1
ATOM 2795 C C . VAL A 1 358 ? -6.564 0.915 8.372 1.00 91.50 358 VAL A C 1
ATOM 2797 O O . VAL A 1 358 ? -5.361 1.188 8.373 1.00 91.50 358 VAL A O 1
ATOM 2800 N N . LEU A 1 359 ? -7.127 0.165 7.421 1.00 88.06 359 LEU A N 1
ATOM 2801 C CA . LEU A 1 359 ? -6.356 -0.430 6.333 1.00 88.06 359 LEU A CA 1
ATOM 2802 C C . LEU A 1 359 ? -5.647 0.639 5.489 1.00 88.06 359 LEU A C 1
ATOM 2804 O O . LEU A 1 359 ? -4.480 0.479 5.133 1.00 88.06 359 LEU A O 1
ATOM 2808 N N . ARG A 1 360 ? -6.310 1.770 5.215 1.00 83.50 360 ARG A N 1
ATOM 2809 C CA . ARG A 1 360 ? -5.702 2.917 4.520 1.00 83.50 360 ARG A CA 1
ATOM 2810 C C . ARG A 1 360 ? -4.499 3.473 5.287 1.00 83.50 360 ARG A C 1
ATOM 2812 O O . ARG A 1 360 ? -3.474 3.781 4.676 1.00 83.50 360 ARG A O 1
ATOM 2819 N N . SER A 1 361 ? -4.596 3.584 6.613 1.00 86.75 361 SER A N 1
ATOM 2820 C CA . SER A 1 361 ? -3.489 4.027 7.469 1.00 86.75 361 SER A CA 1
ATOM 2821 C C . SER A 1 361 ? -2.309 3.047 7.431 1.00 86.75 361 SER A C 1
ATOM 2823 O O . SER A 1 361 ? -1.168 3.479 7.233 1.00 86.75 361 SER A O 1
ATOM 2825 N N . ILE A 1 362 ? -2.584 1.740 7.527 1.00 89.50 362 ILE A N 1
ATOM 2826 C CA . ILE A 1 362 ? -1.576 0.668 7.439 1.00 89.50 362 ILE A CA 1
ATOM 2827 C C . ILE A 1 362 ? -0.872 0.703 6.078 1.00 89.50 362 ILE A C 1
ATOM 2829 O O . ILE A 1 362 ? 0.361 0.749 6.025 1.00 89.50 362 ILE A O 1
ATOM 2833 N N . LYS A 1 363 ? -1.632 0.763 4.974 1.00 82.81 363 LYS A N 1
ATOM 2834 C CA . LYS A 1 363 ? -1.084 0.870 3.612 1.00 82.81 363 LYS A CA 1
ATOM 2835 C C . LYS A 1 363 ? -0.178 2.086 3.470 1.00 82.81 363 LYS A C 1
ATOM 2837 O O . LYS A 1 363 ? 0.945 1.965 2.987 1.00 82.81 363 LYS A O 1
ATOM 2842 N N . ARG A 1 364 ? -0.628 3.258 3.934 1.00 82.94 364 ARG A N 1
ATOM 2843 C CA . ARG A 1 364 ? 0.149 4.503 3.854 1.00 82.94 364 ARG A CA 1
ATOM 2844 C C . ARG A 1 364 ? 1.487 4.394 4.589 1.00 82.94 364 ARG A C 1
ATOM 2846 O O . ARG A 1 364 ? 2.491 4.876 4.071 1.00 82.94 364 ARG A O 1
ATOM 2853 N N . ARG A 1 365 ? 1.517 3.776 5.774 1.00 87.75 365 ARG A N 1
ATOM 2854 C CA . ARG A 1 365 ? 2.754 3.592 6.555 1.00 87.75 365 ARG A CA 1
ATOM 2855 C C . ARG A 1 365 ? 3.684 2.553 5.943 1.00 87.75 365 ARG A C 1
ATOM 2857 O O . ARG A 1 365 ? 4.873 2.834 5.820 1.00 87.75 365 ARG A O 1
ATOM 2864 N N . SER A 1 366 ? 3.139 1.424 5.497 1.00 84.62 366 SER A N 1
ATOM 2865 C CA . SER A 1 366 ? 3.902 0.380 4.797 1.00 84.62 366 SER A CA 1
ATOM 2866 C C . SER A 1 366 ? 4.567 0.953 3.541 1.00 84.62 366 SER A C 1
ATOM 2868 O O . SER A 1 366 ? 5.768 0.810 3.330 1.00 84.62 366 SER A O 1
ATOM 2870 N N . LEU A 1 367 ? 3.815 1.732 2.760 1.00 79.56 367 LEU A N 1
ATOM 2871 C CA . LEU A 1 367 ? 4.315 2.414 1.571 1.00 79.56 367 LEU A CA 1
ATOM 2872 C C . LEU A 1 367 ? 5.343 3.506 1.902 1.00 79.56 367 LEU A C 1
ATOM 2874 O O . LEU A 1 367 ? 6.323 3.664 1.178 1.00 79.56 367 LEU A O 1
ATOM 2878 N N . ALA A 1 368 ? 5.161 4.255 2.993 1.00 79.75 368 ALA A N 1
ATOM 2879 C CA . ALA A 1 368 ? 6.147 5.236 3.442 1.00 79.75 368 ALA A CA 1
ATOM 2880 C C . ALA A 1 368 ? 7.473 4.578 3.859 1.00 79.75 368 ALA A C 1
ATOM 2882 O O . ALA A 1 368 ? 8.532 5.134 3.575 1.00 79.75 368 ALA A O 1
ATOM 2883 N N . LYS A 1 369 ? 7.425 3.401 4.495 1.00 81.88 369 LYS A N 1
ATOM 2884 C CA . LYS A 1 369 ? 8.613 2.613 4.849 1.00 81.88 369 LYS A CA 1
ATOM 2885 C C . LYS A 1 369 ? 9.342 2.125 3.595 1.00 81.88 369 LYS A C 1
ATOM 2887 O O . LYS A 1 369 ? 10.518 2.431 3.438 1.00 81.88 369 LYS A O 1
ATOM 2892 N N . LEU A 1 370 ? 8.621 1.523 2.647 1.00 75.44 370 LEU A N 1
ATOM 2893 C CA . LEU A 1 370 ? 9.186 1.095 1.359 1.00 75.44 370 LEU A CA 1
ATOM 2894 C C . LEU A 1 370 ? 9.799 2.259 0.566 1.00 75.44 370 LEU A C 1
ATOM 2896 O O . LEU A 1 370 ? 10.860 2.117 -0.029 1.00 75.44 370 LEU A O 1
ATOM 2900 N N . ARG A 1 371 ? 9.176 3.444 0.578 1.00 73.19 371 ARG A N 1
ATOM 2901 C CA . ARG A 1 371 ? 9.757 4.634 -0.068 1.00 73.19 371 ARG A CA 1
ATOM 2902 C C . ARG A 1 371 ? 11.051 5.098 0.591 1.00 73.19 371 ARG A C 1
ATOM 2904 O O . ARG A 1 371 ? 11.938 5.549 -0.121 1.00 73.19 371 ARG A O 1
ATOM 2911 N N . LYS A 1 372 ? 11.162 4.990 1.919 1.00 74.62 372 LYS A N 1
ATOM 2912 C CA . LYS A 1 372 ? 12.405 5.310 2.637 1.00 74.62 372 LYS A CA 1
ATOM 2913 C C . LYS A 1 372 ? 13.536 4.342 2.294 1.00 74.62 372 LYS A C 1
ATOM 2915 O O . LYS A 1 372 ? 14.684 4.761 2.268 1.00 74.62 372 LYS A O 1
ATOM 2920 N N . GLU A 1 373 ? 13.229 3.078 2.005 1.00 71.19 373 GLU A N 1
ATOM 2921 C CA . GLU A 1 373 ? 14.237 2.093 1.578 1.00 71.19 373 GLU A CA 1
ATOM 2922 C C . GLU A 1 373 ? 14.843 2.417 0.202 1.00 71.19 373 GLU A C 1
ATOM 2924 O O . GLU A 1 373 ? 15.978 2.037 -0.069 1.00 71.19 373 GLU A O 1
ATOM 2929 N N . VAL A 1 374 ? 14.113 3.148 -0.648 1.00 64.00 374 VAL A N 1
ATOM 2930 C CA . VAL A 1 374 ? 14.529 3.518 -2.015 1.00 64.00 374 VAL A CA 1
ATOM 2931 C C . VAL A 1 374 ? 14.907 5.007 -2.117 1.00 64.00 374 VAL A C 1
ATOM 2933 O O . VAL A 1 374 ? 15.111 5.544 -3.204 1.00 64.00 374 VAL A O 1
ATOM 2936 N N . GLU A 1 375 ? 15.004 5.720 -0.992 1.00 71.44 375 GLU A N 1
ATOM 2937 C CA . GLU A 1 375 ? 15.272 7.156 -1.016 1.00 71.44 375 GLU A CA 1
ATOM 2938 C C . GLU A 1 375 ? 16.702 7.443 -1.523 1.00 71.44 375 GLU A C 1
ATOM 2940 O O . GLU A 1 375 ? 17.671 6.878 -1.002 1.00 71.44 375 GLU A O 1
ATOM 2945 N N . PRO A 1 376 ? 16.874 8.318 -2.536 1.00 72.19 376 PRO A N 1
ATOM 2946 C CA . PRO A 1 376 ? 18.192 8.639 -3.062 1.00 72.19 376 PRO A CA 1
ATOM 2947 C C . PRO A 1 376 ? 19.054 9.292 -1.979 1.00 72.19 376 PRO A C 1
ATOM 2949 O O . PRO A 1 376 ? 18.709 10.326 -1.406 1.00 72.19 376 PRO A O 1
ATOM 2952 N N . VAL A 1 377 ? 20.216 8.695 -1.721 1.00 80.69 377 VAL A N 1
ATOM 2953 C CA . VAL A 1 377 ? 21.171 9.206 -0.735 1.00 80.69 377 VAL A CA 1
ATOM 2954 C C . VAL A 1 377 ? 21.906 10.441 -1.254 1.00 80.69 377 VAL A C 1
ATOM 2956 O O . VAL A 1 377 ? 22.144 10.605 -2.454 1.00 80.69 377 VAL A O 1
ATOM 2959 N N . ALA A 1 378 ? 22.330 11.316 -0.341 1.00 88.06 378 ALA A N 1
ATOM 2960 C CA . ALA A 1 378 ? 23.107 12.489 -0.718 1.00 88.06 378 ALA A CA 1
ATOM 2961 C C . ALA A 1 378 ? 24.439 12.076 -1.372 1.00 88.06 378 ALA A C 1
ATOM 2963 O O . ALA A 1 378 ? 25.088 11.123 -0.935 1.00 88.06 378 ALA A O 1
ATOM 2964 N N . GLN A 1 379 ? 24.924 12.854 -2.348 1.00 87.00 379 GLN A N 1
ATOM 2965 C CA . GLN A 1 379 ? 26.188 12.570 -3.055 1.00 87.00 379 GLN A CA 1
ATOM 2966 C C . GLN A 1 379 ? 27.373 12.329 -2.102 1.00 87.00 379 GLN A C 1
ATOM 2968 O O . GLN A 1 379 ? 28.213 11.470 -2.353 1.00 87.00 379 GLN A O 1
ATOM 2973 N N . ARG A 1 380 ? 27.422 13.043 -0.967 1.00 91.25 380 ARG A N 1
ATOM 2974 C CA . ARG A 1 380 ? 28.457 12.857 0.065 1.00 91.25 380 ARG A CA 1
ATOM 2975 C C . ARG A 1 380 ? 28.385 11.492 0.755 1.00 91.25 380 ARG A C 1
ATOM 2977 O O . ARG A 1 380 ? 29.422 10.956 1.130 1.00 91.25 380 ARG A O 1
ATOM 2984 N N . GLN A 1 381 ? 27.186 10.943 0.951 1.00 88.25 381 GLN A N 1
ATOM 2985 C CA . GLN A 1 381 ? 27.007 9.605 1.521 1.00 88.25 381 GLN A CA 1
ATOM 2986 C C . GLN A 1 381 ? 27.438 8.541 0.514 1.00 88.25 381 GLN A C 1
ATOM 2988 O O . GLN A 1 381 ? 28.211 7.661 0.881 1.00 88.25 381 GLN A O 1
ATOM 2993 N N . LEU A 1 382 ? 27.046 8.685 -0.759 1.00 86.00 382 LEU A N 1
ATOM 2994 C CA . LEU A 1 382 ? 27.503 7.801 -1.834 1.00 86.00 382 LEU A CA 1
ATOM 2995 C C . LEU A 1 382 ? 29.036 7.810 -1.955 1.00 86.00 382 LEU A C 1
ATOM 2997 O O . LEU A 1 382 ? 29.657 6.753 -1.979 1.00 86.00 382 LEU A O 1
ATOM 3001 N N . ALA A 1 383 ? 29.659 8.992 -1.937 1.00 89.38 383 ALA A N 1
ATOM 3002 C CA . ALA A 1 383 ? 31.114 9.128 -2.013 1.00 89.38 383 ALA A CA 1
ATOM 3003 C C . ALA A 1 383 ? 31.853 8.444 -0.846 1.00 89.38 383 ALA A C 1
ATOM 3005 O O . ALA A 1 383 ? 32.961 7.953 -1.034 1.00 89.38 383 ALA A O 1
ATOM 3006 N N . ARG A 1 384 ? 31.249 8.391 0.351 1.00 89.19 384 ARG A N 1
ATOM 3007 C CA . ARG A 1 384 ? 31.792 7.641 1.499 1.00 89.19 384 ARG A CA 1
ATOM 3008 C C . ARG A 1 384 ? 31.529 6.141 1.393 1.00 89.19 384 ARG A C 1
ATOM 3010 O O . ARG A 1 384 ? 32.363 5.356 1.823 1.00 89.19 384 ARG A O 1
ATOM 3017 N N . PHE A 1 385 ? 30.376 5.759 0.854 1.00 88.88 385 PHE A N 1
ATOM 3018 C CA . PHE A 1 385 ? 29.959 4.369 0.720 1.00 88.88 385 PHE A CA 1
ATOM 3019 C C . PHE A 1 385 ? 30.778 3.615 -0.328 1.00 88.88 385 PHE A C 1
ATOM 3021 O O . PHE A 1 385 ? 31.222 2.512 -0.047 1.00 88.88 385 PHE A O 1
ATOM 3028 N N . VAL A 1 386 ? 31.019 4.200 -1.506 1.00 89.12 386 VAL A N 1
ATOM 3029 C CA . VAL A 1 386 ? 31.663 3.497 -2.632 1.00 89.12 386 VAL A CA 1
ATOM 3030 C C . VAL A 1 386 ? 33.034 2.896 -2.257 1.00 89.12 386 VAL A C 1
ATOM 3032 O O . VAL A 1 386 ? 33.236 1.711 -2.523 1.00 89.12 386 VAL A O 1
ATOM 3035 N N . PRO A 1 387 ? 33.961 3.616 -1.590 1.00 89.38 387 PRO A N 1
ATOM 3036 C CA . PRO A 1 387 ? 35.226 3.023 -1.150 1.00 89.38 387 PRO A CA 1
ATOM 3037 C C . PRO A 1 387 ? 35.062 1.900 -0.117 1.00 89.38 387 PRO A C 1
ATOM 3039 O O . PRO A 1 387 ? 35.789 0.913 -0.190 1.00 89.38 387 PRO A O 1
ATOM 3042 N N . LEU A 1 388 ? 34.100 2.033 0.809 1.00 88.94 388 LEU A N 1
ATOM 3043 C CA . LEU A 1 388 ? 33.786 1.015 1.824 1.00 88.94 388 LEU A CA 1
ATOM 3044 C C . LEU A 1 388 ? 33.183 -0.243 1.188 1.00 88.94 388 LEU A C 1
ATOM 3046 O O . LEU A 1 388 ? 33.547 -1.361 1.536 1.00 88.94 388 LEU A O 1
ATOM 3050 N N . TRP A 1 389 ? 32.276 -0.066 0.226 1.00 87.00 389 TRP A N 1
ATOM 3051 C CA . TRP A 1 389 ? 31.643 -1.154 -0.516 1.00 87.00 389 TRP A CA 1
ATOM 3052 C C . TRP A 1 389 ? 32.666 -1.967 -1.310 1.00 87.00 389 TRP A C 1
ATOM 3054 O O . TRP A 1 389 ? 32.629 -3.197 -1.308 1.00 87.00 389 TRP A O 1
ATOM 3064 N N . HIS A 1 390 ? 33.627 -1.274 -1.925 1.00 87.25 390 HIS A N 1
ATOM 3065 C CA . HIS A 1 390 ? 34.773 -1.890 -2.592 1.00 87.25 390 HIS A CA 1
ATOM 3066 C C . HIS A 1 390 ? 35.883 -2.354 -1.637 1.00 87.25 390 HIS A C 1
ATOM 3068 O O . HIS A 1 390 ? 36.929 -2.792 -2.113 1.00 87.25 390 HIS A O 1
ATOM 3074 N N . GLN A 1 391 ? 35.668 -2.259 -0.320 1.00 85.31 391 GLN A N 1
ATOM 3075 C CA . GLN A 1 391 ? 36.585 -2.707 0.733 1.00 85.31 391 GLN A CA 1
ATOM 3076 C C . GLN A 1 391 ? 38.010 -2.136 0.602 1.00 85.31 391 GLN A C 1
ATOM 3078 O O . GLN A 1 391 ? 38.993 -2.789 0.938 1.00 85.31 391 GLN A O 1
ATOM 3083 N N . LEU A 1 392 ? 38.135 -0.890 0.128 1.00 86.94 392 LEU A N 1
ATOM 3084 C CA . LEU A 1 392 ? 39.434 -0.219 -0.031 1.00 86.94 392 LEU A CA 1
ATOM 3085 C C . LEU A 1 392 ? 40.053 0.207 1.312 1.00 86.94 392 LEU A C 1
ATOM 3087 O O . LEU A 1 392 ? 41.250 0.464 1.392 1.00 86.94 392 LEU A O 1
ATOM 3091 N N . ASP A 1 393 ? 39.245 0.310 2.368 1.00 86.12 393 ASP A N 1
ATOM 3092 C CA . ASP A 1 393 ? 39.685 0.587 3.739 1.00 86.12 393 ASP A CA 1
ATOM 3093 C C . ASP A 1 393 ? 40.103 -0.683 4.498 1.00 86.12 393 ASP A C 1
ATOM 3095 O O . ASP A 1 393 ? 40.885 -0.614 5.449 1.00 86.12 393 ASP A O 1
ATOM 3099 N N . ARG A 1 394 ? 39.579 -1.841 4.084 1.00 86.88 394 ARG A N 1
ATOM 3100 C CA . ARG A 1 394 ? 39.826 -3.158 4.679 1.00 86.88 394 ARG A CA 1
ATOM 3101 C C . ARG A 1 394 ? 40.091 -4.173 3.567 1.00 86.88 394 ARG A C 1
ATOM 3103 O O . ARG A 1 394 ? 39.181 -4.923 3.217 1.00 86.88 394 ARG A O 1
ATOM 3110 N N . PRO A 1 395 ? 41.315 -4.204 3.015 1.00 85.94 395 PRO A N 1
ATOM 3111 C CA . PRO A 1 395 ? 41.631 -5.111 1.926 1.00 85.94 395 PRO A CA 1
ATOM 3112 C C . PRO A 1 395 ? 41.433 -6.565 2.365 1.00 85.94 395 PRO A C 1
ATOM 3114 O O . PRO A 1 395 ? 41.795 -6.957 3.479 1.00 85.94 395 PRO A O 1
ATOM 3117 N N . ARG A 1 396 ? 40.861 -7.354 1.460 1.00 86.88 396 ARG A N 1
ATOM 3118 C CA . ARG A 1 396 ? 40.630 -8.794 1.600 1.00 86.88 396 ARG A CA 1
ATOM 3119 C C . ARG A 1 396 ? 41.950 -9.554 1.617 1.00 86.88 396 ARG A C 1
ATOM 3121 O O . ARG A 1 396 ? 43.008 -8.976 1.378 1.00 86.88 396 ARG A O 1
ATOM 3128 N N . VAL A 1 397 ? 41.913 -10.850 1.901 1.00 86.94 397 VAL A N 1
ATOM 3129 C CA . VAL A 1 397 ? 43.125 -11.671 2.028 1.00 86.94 397 VAL A CA 1
ATOM 3130 C C . VAL A 1 397 ? 42.951 -12.979 1.267 1.00 86.94 397 VAL A C 1
ATOM 3132 O O . VAL A 1 397 ? 41.890 -13.591 1.340 1.00 86.94 397 VAL A O 1
ATOM 3135 N N . GLY A 1 398 ? 44.012 -13.416 0.588 1.00 84.06 398 GLY A N 1
ATOM 3136 C CA . GLY A 1 398 ? 44.068 -14.717 -0.079 1.00 84.06 398 GLY A CA 1
ATOM 3137 C C . GLY A 1 398 ? 43.212 -14.818 -1.345 1.00 84.06 398 GLY A C 1
ATOM 3138 O O . GLY A 1 398 ? 42.711 -13.816 -1.857 1.00 84.06 398 GLY A O 1
ATOM 3139 N N . LEU A 1 399 ? 43.066 -16.053 -1.833 1.00 81.31 399 LEU A N 1
ATOM 3140 C CA . LEU A 1 399 ? 42.375 -16.384 -3.085 1.00 81.31 399 LEU A CA 1
ATOM 3141 C C . LEU A 1 399 ? 40.883 -16.024 -3.050 1.00 81.31 399 LEU A C 1
ATOM 3143 O O . LEU A 1 399 ? 40.392 -15.391 -3.982 1.00 81.31 399 LEU A O 1
ATOM 3147 N N . ASP A 1 400 ? 40.193 -16.313 -1.943 1.00 80.94 400 ASP A N 1
ATOM 3148 C CA . ASP A 1 400 ? 38.780 -15.944 -1.751 1.00 80.94 400 ASP A CA 1
ATOM 3149 C C . ASP A 1 400 ? 38.577 -14.424 -1.857 1.00 80.94 400 ASP A C 1
ATOM 3151 O O . ASP A 1 400 ? 37.626 -13.942 -2.468 1.00 80.94 400 ASP A O 1
ATOM 3155 N N . GLY A 1 401 ? 39.539 -13.642 -1.355 1.00 83.69 401 GLY A N 1
ATOM 3156 C CA . GLY A 1 401 ? 39.516 -12.189 -1.477 1.00 83.69 401 GLY A CA 1
ATOM 3157 C C . GLY A 1 401 ? 39.607 -11.685 -2.921 1.00 83.69 401 GLY A C 1
ATOM 3158 O O . GLY A 1 401 ? 39.030 -10.640 -3.240 1.00 83.69 401 GLY A O 1
ATOM 3159 N N . ILE A 1 402 ? 40.314 -12.416 -3.791 1.00 87.38 402 ILE A N 1
ATOM 3160 C CA . ILE A 1 402 ? 40.388 -12.133 -5.231 1.00 87.38 402 ILE A CA 1
ATOM 3161 C C . ILE A 1 402 ? 39.058 -12.491 -5.895 1.00 87.38 402 ILE A C 1
ATOM 3163 O O . ILE A 1 402 ? 38.559 -11.682 -6.675 1.00 87.38 402 ILE A O 1
ATOM 3167 N N . LEU A 1 403 ? 38.453 -13.633 -5.553 1.00 85.88 403 LEU A N 1
ATOM 3168 C CA . LEU A 1 403 ? 37.142 -14.039 -6.075 1.00 85.88 403 LEU A CA 1
ATOM 3169 C C . LEU A 1 403 ? 36.053 -13.022 -5.726 1.00 85.88 403 LEU A C 1
ATOM 3171 O O . LEU A 1 403 ? 35.370 -12.547 -6.630 1.00 85.88 403 LEU A O 1
ATOM 3175 N N . ASP A 1 404 ? 35.976 -12.570 -4.473 1.00 85.00 404 ASP A N 1
ATOM 3176 C CA . ASP A 1 404 ? 35.046 -11.510 -4.067 1.00 85.00 404 ASP A CA 1
ATOM 3177 C C . ASP A 1 404 ? 35.319 -10.189 -4.817 1.00 85.00 404 ASP A C 1
ATOM 3179 O O . ASP A 1 404 ? 34.435 -9.348 -5.022 1.00 85.00 404 ASP A O 1
ATOM 3183 N N . ALA A 1 405 ? 36.592 -9.898 -5.128 1.00 89.81 405 ALA A N 1
ATOM 3184 C CA . ALA A 1 405 ? 36.982 -8.661 -5.815 1.00 89.81 405 ALA A CA 1
ATOM 3185 C C . ALA A 1 405 ? 36.601 -8.719 -7.290 1.00 89.81 405 ALA A C 1
ATOM 3187 O O . ALA A 1 405 ? 36.105 -7.730 -7.832 1.00 89.81 405 ALA A O 1
ATOM 3188 N N . VAL A 1 406 ? 36.775 -9.886 -7.907 1.00 90.12 406 VAL A N 1
ATOM 3189 C CA . VAL A 1 406 ? 36.261 -10.184 -9.236 1.00 90.12 406 VAL A CA 1
ATOM 3190 C C . VAL A 1 406 ? 34.748 -10.098 -9.223 1.00 90.12 406 VAL A C 1
ATOM 3192 O O . VAL A 1 406 ? 34.225 -9.384 -10.067 1.00 90.12 406 VAL A O 1
ATOM 3195 N N . GLU A 1 407 ? 34.057 -10.691 -8.244 1.00 88.88 407 GLU A N 1
ATOM 3196 C CA . GLU A 1 407 ? 32.595 -10.682 -8.146 1.00 88.88 407 GLU A CA 1
ATOM 3197 C C . GLU A 1 407 ? 32.011 -9.266 -8.222 1.00 88.88 407 GLU A C 1
ATOM 3199 O O . GLU A 1 407 ? 31.066 -9.010 -8.967 1.00 88.88 407 GLU A O 1
ATOM 3204 N N . GLN A 1 408 ? 32.634 -8.320 -7.519 1.00 89.19 408 GLN A N 1
ATOM 3205 C CA . GLN A 1 408 ? 32.228 -6.915 -7.536 1.00 89.19 408 GLN A CA 1
ATOM 3206 C C . GLN A 1 408 ? 32.560 -6.163 -8.832 1.00 89.19 408 GLN A C 1
ATOM 3208 O O . GLN A 1 408 ? 31.953 -5.125 -9.097 1.00 89.19 408 GLN A O 1
ATOM 3213 N N . LEU A 1 409 ? 33.557 -6.616 -9.595 1.00 90.25 409 LEU A N 1
ATOM 3214 C CA . LEU A 1 409 ? 34.076 -5.931 -10.783 1.00 90.25 409 LEU A CA 1
ATOM 3215 C C . LEU A 1 409 ? 33.720 -6.640 -12.098 1.00 90.25 409 LEU A C 1
ATOM 3217 O O . LEU A 1 409 ? 34.155 -6.184 -13.162 1.00 90.25 409 LEU A O 1
ATOM 3221 N N . GLN A 1 410 ? 32.956 -7.738 -12.045 1.00 89.81 410 GLN A N 1
ATOM 3222 C CA . GLN A 1 410 ? 32.679 -8.561 -13.220 1.00 89.81 410 GLN A CA 1
ATOM 3223 C C . GLN A 1 410 ? 32.081 -7.736 -14.360 1.00 89.81 410 GLN A C 1
ATOM 3225 O O . GLN A 1 410 ? 31.206 -6.894 -14.156 1.00 89.81 410 GLN A O 1
ATOM 3230 N N . GLY A 1 411 ? 32.556 -7.976 -15.581 1.00 84.62 411 GLY A N 1
ATOM 3231 C CA . GLY A 1 411 ? 32.032 -7.317 -16.782 1.00 84.62 411 GLY A CA 1
ATOM 3232 C C . GLY A 1 411 ? 32.451 -5.860 -16.998 1.00 84.62 411 GLY A C 1
ATOM 3233 O O . GLY A 1 411 ? 32.080 -5.276 -18.018 1.00 84.62 411 GLY A O 1
ATOM 3234 N N . ILE A 1 412 ? 33.251 -5.260 -16.109 1.00 88.31 412 ILE A N 1
ATOM 3235 C CA . ILE A 1 412 ? 33.820 -3.927 -16.346 1.00 88.31 412 ILE A CA 1
ATOM 3236 C C . ILE A 1 412 ? 35.060 -4.067 -17.250 1.00 88.31 412 ILE A C 1
ATOM 3238 O O . ILE A 1 412 ? 35.967 -4.837 -16.927 1.00 88.31 412 ILE A O 1
ATOM 3242 N N . PRO A 1 413 ? 35.146 -3.357 -18.393 1.00 88.38 413 PRO A N 1
ATOM 3243 C CA . PRO A 1 413 ? 36.317 -3.417 -19.266 1.00 88.38 413 PRO A CA 1
ATOM 3244 C C . PRO A 1 413 ? 37.450 -2.544 -18.712 1.00 88.38 413 PRO A C 1
ATOM 3246 O O . PRO A 1 413 ? 37.417 -1.314 -18.832 1.00 88.38 413 PRO A O 1
ATOM 3249 N N . LEU A 1 414 ? 38.469 -3.182 -18.135 1.00 88.06 414 LEU A N 1
ATOM 3250 C CA . LEU A 1 414 ? 39.594 -2.533 -17.455 1.00 88.06 414 LEU A CA 1
ATOM 3251 C C . LEU A 1 414 ? 40.929 -2.919 -18.109 1.00 88.06 414 LEU A C 1
ATOM 3253 O O . LEU A 1 414 ? 41.061 -4.045 -18.586 1.00 88.06 414 LEU A O 1
ATOM 3257 N N . PRO A 1 415 ? 41.931 -2.024 -18.171 1.00 89.88 415 PRO A N 1
ATOM 3258 C CA . PRO A 1 415 ? 43.262 -2.399 -18.641 1.00 89.88 415 PRO A CA 1
ATOM 3259 C C . PRO A 1 415 ? 43.856 -3.515 -17.774 1.00 89.88 415 PRO A C 1
ATOM 3261 O O . PRO A 1 415 ? 43.832 -3.416 -16.547 1.00 89.88 415 PRO A O 1
ATOM 3264 N N . ALA A 1 416 ? 44.413 -4.553 -18.403 1.00 86.00 416 ALA A N 1
ATOM 3265 C CA . ALA A 1 416 ? 45.019 -5.676 -17.679 1.00 86.00 416 ALA A CA 1
ATOM 3266 C C . ALA A 1 416 ? 46.145 -5.213 -16.732 1.00 86.00 416 ALA A C 1
ATOM 3268 O O . ALA A 1 416 ? 46.211 -5.639 -15.583 1.00 86.00 416 ALA A O 1
ATOM 3269 N N . SER A 1 417 ? 46.956 -4.244 -17.175 1.00 87.56 417 SER A N 1
ATOM 3270 C CA . SER A 1 417 ? 48.005 -3.634 -16.350 1.00 87.56 417 SER A CA 1
ATOM 3271 C C . SER A 1 417 ? 47.456 -2.975 -15.085 1.00 87.56 417 SER A C 1
ATOM 3273 O O . SER A 1 417 ? 48.056 -3.090 -14.021 1.00 87.56 417 SER A O 1
ATOM 3275 N N . ASP A 1 418 ? 46.310 -2.299 -15.183 1.00 90.00 418 ASP A N 1
ATOM 3276 C CA . ASP A 1 418 ? 45.731 -1.572 -14.053 1.00 90.00 418 ASP A CA 1
ATOM 3277 C C . ASP A 1 418 ? 45.104 -2.533 -13.042 1.00 90.00 418 ASP A C 1
ATOM 3279 O O . ASP A 1 418 ? 45.149 -2.274 -11.836 1.00 90.00 418 ASP A O 1
ATOM 3283 N N . LEU A 1 419 ? 44.559 -3.657 -13.525 1.00 88.75 419 LEU A N 1
ATOM 3284 C CA . LEU A 1 419 ? 44.056 -4.737 -12.682 1.00 88.75 419 LEU A CA 1
ATOM 3285 C C . LEU A 1 419 ? 45.152 -5.254 -11.746 1.00 88.75 419 LEU A C 1
ATOM 3287 O O . LEU A 1 419 ? 44.964 -5.267 -10.529 1.00 88.75 419 LEU A O 1
ATOM 3291 N N . GLU A 1 420 ? 46.307 -5.594 -12.314 1.00 88.75 420 GLU A N 1
ATOM 3292 C CA . GLU A 1 420 ? 47.442 -6.173 -11.592 1.00 88.75 420 GLU A CA 1
ATOM 3293 C C . GLU A 1 420 ? 48.200 -5.156 -10.728 1.00 88.75 420 GLU A C 1
ATOM 3295 O O . GLU A 1 420 ? 48.657 -5.502 -9.642 1.00 88.75 420 GLU A O 1
ATOM 3300 N N . GLN A 1 421 ? 48.343 -3.906 -11.186 1.00 89.44 421 GLN A N 1
ATOM 3301 C CA . GLN A 1 421 ? 49.194 -2.909 -10.521 1.00 89.44 421 GLN A CA 1
ATOM 3302 C C . GLN A 1 421 ? 48.462 -2.054 -9.486 1.00 89.44 421 GLN A C 1
ATOM 3304 O O . GLN A 1 421 ? 49.076 -1.629 -8.506 1.00 89.44 421 GLN A O 1
ATOM 3309 N N . TYR A 1 422 ? 47.170 -1.778 -9.689 1.00 89.75 422 TYR A N 1
ATOM 3310 C CA . TYR A 1 422 ? 46.447 -0.789 -8.884 1.00 89.75 422 TYR A CA 1
ATOM 3311 C C . TYR A 1 422 ? 45.152 -1.328 -8.280 1.00 89.75 422 TYR A C 1
ATOM 3313 O O . TYR A 1 422 ? 44.853 -1.045 -7.122 1.00 89.75 422 TYR A O 1
ATOM 3321 N N . ILE A 1 423 ? 44.358 -2.089 -9.035 1.00 90.75 423 ILE A N 1
ATOM 3322 C CA . ILE A 1 423 ? 42.988 -2.435 -8.635 1.00 90.75 423 ILE A CA 1
ATOM 3323 C C . ILE A 1 423 ? 42.969 -3.593 -7.638 1.00 90.75 423 ILE A C 1
ATOM 3325 O O . ILE A 1 423 ? 42.339 -3.446 -6.586 1.00 90.75 423 ILE A O 1
ATOM 3329 N N . PHE A 1 424 ? 43.642 -4.709 -7.940 1.00 91.62 424 PHE A N 1
ATOM 3330 C CA . PHE A 1 424 ? 43.740 -5.845 -7.021 1.00 91.62 424 PHE A CA 1
ATOM 3331 C C . PHE A 1 424 ? 44.644 -5.558 -5.821 1.00 91.62 424 PHE A C 1
ATOM 3333 O O . PHE A 1 424 ? 44.181 -5.802 -4.708 1.00 91.62 424 PHE A O 1
ATOM 3340 N N . PRO A 1 425 ? 45.835 -4.939 -5.964 1.00 91.56 425 PRO A N 1
ATOM 3341 C CA . PRO A 1 425 ? 46.661 -4.588 -4.805 1.00 91.56 425 PRO A CA 1
ATOM 3342 C C . PRO A 1 425 ? 45.979 -3.642 -3.808 1.00 91.56 425 PRO A C 1
ATOM 3344 O O . PRO A 1 425 ? 46.267 -3.690 -2.616 1.00 91.56 425 PRO A O 1
ATOM 3347 N N . ALA A 1 426 ? 45.056 -2.788 -4.269 1.00 90.31 426 ALA A N 1
ATOM 3348 C CA . ALA A 1 426 ? 44.275 -1.920 -3.386 1.00 90.31 426 ALA A CA 1
ATOM 3349 C C . ALA A 1 426 ? 43.119 -2.643 -2.667 1.00 90.31 426 ALA A C 1
ATOM 3351 O O . ALA A 1 426 ? 42.592 -2.116 -1.691 1.00 90.31 426 ALA A O 1
ATOM 3352 N N . ARG A 1 427 ? 42.695 -3.817 -3.154 1.00 90.62 427 ARG A N 1
ATOM 3353 C CA . ARG A 1 427 ? 41.534 -4.576 -2.647 1.00 90.62 427 ARG A CA 1
ATOM 3354 C C . ARG A 1 427 ? 41.914 -5.858 -1.923 1.00 90.62 427 ARG A C 1
ATOM 3356 O O . ARG A 1 427 ? 41.137 -6.324 -1.099 1.00 90.62 427 ARG A O 1
ATOM 3363 N N . VAL A 1 428 ? 43.076 -6.424 -2.228 1.00 91.25 428 VAL A N 1
ATOM 3364 C CA . VAL A 1 428 ? 43.573 -7.683 -1.678 1.00 91.25 428 VAL A CA 1
ATOM 3365 C C . VAL A 1 428 ? 44.975 -7.451 -1.139 1.00 91.25 428 VAL A C 1
ATOM 3367 O O . VAL A 1 428 ? 45.888 -7.027 -1.848 1.00 91.25 428 VAL A O 1
ATOM 3370 N N . LYS A 1 429 ? 45.139 -7.715 0.151 1.00 90.38 429 LYS A N 1
ATOM 3371 C CA . LYS A 1 429 ? 46.404 -7.596 0.855 1.00 90.38 429 LYS A CA 1
ATOM 3372 C C . LYS A 1 429 ? 47.383 -8.645 0.332 1.00 90.38 429 LYS A C 1
ATOM 3374 O O . LYS A 1 429 ? 47.020 -9.808 0.190 1.00 90.38 429 LYS A O 1
ATOM 3379 N N . ASP A 1 430 ? 48.625 -8.220 0.104 1.00 88.31 430 ASP A N 1
ATOM 3380 C CA . ASP A 1 430 ? 49.727 -9.071 -0.360 1.00 88.31 430 ASP A CA 1
ATOM 3381 C C . ASP A 1 430 ? 49.435 -9.796 -1.694 1.00 88.31 430 ASP A C 1
ATOM 3383 O O . ASP A 1 430 ? 49.975 -10.873 -1.937 1.00 88.31 430 ASP A O 1
ATOM 3387 N N . PHE A 1 431 ? 48.606 -9.192 -2.562 1.00 89.31 431 PHE A N 1
ATOM 3388 C CA . PHE A 1 431 ? 48.238 -9.731 -3.877 1.00 89.31 431 PHE A CA 1
ATOM 3389 C C . PHE A 1 431 ? 49.461 -10.107 -4.724 1.00 89.31 431 PHE A C 1
ATOM 3391 O O . PHE A 1 431 ? 50.368 -9.290 -4.927 1.00 89.31 431 PHE A O 1
ATOM 3398 N N . ARG A 1 432 ? 49.453 -11.325 -5.278 1.00 89.25 432 ARG A N 1
ATOM 3399 C CA . ARG A 1 432 ? 50.433 -11.792 -6.262 1.00 89.25 432 ARG A CA 1
ATOM 3400 C C . ARG A 1 432 ? 49.731 -12.153 -7.561 1.00 89.25 432 ARG A C 1
ATOM 3402 O O . ARG A 1 432 ? 48.668 -12.757 -7.554 1.00 89.25 432 ARG A O 1
ATOM 3409 N N . VAL A 1 433 ? 50.373 -11.858 -8.688 1.00 87.44 433 VAL A N 1
ATOM 3410 C CA . VAL A 1 433 ? 49.838 -12.210 -10.017 1.00 87.44 433 VAL A CA 1
ATOM 3411 C C . VAL A 1 433 ? 49.659 -13.729 -10.166 1.00 87.44 433 VAL A C 1
ATOM 3413 O O . VAL A 1 433 ? 48.679 -14.172 -10.753 1.00 87.44 433 VAL A O 1
ATOM 3416 N N . SER A 1 434 ? 50.527 -14.524 -9.526 1.00 89.25 434 SER A N 1
ATOM 3417 C CA . SER A 1 434 ? 50.418 -15.990 -9.482 1.00 89.25 434 SER A CA 1
ATOM 3418 C C . SER A 1 434 ? 49.092 -16.496 -8.917 1.00 89.25 434 SER A C 1
ATOM 3420 O O . SER A 1 434 ? 48.638 -17.563 -9.307 1.00 89.25 434 SER A O 1
ATOM 3422 N N . ASP A 1 435 ? 48.477 -15.738 -8.011 1.00 86.50 435 ASP A N 1
ATOM 3423 C CA . ASP A 1 435 ? 47.234 -16.117 -7.340 1.00 86.50 435 ASP A CA 1
ATOM 3424 C C . ASP A 1 435 ? 46.042 -15.977 -8.304 1.00 86.50 435 ASP A C 1
ATOM 3426 O O . ASP A 1 435 ? 45.106 -16.776 -8.294 1.00 86.50 435 ASP A O 1
ATOM 3430 N N . LEU A 1 436 ? 46.100 -14.979 -9.195 1.00 87.12 436 LEU A N 1
ATOM 3431 C CA . LEU A 1 436 ? 45.130 -14.807 -10.275 1.00 87.12 436 LEU A CA 1
ATOM 3432 C C . LEU A 1 436 ? 45.299 -15.893 -11.346 1.00 87.12 436 LEU A C 1
ATOM 3434 O O . LEU A 1 436 ? 44.301 -16.430 -11.829 1.00 87.12 436 LEU A O 1
ATOM 3438 N N . ASP A 1 437 ? 46.545 -16.242 -11.683 1.00 88.44 437 ASP A N 1
ATOM 3439 C CA . ASP A 1 437 ? 46.851 -17.340 -12.605 1.00 88.44 437 ASP A CA 1
ATOM 3440 C C . ASP A 1 437 ? 46.351 -18.684 -12.059 1.00 88.44 437 ASP A C 1
ATOM 3442 O O . ASP A 1 437 ? 45.779 -19.475 -12.808 1.00 88.44 437 ASP A O 1
ATOM 3446 N N . GLU A 1 438 ? 46.518 -18.929 -10.755 1.00 87.69 438 GLU A N 1
ATOM 3447 C CA . GLU A 1 438 ? 46.025 -20.128 -10.071 1.00 87.69 438 GLU A CA 1
ATOM 3448 C C . GLU A 1 438 ? 44.499 -20.240 -10.168 1.00 87.69 438 GLU A C 1
ATOM 3450 O O . GLU A 1 438 ? 43.986 -21.287 -10.563 1.00 87.69 438 GLU A O 1
ATOM 3455 N N . LEU A 1 439 ? 43.769 -19.151 -9.908 1.00 85.31 439 LEU A N 1
ATOM 3456 C CA . LEU A 1 439 ? 42.306 -19.123 -10.019 1.00 85.31 439 LEU A CA 1
ATOM 3457 C C . LEU A 1 439 ? 41.810 -19.259 -11.467 1.00 85.31 439 LEU A C 1
ATOM 3459 O O . LEU A 1 439 ? 40.785 -19.897 -11.717 1.00 85.31 439 LEU A O 1
ATOM 3463 N N . CYS A 1 440 ? 42.541 -18.707 -12.438 1.00 87.06 440 CYS A N 1
ATOM 3464 C CA . CYS A 1 440 ? 42.244 -18.913 -13.856 1.00 87.06 440 CYS A CA 1
ATOM 3465 C C . CYS A 1 440 ? 42.519 -20.364 -14.287 1.00 87.06 440 CYS A C 1
ATOM 3467 O O . CYS A 1 440 ? 41.737 -20.943 -15.038 1.00 87.06 440 CYS A O 1
ATOM 3469 N N . ALA A 1 441 ? 43.608 -20.972 -13.804 1.00 85.56 441 ALA A N 1
ATOM 3470 C CA . ALA A 1 441 ? 43.976 -22.357 -14.104 1.00 85.56 441 ALA A CA 1
ATOM 3471 C C . ALA A 1 441 ? 43.032 -23.374 -13.443 1.00 85.56 441 ALA A C 1
ATOM 3473 O O . ALA A 1 441 ? 42.728 -24.405 -14.042 1.00 85.56 441 ALA A O 1
ATOM 3474 N N . ALA A 1 442 ? 42.541 -23.065 -12.240 1.00 82.88 442 ALA A N 1
ATOM 3475 C CA . ALA A 1 442 ? 41.494 -23.818 -11.556 1.00 82.88 442 ALA A CA 1
ATOM 3476 C C . ALA A 1 442 ? 40.128 -23.697 -12.255 1.00 82.88 442 ALA A C 1
ATOM 3478 O O . ALA A 1 442 ? 39.245 -24.519 -12.022 1.00 82.88 442 ALA A O 1
ATOM 3479 N N . GLY A 1 443 ? 39.966 -22.710 -13.144 1.00 83.62 443 GLY A N 1
ATOM 3480 C CA . GLY A 1 443 ? 38.721 -22.465 -13.861 1.00 83.62 443 GLY A CA 1
ATOM 3481 C C . GLY A 1 443 ? 37.660 -21.771 -13.012 1.00 83.62 443 GLY A C 1
ATOM 3482 O O . GLY A 1 443 ? 36.484 -21.881 -13.337 1.00 83.62 443 GLY A O 1
ATOM 3483 N N . GLU A 1 444 ? 38.052 -21.060 -11.954 1.00 79.88 444 GLU A N 1
ATOM 3484 C CA . GLU A 1 444 ? 37.152 -20.246 -11.121 1.00 79.88 444 GLU A CA 1
ATOM 3485 C C . GLU A 1 444 ? 36.910 -18.860 -11.744 1.00 79.88 444 GLU A C 1
ATOM 3487 O O . GLU A 1 444 ? 35.829 -18.279 -11.620 1.00 79.88 444 GLU A O 1
ATOM 3492 N N . ILE A 1 445 ? 37.914 -18.341 -12.462 1.00 88.62 445 ILE A N 1
ATOM 3493 C CA . ILE A 1 445 ? 37.859 -17.053 -13.159 1.00 88.62 445 ILE A CA 1
ATOM 3494 C C . ILE A 1 445 ? 38.061 -17.262 -14.660 1.00 88.62 445 ILE A C 1
ATOM 3496 O O . ILE A 1 445 ? 39.004 -17.919 -15.101 1.00 88.62 445 ILE A O 1
ATOM 3500 N N . VAL A 1 446 ? 37.213 -16.615 -15.456 1.00 89.75 446 VAL A N 1
ATOM 3501 C CA . VAL A 1 446 ? 37.349 -16.509 -16.910 1.00 89.75 446 VAL A CA 1
ATOM 3502 C C . VAL A 1 446 ? 37.528 -15.046 -17.283 1.00 89.75 446 VAL A C 1
ATOM 3504 O O . VAL A 1 446 ? 36.870 -14.159 -16.740 1.00 89.75 446 VAL A O 1
ATOM 3507 N N . TRP A 1 447 ? 38.403 -14.777 -18.245 1.00 88.31 447 TRP A N 1
ATOM 3508 C CA . TRP A 1 447 ? 38.620 -13.434 -18.760 1.00 88.31 447 TRP A CA 1
ATOM 3509 C C . TRP A 1 447 ? 38.215 -13.329 -20.227 1.00 88.31 447 TRP A C 1
ATOM 3511 O O . TRP A 1 447 ? 38.309 -14.278 -21.005 1.00 88.31 447 TRP A O 1
ATOM 3521 N N . GLN A 1 448 ? 37.769 -12.139 -20.610 1.00 86.88 448 GLN A N 1
ATOM 3522 C CA . GLN A 1 448 ? 37.384 -11.813 -21.970 1.00 86.88 448 GLN A CA 1
ATOM 3523 C C . GLN A 1 448 ? 38.116 -10.558 -22.438 1.00 86.88 448 GLN A C 1
ATOM 3525 O O . GLN A 1 448 ? 38.113 -9.534 -21.757 1.00 86.88 448 GLN A O 1
ATOM 3530 N N . GLY A 1 449 ? 38.701 -10.610 -23.635 1.00 84.19 449 GLY A N 1
ATOM 3531 C CA . GLY A 1 449 ? 39.259 -9.426 -24.285 1.00 84.19 449 GLY A CA 1
ATOM 3532 C C . GLY A 1 449 ? 38.160 -8.476 -24.771 1.00 84.19 449 GLY A C 1
ATOM 3533 O O . GLY A 1 449 ? 37.287 -8.872 -25.542 1.00 84.19 449 GLY A O 1
ATOM 3534 N N . CYS A 1 450 ? 38.234 -7.208 -24.366 1.00 77.75 450 CYS A N 1
ATOM 3535 C CA . CYS A 1 450 ? 37.284 -6.150 -24.732 1.00 77.75 450 CYS A CA 1
ATOM 3536 C C . CYS A 1 450 ? 37.875 -5.122 -25.719 1.00 77.75 450 CYS A C 1
ATOM 3538 O O . CYS A 1 450 ? 37.291 -4.060 -25.940 1.00 77.75 450 CYS A O 1
ATOM 3540 N N . GLY A 1 451 ? 39.027 -5.438 -26.323 1.00 71.38 451 GLY A N 1
ATOM 3541 C CA . GLY A 1 451 ? 39.751 -4.584 -27.271 1.00 71.38 451 GLY A CA 1
ATOM 3542 C C . GLY A 1 451 ? 40.789 -3.658 -26.619 1.00 71.38 451 GLY A C 1
ATOM 3543 O O . GLY A 1 451 ? 40.818 -3.470 -25.405 1.00 71.38 451 GLY A O 1
ATOM 3544 N N . GLY A 1 452 ? 41.672 -3.080 -27.438 1.00 63.50 452 GLY A N 1
ATOM 3545 C CA . GLY A 1 452 ? 42.745 -2.172 -27.014 1.00 63.50 452 GLY A CA 1
ATOM 3546 C C . GLY A 1 452 ? 43.500 -1.594 -28.214 1.00 63.50 452 GLY A C 1
ATOM 3547 O O . GLY A 1 452 ? 43.509 -2.198 -29.284 1.00 63.50 452 GLY A O 1
ATOM 3548 N N . VAL A 1 453 ? 44.098 -0.408 -28.058 1.00 55.56 453 VAL A N 1
ATOM 3549 C CA . VAL A 1 453 ? 44.816 0.303 -29.143 1.00 55.56 453 VAL A CA 1
ATOM 3550 C C . VAL A 1 453 ? 46.291 -0.131 -29.218 1.00 55.56 453 VAL A C 1
ATOM 3552 O O . VAL A 1 453 ? 46.933 -0.002 -30.256 1.00 55.56 453 VAL A O 1
ATOM 3555 N N . SER A 1 454 ? 46.825 -0.694 -28.132 1.00 62.06 454 SER A N 1
ATOM 3556 C CA . SER A 1 454 ? 48.188 -1.224 -27.995 1.00 62.06 454 SER A CA 1
ATOM 3557 C C . SER A 1 454 ? 48.199 -2.436 -27.054 1.00 62.06 454 SER A C 1
ATOM 3559 O O . SER A 1 454 ? 47.283 -2.596 -26.248 1.00 62.06 454 SER A O 1
ATOM 3561 N N . ALA A 1 455 ? 49.261 -3.250 -27.086 1.00 60.03 455 ALA A N 1
ATOM 3562 C CA . ALA A 1 455 ? 49.434 -4.377 -26.156 1.00 60.03 455 ALA A CA 1
ATOM 3563 C C . ALA A 1 455 ? 49.408 -3.944 -24.674 1.00 60.03 455 ALA A C 1
ATOM 3565 O O . ALA A 1 455 ? 48.932 -4.685 -23.823 1.00 60.03 455 ALA A O 1
ATOM 3566 N N . SER A 1 456 ? 49.852 -2.718 -24.377 1.00 60.19 456 SER A N 1
ATOM 3567 C CA . SER A 1 456 ? 49.822 -2.117 -23.037 1.00 60.19 456 SER A CA 1
ATOM 3568 C C . SER A 1 456 ? 48.481 -1.486 -22.640 1.00 60.19 456 SER A C 1
ATOM 3570 O O . SER A 1 456 ? 48.317 -1.100 -21.491 1.00 60.19 456 SER A O 1
ATOM 3572 N N . SER A 1 457 ? 47.527 -1.350 -23.567 1.00 66.62 457 SER A N 1
ATOM 3573 C CA . SER A 1 457 ? 46.185 -0.797 -23.308 1.00 66.62 457 SER A CA 1
ATOM 3574 C C . SER A 1 457 ? 45.072 -1.810 -23.579 1.00 66.62 457 SER A C 1
ATOM 3576 O O . SER A 1 457 ? 43.909 -1.433 -23.752 1.00 66.62 457 SER A O 1
ATOM 3578 N N . ALA A 1 458 ? 45.425 -3.097 -23.637 1.00 78.88 458 ALA A N 1
ATOM 3579 C CA . ALA A 1 458 ? 44.475 -4.183 -23.801 1.00 78.88 458 ALA A CA 1
ATOM 3580 C C . ALA A 1 458 ? 43.522 -4.212 -22.602 1.00 78.88 458 ALA A C 1
ATOM 3582 O O . ALA A 1 458 ? 43.942 -4.401 -21.456 1.00 78.88 458 ALA A O 1
ATOM 3583 N N . LYS A 1 459 ? 42.234 -3.988 -22.873 1.00 86.50 459 LYS A N 1
ATOM 3584 C CA . LYS A 1 459 ? 41.189 -4.071 -21.860 1.00 86.50 459 LYS A CA 1
ATOM 3585 C C . LYS A 1 459 ? 40.678 -5.494 -21.782 1.00 86.50 459 LYS A C 1
ATOM 3587 O O . LYS A 1 459 ? 40.340 -6.094 -22.806 1.00 86.50 459 LYS A O 1
ATOM 3592 N N . ILE A 1 460 ? 40.583 -5.991 -20.562 1.00 89.56 460 ILE A N 1
ATOM 3593 C CA . ILE A 1 460 ? 39.988 -7.274 -20.238 1.00 89.56 460 ILE A CA 1
ATOM 3594 C C . ILE A 1 460 ? 38.830 -7.060 -19.266 1.00 89.56 460 ILE A C 1
ATOM 3596 O O . ILE A 1 460 ? 38.816 -6.110 -18.481 1.00 89.56 460 ILE A O 1
ATOM 3600 N N . SER A 1 461 ? 37.854 -7.950 -19.331 1.00 90.19 461 SER A N 1
ATOM 3601 C CA . SER A 1 461 ? 36.833 -8.105 -18.302 1.00 90.19 461 SER A CA 1
ATOM 3602 C C . SER A 1 461 ? 36.979 -9.480 -17.680 1.00 90.19 461 SER A C 1
ATOM 3604 O O . SER A 1 461 ? 37.157 -10.465 -18.395 1.00 90.19 461 SER A O 1
ATOM 3606 N N . LEU A 1 462 ? 36.927 -9.527 -16.354 1.00 90.94 462 LEU A N 1
ATOM 3607 C CA . LEU A 1 462 ? 36.972 -10.760 -15.577 1.00 90.94 462 LEU A CA 1
ATOM 3608 C C . LEU A 1 462 ? 35.551 -11.181 -15.210 1.00 90.94 462 LEU A C 1
ATOM 3610 O O . LEU A 1 462 ? 34.677 -10.330 -15.041 1.00 90.94 462 LEU A O 1
ATOM 3614 N N . PHE A 1 463 ? 35.339 -12.483 -15.090 1.00 90.50 463 PHE A N 1
ATOM 3615 C CA . PHE A 1 463 ? 34.080 -13.095 -14.695 1.00 90.50 463 PHE A CA 1
ATOM 3616 C C . PHE A 1 463 ? 34.370 -14.309 -13.819 1.00 90.50 463 PHE A C 1
ATOM 3618 O O . PHE A 1 463 ? 35.341 -15.022 -14.058 1.00 90.50 463 PHE A O 1
ATOM 3625 N N . LEU A 1 464 ? 33.504 -14.571 -12.848 1.00 87.88 464 LEU A N 1
ATOM 3626 C CA . LEU A 1 464 ? 33.396 -15.886 -12.234 1.00 87.88 464 LEU A CA 1
ATOM 3627 C C . LEU A 1 464 ? 32.780 -16.835 -13.257 1.00 87.88 464 LEU A C 1
ATOM 3629 O O . LEU A 1 464 ? 31.865 -16.448 -13.991 1.00 87.88 464 LEU A O 1
ATOM 3633 N N . THR A 1 465 ? 33.262 -18.069 -13.313 1.00 84.38 465 THR A N 1
ATOM 3634 C CA . THR A 1 465 ? 32.870 -19.033 -14.352 1.00 84.38 465 THR A CA 1
ATOM 3635 C C . THR A 1 465 ? 31.358 -19.250 -14.431 1.00 84.38 465 THR A C 1
ATOM 3637 O O . THR A 1 465 ? 30.795 -19.239 -15.529 1.00 84.38 465 THR A O 1
ATOM 3640 N N . ASP A 1 466 ? 30.681 -19.325 -13.285 1.00 78.75 466 ASP A N 1
ATOM 3641 C CA . ASP A 1 466 ? 29.225 -19.506 -13.204 1.00 78.75 466 ASP A CA 1
ATOM 3642 C C . ASP A 1 466 ? 28.437 -18.292 -13.721 1.00 78.75 466 ASP A C 1
ATOM 3644 O O . ASP A 1 466 ? 27.363 -18.428 -14.310 1.00 78.75 466 ASP A O 1
ATOM 3648 N N . ALA A 1 467 ? 28.985 -17.089 -13.541 1.00 78.50 467 ALA A N 1
ATOM 3649 C CA . ALA A 1 467 ? 28.365 -15.835 -13.961 1.00 78.50 467 ALA A CA 1
ATOM 3650 C C . ALA A 1 467 ? 28.789 -15.406 -15.377 1.00 78.50 467 ALA A C 1
ATOM 3652 O O . ALA A 1 467 ? 28.162 -14.536 -15.986 1.00 78.50 467 ALA A O 1
ATOM 3653 N N . ALA A 1 468 ? 29.824 -16.029 -15.946 1.00 78.88 468 ALA A N 1
ATOM 3654 C CA . ALA A 1 468 ? 30.345 -15.674 -17.257 1.00 78.88 468 ALA A CA 1
ATOM 3655 C C . ALA A 1 468 ? 29.275 -15.808 -18.349 1.00 78.88 468 ALA A C 1
ATOM 3657 O O . ALA A 1 468 ? 29.176 -14.941 -19.206 1.00 78.88 468 ALA A O 1
ATOM 3658 N N . GLN A 1 469 ? 28.410 -16.825 -18.329 1.00 75.06 469 GLN A N 1
ATOM 3659 C CA . GLN A 1 469 ? 27.393 -16.985 -19.382 1.00 75.06 469 GLN A CA 1
ATOM 3660 C C . GLN A 1 469 ? 26.297 -15.910 -19.361 1.00 75.06 469 GLN A C 1
ATOM 3662 O O . GLN A 1 469 ? 25.731 -15.600 -20.410 1.00 75.06 469 GLN A O 1
ATOM 3667 N N . SER A 1 470 ? 25.989 -15.348 -18.190 1.00 74.19 470 SER A N 1
ATOM 3668 C CA . SER A 1 470 ? 24.950 -14.327 -18.026 1.00 74.19 470 SER A CA 1
ATOM 3669 C C . SER A 1 470 ? 25.493 -12.903 -18.163 1.00 74.19 470 SER A C 1
ATOM 3671 O O . SER A 1 470 ? 24.768 -12.023 -18.628 1.00 74.19 470 SER A O 1
ATOM 3673 N N . LEU A 1 471 ? 26.757 -12.680 -17.785 1.00 71.31 471 LEU A N 1
ATOM 3674 C CA . LEU A 1 471 ? 27.387 -11.358 -17.751 1.00 71.31 471 LEU A CA 1
ATOM 3675 C C . LEU A 1 471 ? 28.369 -11.105 -18.903 1.00 71.31 471 LEU A C 1
ATOM 3677 O O . LEU A 1 471 ? 28.616 -9.944 -19.236 1.00 71.31 471 LEU A O 1
ATOM 3681 N N . SER A 1 472 ? 28.937 -12.148 -19.520 1.00 64.62 472 SER A N 1
ATOM 3682 C CA . SER A 1 472 ? 29.861 -11.965 -20.643 1.00 64.62 472 SER A CA 1
ATOM 3683 C C . SER A 1 472 ? 29.109 -11.573 -21.910 1.00 64.62 472 SER A C 1
ATOM 3685 O O . SER A 1 472 ? 28.064 -12.115 -22.278 1.00 64.62 472 SER A O 1
ATOM 3687 N N . TRP A 1 473 ? 29.663 -10.591 -22.609 1.00 58.47 473 TRP A N 1
ATOM 3688 C CA . TRP A 1 473 ? 29.189 -10.221 -23.933 1.00 58.47 473 TRP A CA 1
ATOM 3689 C C . TRP A 1 473 ? 29.754 -11.238 -24.930 1.00 58.47 473 TRP A C 1
ATOM 3691 O O . TRP A 1 473 ? 30.921 -11.586 -24.806 1.00 58.47 473 TRP A O 1
ATOM 3701 N N . PRO A 1 474 ? 29.048 -11.721 -25.961 1.00 55.81 474 PRO A N 1
ATOM 3702 C CA . PRO A 1 474 ? 29.682 -12.603 -26.941 1.00 55.81 474 PRO A CA 1
ATOM 3703 C C . PRO A 1 474 ? 30.847 -11.870 -27.627 1.00 55.81 474 PRO A C 1
ATOM 3705 O O . PRO A 1 474 ? 30.647 -10.808 -28.225 1.00 55.81 474 PRO A O 1
ATOM 3708 N N . ALA A 1 475 ? 32.062 -12.419 -27.499 1.00 44.84 475 ALA A N 1
ATOM 3709 C CA . ALA A 1 475 ? 33.287 -11.813 -28.007 1.00 44.84 475 ALA A CA 1
ATOM 3710 C C . ALA A 1 475 ? 33.171 -11.527 -29.508 1.00 44.84 475 ALA A C 1
ATOM 3712 O O . ALA A 1 475 ? 32.918 -12.407 -30.333 1.00 44.84 475 ALA A O 1
ATOM 3713 N N . GLU A 1 476 ? 33.352 -10.259 -29.860 1.00 39.19 476 GLU A N 1
ATOM 3714 C CA . GLU A 1 476 ? 33.630 -9.833 -31.219 1.00 39.19 476 GLU A CA 1
ATOM 3715 C C . GLU A 1 476 ? 34.995 -10.425 -31.621 1.00 39.19 476 GLU A C 1
ATOM 3717 O O . GLU A 1 476 ? 36.024 -9.859 -31.273 1.00 39.19 476 GLU A O 1
ATOM 3722 N N . ILE A 1 477 ? 35.020 -11.589 -32.284 1.00 32.84 477 ILE A N 1
ATOM 3723 C CA . ILE A 1 477 ? 36.260 -12.145 -32.861 1.00 32.84 477 ILE A CA 1
ATOM 3724 C C . ILE A 1 477 ? 36.791 -11.120 -33.889 1.00 32.84 477 ILE A C 1
ATOM 3726 O O . ILE A 1 477 ? 35.963 -10.621 -34.663 1.00 32.84 477 ILE A O 1
ATOM 3730 N N . PRO A 1 478 ? 38.093 -10.760 -33.855 1.00 37.75 478 PRO A N 1
ATOM 3731 C CA . PRO A 1 478 ? 38.677 -9.722 -34.709 1.00 37.75 478 PRO A CA 1
ATOM 3732 C C . PRO A 1 478 ? 38.508 -9.971 -36.209 1.00 37.75 478 PRO A C 1
ATOM 3734 O O . PRO A 1 478 ? 38.502 -11.154 -36.628 1.00 37.75 478 PRO A O 1
#

Secondary structure (DSSP, 8-state):
-EEETTEEE------SSPPPGGGT---TTTHHHHHHHHHTTSHHHHHHHHHHHHHTT-S--SSTTSPPPHHHHHHHHHHHHHHHTT-TT-HHHHHHHHHIIIII--HHHHHHHHHHHHTTSS-------SS--HHHHHHHHHHHHHHHSSTTS-HHHHHHHHHTS-HHHHHHHHHHHHHHHHS-HHHHHHHHHHHTT-SGGG---SHHHHHHHHHHH--EEHHHHHHH---TT-----HHHHHHHHHHTTSEEEEEETTEEEEEEGGGHHHHHHHH-PPPPTTS-GGGGSPPSSHHHHHHHHHHHHSSSEEHHHHHHHHT--HHHHHHHHHHHHHTTSEEEE--SSS--S-EEEEHHHHHHHHHHHHHHHHHHTPPPPHHHHHHHHHHHTTSSS-EEHHHHHHHHHHHHTT--EEHHHIIIIITTTTEET--HHHHHHHHHTTSEEEEE---SSGGG-EEEEEEHHHHHHHPPPP---

Radius of gyration: 34.15 Å; chains: 1; bounding box: 84×48×89 Å

pLDDT: mean 81.81, std 12.03, range [32.84, 95.88]